Protein 4TX8 (pdb70)

Organism: Chromobacterium violaceum (strain ATCC 12472 / DSM 30191 / JCM 1249 / CCUG 213 / NBRC 12614 / NCIMB 9131 / NCTC 9757 / MK) (NCBI:txid243365)

CATH classification: 2.10.10.20 (+1 more: 3.20.20.80)

Sequence (374 aa):
ACPGWAEGTAYKVGDVVSYNNANYTALVAHTAYVGANWNPAASPTLWTPGGSCGNTVPFAKHALVGYWHNFANPSGSAFPLSQVSADWDVIVVAFADDAGNGNVSFTLDPAAGSAAQFIQDIRAQQAKGKKVVLSLGGQNGSVTLNNATQVQQNFVNSLYGILTQYGFDGIDLDLESGSGIVVGAPVVSNLVSAVKQLKAKIGPNFYLSMAPEHPYVQGGFVAYGGNWGAYLPIIDGLRDDLSVIHVQYYNNGGLYTPYSTGVLAEGSADMLVGGSKMLIEGFPIANGASGSFKGLRPDQVAFGVPSGRSSANSGFVTADDTVAKALTCLTTLQGCGSVKPAQAYPAFRGVMTWSINWDRRDGYTFSRPVAASLRQ

Radius of gyration: 20.94 Å; Cα contacts (8 Å, |Δi|>4): 871; chains: 1; bounding box: 47×58×56 Å

Solvent-accessible surface area: 14492 Å² total; per-residue (Å²): 146,17,90,52,38,48,66,56,51,79,16,154,100,41,52,26,2,32,54,63,135,6,37,0,30,2,83,69,65,27,34,0,130,128,71,37,94,99,12,0,17,62,12,34,110,22,0,41,18,35,46,96,105,78,155,35,11,110,23,33,125,41,0,0,1,0,1,0,0,16,59,69,45,108,5,8,70,4,7,39,0,54,103,8,32,80,30,2,31,0,0,0,0,0,28,3,43,46,60,36,73,0,51,8,46,19,99,21,30,115,49,0,31,69,47,67,80,0,48,86,4,0,146,48,2,53,90,134,52,17,37,0,0,0,0,4,1,38,184,66,6,51,8,54,1,88,70,80,88,16,9,77,39,0,2,76,23,0,78,34,15,4,78,114,21,35,13,29,0,0,0,0,29,4,4,92,43,12,44,0,53,55,74,19,76,8,14,80,31,1,20,46,0,0,95,64,0,42,85,102,53,18,118,114,0,0,0,0,0,0,0,40,4,11,19,0,0,4,0,42,74,40,63,37,44,60,101,0,1,0,4,55,0,0,73,29,0,51,126,24,0,0,0,0,0,0,17,2,16,68,48,31,35,5,95,0,64,54,44,145,34,94,8,66,51,24,32,14,26,1,4,2,0,0,0,14,0,0,18,76,14,9,73,25,50,64,84,84,100,21,56,7,135,29,8,71,35,30,4,0,0,0,0,0,1,9,18,188,68,13,17,133,34,7,45,21,88,25,108,24,0,25,104,0,10,61,1,0,19,73,45,119,53,33,52,94,1,121,5,87,124,35,8,86,35,1,16,0,0,0,0,44,0,3,4,21,1,31,10,25,2,48,63,5,0,113,51,0,5,47,37,12,154,160

Nearest PDB structures (foldseek):
  4tx8-assembly1_A  TM=1.003E+00  e=4.185E-85  Chromobacterium violaceum ATCC 12472
  3n13-assembly1_A  TM=9.471E-01  e=5.072E-36  Bacillus cereus
  3n17-assembly1_A  TM=9.438E-01  e=1.040E-34  Bacillus cereus
  3n15-assembly1_A  TM=9.418E-01  e=3.276E-34  Bacillus cereus
  3ebv-assembly1_A  TM=9.076E-01  e=1.472E-32  Streptomyces coelicolor

InterPro domains:
  IPR001223 Glycoside hydrolase family 18, catalytic domain [PF00704] (109-298)
  IPR001223 Glycoside hydrolase family 18, catalytic domain [PS51910] (107-420)
  IPR001579 Glycosyl hydrolase family 18, active site [PS01095] (212-220)
  IPR003610 Carbohydrate binding module family 5/12 [PF02839] (29-72)
  IPR003610 Carbohydrate binding module family 5/12 [SM00495] (26-74)
  IPR011583 Chitinase II/V-like, catalytic domain [SM00636] (107-402)
  IPR017853 Glycoside hydrolase superfamily [SSF51445] (105-411)
  IPR036573 Carbohydrate-binding module superfamily 5/12 [SSF51055] (29-72)

Structure (mmCIF, N/CA/C/O backbone):
data_4TX8
#
_entry.id   4TX8
#
_cell.length_a   120.480
_cell.length_b   120.480
_cell.length_c   106.410
_cell.angle_alpha   90.00
_cell.angle_beta   90.00
_cell.angle_gamma   90.00
#
_symmetry.space_group_name_H-M   'P 43 21 2'
#
loop_
_entity.id
_entity.type
_entity.pdbx_description
1 polymer 'Probable chitinase A'
2 non-polymer 2-acetamido-2-deoxy-beta-D-glucopyranose
3 non-polymer 'MAGNESIUM ION'
4 non-polymer 'CALCIUM ION'
5 non-polymer 'CITRATE ANION'
6 water water
#
loop_
_atom_site.group_PDB
_atom_site.id
_atom_site.type_symbol
_atom_site.label_atom_id
_atom_site.label_alt_id
_atom_site.label_comp_id
_atom_site.label_asym_id
_atom_site.label_entity_id
_atom_site.label_seq_id
_atom_site.pdbx_PDB_ins_code
_atom_site.Cartn_x
_atom_site.Cartn_y
_atom_site.Cartn_z
_atom_site.occupancy
_atom_site.B_iso_or_equiv
_atom_site.auth_seq_id
_atom_site.auth_comp_id
_atom_site.auth_asym_id
_atom_site.auth_atom_id
_atom_site.pdbx_PDB_model_num
ATOM 1 N N . ALA A 1 25 ? -41.334 -41.472 -33.165 1.00 64.24 2 ALA A N 1
ATOM 2 C CA . ALA A 1 25 ? -41.208 -41.434 -31.713 1.00 61.41 2 ALA A CA 1
ATOM 3 C C . ALA A 1 25 ? -40.005 -42.244 -31.242 1.00 58.17 2 ALA A C 1
ATOM 4 O O . ALA A 1 25 ? -39.539 -43.145 -31.940 1.00 60.86 2 ALA A O 1
ATOM 6 N N . CYS A 1 26 ? -39.502 -41.914 -30.057 1.00 51.36 3 CYS A N 1
ATOM 7 C CA . CYS A 1 26 ? -38.395 -42.653 -29.465 1.00 47.86 3 CYS A CA 1
ATOM 8 C C . CYS A 1 26 ? -38.904 -43.912 -28.773 1.00 46.49 3 CYS A C 1
ATOM 9 O O . CYS A 1 26 ? -39.992 -43.908 -28.199 1.00 47.14 3 CYS A O 1
ATOM 12 N N . PRO A 1 27 ? -38.120 -44.999 -28.832 1.00 43.27 4 PRO A N 1
ATOM 13 C CA . PRO A 1 27 ? -38.506 -46.235 -28.143 1.00 41.02 4 PRO A CA 1
ATOM 14 C C . PRO A 1 27 ? -38.546 -46.036 -26.634 1.00 40.76 4 PRO A C 1
ATOM 15 O O . PRO A 1 27 ? -37.665 -45.380 -26.080 1.00 40.59 4 PRO A O 1
ATOM 19 N N . GLY A 1 28 ? -39.564 -46.587 -25.983 1.00 39.11 5 GLY A N 1
ATOM 20 C CA . GLY A 1 28 ? -39.694 -46.460 -24.544 1.00 36.31 5 GLY A CA 1
ATOM 21 C C . GLY A 1 28 ? -38.562 -47.154 -23.815 1.00 36.69 5 GLY A C 1
ATOM 22 O O . GLY A 1 28 ? -38.107 -48.220 -24.228 1.00 38.32 5 GLY A O 1
ATOM 23 N N . TRP A 1 29 ? -38.093 -46.539 -22.734 1.00 35.82 6 TRP A N 1
ATOM 24 C CA . TRP A 1 29 ? -37.075 -47.151 -21.890 1.00 32.24 6 TRP A CA 1
ATOM 25 C C . TRP A 1 29 ? -37.618 -48.451 -21.305 1.00 34.78 6 TRP A C 1
ATOM 26 O O . TRP A 1 29 ? -38.769 -48.506 -20.877 1.00 35.74 6 TRP A O 1
ATOM 37 N N . ALA A 1 30 ? -36.799 -49.497 -21.297 1.00 34.14 7 ALA A N 1
ATOM 38 C CA . ALA A 1 30 ? -37.244 -50.794 -20.799 1.00 36.41 7 ALA A CA 1
ATOM 39 C C . ALA A 1 30 ? -36.097 -51.584 -20.184 1.00 36.12 7 ALA A C 1
ATOM 40 O O . ALA A 1 30 ? -34.990 -51.611 -20.720 1.00 35.37 7 ALA A O 1
ATOM 42 N N . GLU A 1 31 ? -36.366 -52.226 -19.053 1.00 34.29 8 GLU A N 1
ATOM 43 C CA . GLU A 1 31 ? -35.355 -53.043 -18.399 1.00 37.48 8 GLU A CA 1
ATOM 44 C C . GLU A 1 31 ? -35.009 -54.250 -19.264 1.00 35.48 8 GLU A C 1
ATOM 45 O O . GLU A 1 31 ? -35.844 -54.746 -20.021 1.00 33.70 8 GLU A O 1
ATOM 51 N N . GLY A 1 32 ? -33.765 -54.703 -19.161 1.00 35.92 9 GLY A N 1
ATOM 52 C CA . GLY A 1 32 ? -33.291 -55.818 -19.958 1.00 35.86 9 GLY A CA 1
ATOM 53 C C . GLY A 1 32 ? -32.706 -55.374 -21.285 1.00 37.47 9 GLY A C 1
ATOM 54 O O . GLY A 1 32 ? -32.219 -56.195 -22.059 1.00 40.75 9 GLY A O 1
ATOM 55 N N . THR A 1 33 ? -32.744 -54.070 -21.544 1.00 34.54 10 THR A N 1
ATOM 56 C CA . THR A 1 33 ? -32.275 -53.522 -22.813 1.00 35.03 10 THR A CA 1
ATOM 57 C C . THR A 1 33 ? -30.841 -52.997 -22.724 1.00 34.22 10 THR A C 1
ATOM 58 O O . THR A 1 33 ? -30.470 -52.329 -21.759 1.00 32.12 10 THR A O 1
ATOM 62 N N . ALA A 1 34 ? -30.042 -53.304 -23.741 1.00 34.03 11 ALA A N 1
ATOM 63 C CA . ALA A 1 34 ? -28.684 -52.782 -23.840 1.00 34.65 11 ALA A CA 1
ATOM 64 C C . ALA A 1 34 ? -28.680 -51.456 -24.592 1.00 36.94 11 ALA A C 1
ATOM 65 O O . ALA A 1 34 ? -29.186 -51.366 -25.710 1.00 38.47 11 ALA A O 1
ATOM 67 N N . TYR A 1 35 ? -28.106 -50.429 -23.974 1.00 33.24 12 TYR A N 1
ATOM 68 C CA . TYR A 1 35 ? -28.051 -49.105 -24.581 1.00 33.48 12 TYR A CA 1
ATOM 69 C C . TYR A 1 35 ? -26.620 -48.685 -24.886 1.00 35.33 12 TYR A C 1
ATOM 70 O O . TYR A 1 35 ? -25.694 -49.028 -24.155 1.00 33.61 12 TYR A O 1
ATOM 79 N N . LYS A 1 36 ? -26.445 -47.951 -25.979 1.00 35.48 13 LYS A N 1
ATOM 80 C CA . LYS A 1 36 ? -25.153 -47.364 -26.310 1.00 34.22 13 LYS A CA 1
ATOM 81 C C . LYS A 1 36 ? -25.162 -45.874 -25.995 1.00 34.06 13 LYS A C 1
ATOM 82 O O . LYS A 1 36 ? -26.227 -45.265 -25.905 1.00 34.19 13 LYS A O 1
ATOM 88 N N . VAL A 1 37 ? -23.978 -45.292 -25.833 1.00 33.89 14 VAL A N 1
ATOM 89 C CA . VAL A 1 37 ? -23.857 -43.852 -25.647 1.00 34.53 14 VAL A CA 1
ATOM 90 C C . VAL A 1 37 ? -24.515 -43.123 -26.814 1.00 33.72 14 VAL A C 1
ATOM 91 O O . VAL A 1 37 ? -24.256 -43.438 -27.974 1.00 33.99 14 VAL A O 1
ATOM 95 N N . GLY A 1 38 ? -25.384 -42.166 -26.504 1.00 33.68 15 GLY A N 1
ATOM 96 C CA . GLY A 1 38 ? -26.062 -41.405 -27.535 1.00 34.50 15 GLY A CA 1
ATOM 97 C C . GLY A 1 38 ? -27.451 -41.922 -27.863 1.00 38.01 15 GLY A C 1
ATOM 98 O O . GLY A 1 38 ? -28.216 -41.245 -28.550 1.00 41.26 15 GLY A O 1
ATOM 99 N N . ASP A 1 39 ? -27.778 -43.121 -27.382 1.00 35.72 16 ASP A N 1
ATOM 100 C CA . ASP A 1 39 ? -29.115 -43.686 -27.570 1.00 36.64 16 ASP A CA 1
ATOM 101 C C . ASP A 1 39 ? -30.176 -42.807 -26.917 1.00 35.86 16 ASP A C 1
ATOM 102 O O . ASP A 1 39 ? -30.006 -42.347 -25.790 1.00 35.58 16 ASP A O 1
ATOM 107 N N . VAL A 1 40 ? -31.274 -42.580 -27.628 1.00 36.42 17 VAL A N 1
ATOM 108 C CA . VAL A 1 40 ? -32.359 -41.761 -27.108 1.00 37.50 17 VAL A CA 1
ATOM 109 C C . VAL A 1 40 ? -33.601 -42.608 -26.852 1.00 37.53 17 VAL A C 1
ATOM 110 O O . VAL A 1 40 ? -34.073 -43.314 -27.739 1.00 39.82 17 VAL A O 1
ATOM 114 N N . VAL A 1 41 ? -34.126 -42.538 -25.633 1.00 34.51 18 VAL A N 1
ATOM 115 C CA . VAL A 1 41 ? -35.334 -43.276 -25.288 1.00 33.20 18 VAL A CA 1
ATOM 116 C C . VAL A 1 41 ? -36.428 -42.342 -24.787 1.00 35.88 18 VAL A C 1
ATOM 117 O O . VAL A 1 41 ? -36.165 -41.192 -24.443 1.00 32.71 18 VAL A O 1
ATOM 121 N N . SER A 1 42 ? -37.656 -42.847 -24.748 1.00 36.53 19 SER A N 1
ATOM 122 C CA . SER A 1 42 ? -38.773 -42.100 -24.192 1.00 38.73 19 SER A CA 1
ATOM 123 C C . SER A 1 42 ? -39.102 -42.609 -22.794 1.00 37.74 19 SER A C 1
ATOM 124 O O . SER A 1 42 ? -39.172 -43.815 -22.562 1.00 37.48 19 SER A O 1
ATOM 127 N N . TYR A 1 43 ? -39.296 -41.681 -21.864 1.00 35.23 20 TYR A N 1
ATOM 128 C CA . TYR A 1 43 ? -39.645 -42.025 -20.491 1.00 33.07 20 TYR A CA 1
ATOM 129 C C . TYR A 1 43 ? -40.439 -40.883 -19.867 1.00 34.38 20 TYR A C 1
ATOM 130 O O . TYR A 1 43 ? -40.023 -39.726 -19.937 1.00 34.12 20 TYR A O 1
ATOM 139 N N . ASN A 1 44 ? -41.577 -41.219 -19.262 1.00 33.70 21 ASN A N 1
ATOM 140 C CA . ASN A 1 44 ? -42.544 -40.226 -18.793 1.00 34.99 21 ASN A CA 1
ATOM 141 C C . ASN A 1 44 ? -42.911 -39.251 -19.907 1.00 36.47 21 ASN A C 1
ATOM 142 O O . ASN A 1 44 ? -43.101 -38.059 -19.664 1.00 37.55 21 ASN A O 1
ATOM 147 N N . ASN A 1 45 ? -43.004 -39.782 -21.125 1.00 37.25 22 ASN A N 1
ATOM 148 C CA . ASN A 1 45 ? -43.297 -39.003 -22.329 1.00 38.84 22 ASN A CA 1
ATOM 149 C C . ASN A 1 45 ? -42.297 -37.883 -22.576 1.00 36.09 22 ASN A C 1
ATOM 150 O O . ASN A 1 45 ? -42.647 -36.837 -23.113 1.00 38.35 22 ASN A O 1
ATOM 155 N N . ALA A 1 46 ? -41.050 -38.115 -22.186 1.00 35.74 23 ALA A N 1
ATOM 156 C CA . ALA A 1 46 ? -39.977 -37.175 -22.464 1.00 35.34 23 ALA A CA 1
ATOM 157 C C . ALA A 1 46 ? -38.744 -37.940 -22.913 1.00 34.54 23 ALA A C 1
ATOM 158 O O . ALA A 1 46 ? -38.659 -39.156 -22.733 1.00 35.66 23 ALA A O 1
ATOM 160 N N . ASN A 1 47 ? -37.788 -37.227 -23.496 1.00 37.77 24 ASN A N 1
ATOM 161 C CA . ASN A 1 47 ? -36.566 -37.856 -23.978 1.00 42.11 24 ASN A CA 1
ATOM 162 C C . ASN A 1 47 ? -35.372 -37.770 -23.058 1.00 40.29 24 ASN A C 1
ATOM 163 O O . ASN A 1 47 ? -35.186 -36.796 -22.327 1.00 39.01 24 ASN A O 1
ATOM 168 N N . TYR A 1 48 ? -34.555 -38.812 -23.133 1.00 33.48 25 TYR A N 1
ATOM 169 C CA . TYR A 1 48 ? -33.303 -38.878 -22.415 1.00 31.82 25 TYR A CA 1
ATOM 170 C C . TYR A 1 48 ? -32.254 -39.497 -23.328 1.00 33.15 25 TYR A C 1
ATOM 171 O O . TYR A 1 48 ? -32.541 -40.433 -24.076 1.00 35.93 25 TYR A O 1
ATOM 180 N N . THR A 1 49 ? -31.042 -38.962 -23.267 1.00 31.98 26 THR A N 1
ATOM 181 C CA . THR A 1 49 ? -29.930 -39.477 -24.053 1.00 30.58 26 THR A CA 1
ATOM 182 C C . THR A 1 49 ? -28.963 -40.232 -23.149 1.00 28.87 26 THR A C 1
ATOM 183 O O . THR A 1 49 ? -28.595 -39.741 -22.081 1.00 32.58 26 THR A O 1
ATOM 187 N N . ALA A 1 50 ? -28.559 -41.425 -23.578 1.00 28.67 27 ALA A N 1
ATOM 188 C CA . ALA A 1 50 ? -27.655 -42.259 -22.791 1.00 27.83 27 ALA A CA 1
ATOM 189 C C . ALA A 1 50 ? -26.262 -41.646 -22.681 1.00 28.40 27 ALA A C 1
ATOM 190 O O . ALA A 1 50 ? -25.680 -41.212 -23.675 1.00 33.96 27 ALA A O 1
ATOM 192 N N . LEU A 1 51 ? -25.735 -41.623 -21.461 1.00 28.59 28 LEU A N 1
ATOM 193 C CA . LEU A 1 51 ? -24.397 -41.106 -21.194 1.00 28.36 28 LEU A CA 1
ATOM 194 C C . LEU A 1 51 ? -23.362 -42.221 -21.187 1.00 31.81 28 LEU A C 1
ATOM 195 O O . LEU A 1 51 ? -22.176 -41.987 -21.414 1.00 32.78 28 LEU A O 1
ATOM 200 N N . VAL A 1 52 ? -23.826 -43.435 -20.910 1.00 31.39 29 VAL A N 1
ATOM 201 C CA . VAL A 1 52 ? -22.951 -44.584 -20.732 1.00 29.72 29 VAL A CA 1
ATOM 202 C C . VAL A 1 52 ? -23.525 -45.805 -21.436 1.00 31.50 29 VAL A C 1
ATOM 203 O O . VAL A 1 52 ? -24.723 -46.072 -21.339 1.00 31.10 29 VAL A O 1
ATOM 207 N N . ALA A 1 53 ? -22.680 -46.537 -22.156 1.00 30.75 30 ALA A N 1
ATOM 208 C CA . ALA A 1 53 ? -23.090 -47.814 -22.728 1.00 31.04 30 ALA A CA 1
ATOM 209 C C . ALA A 1 53 ? -23.340 -48.803 -21.599 1.00 34.37 30 ALA A C 1
ATOM 210 O O . ALA A 1 53 ? -22.431 -49.134 -20.840 1.00 36.38 30 ALA A O 1
ATOM 212 N N . HIS A 1 54 ? -24.577 -49.270 -21.487 1.00 31.71 31 HIS A N 1
ATOM 213 C CA . HIS A 1 54 ? -24.959 -50.135 -20.380 1.00 30.93 31 HIS A CA 1
ATOM 214 C C . HIS A 1 54 ? -26.247 -50.881 -20.670 1.00 32.19 31 HIS A C 1
ATOM 215 O O . HIS A 1 54 ? -26.974 -50.557 -21.610 1.00 32.63 31 HIS A O 1
ATOM 222 N N . THR A 1 55 ? -26.533 -51.867 -19.830 1.00 32.22 32 THR A N 1
ATOM 223 C CA . THR A 1 55 ? -27.808 -52.562 -19.856 1.00 29.48 32 THR A CA 1
ATOM 224 C C . THR A 1 55 ? -28.622 -52.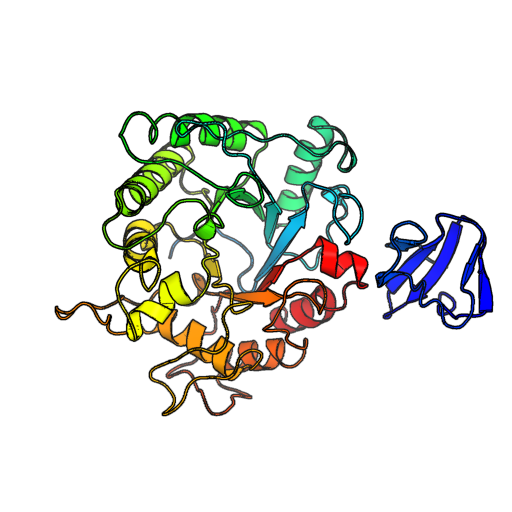162 -18.633 1.00 27.20 32 THR A C 1
ATOM 225 O O . THR A 1 55 ? -28.090 -52.082 -17.527 1.00 27.69 32 THR A O 1
ATOM 229 N N . ALA A 1 56 ? -29.905 -51.885 -18.833 1.00 28.85 33 ALA A N 1
ATOM 230 C CA . ALA A 1 56 ? -30.801 -51.621 -17.717 1.00 27.55 33 ALA A CA 1
ATOM 231 C C . ALA A 1 56 ? -31.253 -52.947 -17.126 1.00 27.20 33 ALA A C 1
ATOM 232 O O . ALA A 1 56 ? -32.335 -53.438 -17.448 1.00 30.13 33 ALA A O 1
ATOM 234 N N . TYR A 1 57 ? -30.414 -53.532 -16.274 1.00 28.86 34 TYR A N 1
ATOM 235 C CA . TYR A 1 57 ? -30.673 -54.869 -15.744 1.00 32.36 34 TYR A CA 1
ATOM 236 C C . TYR A 1 57 ? -32.000 -54.926 -14.998 1.00 32.46 34 TYR A C 1
ATOM 237 O O . TYR A 1 57 ? -32.372 -53.982 -14.300 1.00 29.40 34 TYR A O 1
ATOM 246 N N . VAL A 1 58 ? -32.712 -56.036 -15.163 1.00 31.64 35 VAL A N 1
ATOM 247 C CA . VAL A 1 58 ? -34.034 -56.198 -14.570 1.00 31.36 35 VAL A CA 1
ATOM 248 C C . VAL A 1 58 ? -33.958 -56.140 -13.044 1.00 31.03 35 VAL A C 1
ATOM 249 O O . VAL A 1 58 ? -33.085 -56.754 -12.432 1.00 30.11 35 VAL A O 1
ATOM 253 N N . GLY A 1 59 ? -34.856 -55.368 -12.440 1.00 30.55 36 GLY A N 1
ATOM 254 C CA . GLY A 1 59 ? -34.920 -55.250 -10.993 1.00 30.86 36 GLY A CA 1
ATOM 255 C C . GLY A 1 59 ? -34.005 -54.190 -10.404 1.00 32.60 36 GLY A C 1
ATOM 256 O O . GLY A 1 59 ? -34.010 -53.965 -9.195 1.00 34.68 36 GLY A O 1
ATOM 257 N N . ALA A 1 60 ? -33.217 -53.536 -11.252 1.00 26.69 37 ALA A N 1
ATOM 258 C CA . ALA A 1 60 ? -32.265 -52.531 -10.785 1.00 27.17 37 ALA A CA 1
ATOM 259 C C . ALA A 1 60 ? -32.897 -51.139 -10.708 1.00 25.99 37 ALA A C 1
ATOM 260 O O . ALA A 1 60 ? -32.431 -50.285 -9.953 1.00 27.51 37 ALA A O 1
ATOM 262 N N . ASN A 1 61 ? -33.956 -50.930 -11.490 1.00 27.43 38 ASN A N 1
ATOM 263 C CA . ASN A 1 61 ? -34.664 -49.648 -11.578 1.00 26.53 38 ASN A CA 1
ATOM 264 C C . ASN A 1 61 ? -33.744 -48.473 -11.926 1.00 27.56 38 ASN A C 1
ATOM 265 O O . ASN A 1 61 ? -33.836 -47.394 -11.335 1.00 29.33 38 ASN A O 1
ATOM 270 N N . TRP A 1 62 ? -32.861 -48.686 -12.896 1.00 26.72 39 TRP A N 1
ATOM 271 C CA . TRP A 1 62 ? -31.987 -47.624 -13.386 1.00 27.21 39 TRP A CA 1
ATOM 272 C C . TRP A 1 62 ? -32.690 -46.767 -14.439 1.00 26.33 39 TRP A C 1
ATOM 273 O O . TRP A 1 62 ? -32.162 -46.558 -15.534 1.00 24.89 39 TRP A O 1
ATOM 284 N N . ASN A 1 63 ? -33.882 -46.274 -14.113 1.00 24.84 40 ASN A N 1
ATOM 285 C CA . ASN A 1 63 ? -34.663 -45.515 -15.083 1.00 26.35 40 ASN A CA 1
ATOM 286 C C . ASN A 1 63 ? -34.105 -44.099 -15.246 1.00 27.74 40 ASN A C 1
ATOM 287 O O . ASN A 1 63 ? -33.435 -43.588 -14.347 1.00 26.36 40 ASN A O 1
ATOM 292 N N . PRO A 1 64 ? -34.362 -43.469 -16.406 1.00 29.19 41 PRO A N 1
ATOM 293 C CA . PRO A 1 64 ? -33.806 -42.144 -16.707 1.00 26.69 41 PRO A CA 1
ATOM 294 C C . PRO A 1 64 ? -34.106 -41.057 -15.666 1.00 27.91 41 PRO A C 1
ATOM 295 O O . PRO A 1 64 ? -33.263 -40.187 -15.456 1.00 28.07 41 PRO A O 1
ATOM 299 N N . ALA A 1 65 ? -35.271 -41.101 -15.027 1.00 26.97 42 ALA A N 1
ATOM 300 C CA . ALA A 1 65 ? -35.620 -40.084 -14.036 1.00 27.54 42 ALA A CA 1
ATOM 301 C C . ALA A 1 65 ? -34.847 -40.287 -12.740 1.00 27.64 42 ALA A C 1
ATOM 302 O O . ALA A 1 65 ? -34.672 -39.357 -11.953 1.00 28.67 42 ALA A O 1
ATOM 304 N N . ALA A 1 66 ? -34.379 -41.508 -12.523 1.00 26.95 43 ALA A N 1
ATOM 305 C CA . ALA A 1 66 ? -33.694 -41.841 -11.284 1.00 26.47 43 ALA A CA 1
ATOM 306 C C . ALA A 1 66 ? -32.180 -41.943 -11.459 1.00 25.22 43 ALA A C 1
ATOM 307 O O . ALA A 1 66 ? -31.456 -42.110 -10.484 1.00 28.33 43 ALA A O 1
ATOM 309 N N . SER A 1 67 ? -31.691 -41.836 -12.690 1.00 24.90 44 SER A N 1
ATOM 310 C CA . SER A 1 67 ? -30.285 -42.146 -12.943 1.00 25.06 44 SER A CA 1
ATOM 311 C C . SER A 1 67 ? -29.574 -41.134 -13.841 1.00 24.48 44 SER A C 1
ATOM 312 O O . SER A 1 67 ? -29.369 -41.387 -15.027 1.00 27.29 44 SER A O 1
ATOM 315 N N . PRO A 1 68 ? -29.182 -39.985 -13.269 1.00 24.57 45 PRO A N 1
ATOM 316 C CA . PRO A 1 68 ? -28.485 -38.929 -14.010 1.00 25.63 45 PRO A CA 1
ATOM 317 C C . PRO A 1 68 ? -27.052 -39.308 -14.401 1.00 24.02 45 PRO A C 1
ATOM 318 O O . PRO A 1 68 ? -26.482 -38.650 -15.267 1.00 27.53 45 PRO A O 1
ATOM 322 N N . THR A 1 69 ? -26.480 -40.344 -13.795 1.00 23.97 46 THR A N 1
ATOM 323 C CA . THR A 1 69 ? -25.169 -40.815 -14.239 1.00 24.76 46 THR A CA 1
ATOM 324 C C . THR A 1 69 ? -25.306 -41.653 -15.512 1.00 27.87 46 THR A C 1
ATOM 325 O O . THR A 1 69 ? -24.315 -41.927 -16.186 1.00 28.06 46 THR A O 1
ATOM 329 N N . LEU A 1 70 ? -26.534 -42.053 -15.840 1.00 23.78 47 LEU A N 1
ATOM 330 C CA . LEU A 1 70 ? -26.782 -42.878 -17.024 1.00 24.53 47 LEU A CA 1
ATOM 331 C C . LEU A 1 70 ? -27.518 -42.131 -18.127 1.00 26.18 47 LEU A C 1
ATOM 332 O O . LEU A 1 70 ? -27.321 -42.407 -19.311 1.00 27.31 47 LEU A O 1
ATOM 337 N N . TRP A 1 71 ? -28.375 -41.195 -17.732 1.00 24.13 48 TRP A N 1
ATOM 338 C CA . TRP A 1 71 ? -29.252 -40.515 -18.677 1.00 24.54 48 TRP A CA 1
ATOM 339 C C . TRP A 1 71 ? -29.263 -39.007 -18.478 1.00 28.52 48 TRP A C 1
ATOM 340 O O . TRP A 1 71 ? -29.359 -38.520 -17.350 1.00 29.16 48 TRP A O 1
ATOM 351 N N . THR A 1 72 ? -29.173 -38.271 -19.579 1.00 26.24 49 THR A N 1
ATOM 352 C CA . THR A 1 72 ? -29.386 -36.832 -19.538 1.00 28.28 49 THR A CA 1
ATOM 353 C C . THR A 1 72 ? -30.634 -36.482 -20.347 1.00 29.94 49 THR A C 1
ATOM 354 O O . THR A 1 72 ? -30.845 -37.022 -21.433 1.00 33.13 49 THR A O 1
ATOM 358 N N . PRO A 1 73 ? -31.480 -35.593 -19.804 1.00 31.20 50 PRO A N 1
ATOM 359 C CA . PRO A 1 73 ? -32.700 -35.163 -20.496 1.00 33.07 50 PRO A CA 1
ATOM 360 C C . PRO A 1 73 ? -32.386 -34.516 -21.839 1.00 34.64 50 PRO A C 1
ATOM 361 O O . PRO A 1 73 ? -31.446 -33.729 -21.923 1.00 36.80 50 PRO A O 1
ATOM 365 N N . GLY A 1 74 ? -33.156 -34.847 -22.870 1.00 36.17 51 GLY A N 1
ATOM 366 C CA . GLY A 1 74 ? -32.953 -34.264 -24.183 1.00 35.49 51 GLY A CA 1
ATOM 367 C C . GLY A 1 74 ? -32.769 -35.302 -25.273 1.00 35.87 51 GLY A C 1
ATOM 368 O O . GLY A 1 74 ? -32.663 -36.496 -24.993 1.00 35.41 51 GLY A O 1
ATOM 369 N N . GLY A 1 75 ? -32.732 -34.842 -26.521 1.00 34.75 52 GLY A N 1
ATOM 370 C CA . GLY A 1 75 ? -32.573 -35.721 -27.666 1.00 38.98 52 GLY A CA 1
ATOM 371 C C . GLY A 1 75 ? -33.878 -35.997 -28.391 1.00 43.86 52 GLY A C 1
ATOM 372 O O . GLY A 1 75 ? -34.957 -35.687 -27.884 1.00 43.14 52 GLY A O 1
ATOM 373 N N . SER A 1 76 ? -33.776 -36.575 -29.585 1.00 47.75 53 SER A N 1
ATOM 374 C CA . SER A 1 76 ? -34.953 -36.966 -30.357 1.00 50.97 53 SER A CA 1
ATOM 375 C C . SER A 1 76 ? -34.605 -38.044 -31.378 1.00 55.22 53 SER A C 1
ATOM 376 O O . SER A 1 76 ? -33.432 -38.288 -31.659 1.00 55.99 53 SER A O 1
ATOM 379 N N . CYS A 1 77 ? -35.633 -38.688 -31.924 1.00 56.65 54 CYS A N 1
ATOM 380 C CA . CYS A 1 77 ? -35.451 -39.720 -32.938 1.00 57.63 54 CYS A CA 1
ATOM 381 C C . CYS A 1 77 ? -36.366 -39.459 -34.130 1.00 59.10 54 CYS A C 1
ATOM 382 O O . CYS A 1 77 ? -35.903 -39.254 -35.251 1.00 60.51 54 CYS A O 1
ATOM 385 N N . GLY A 1 99 ? -52.566 -2.526 -8.021 1.00 75.04 75 GLY A N 1
ATOM 386 C CA . GLY A 1 99 ? -51.122 -2.607 -8.138 1.00 76.66 75 GLY A CA 1
ATOM 387 C C . GLY A 1 99 ? -50.426 -1.356 -7.635 1.00 81.27 75 GLY A C 1
ATOM 388 O O . GLY A 1 99 ? -50.831 -0.769 -6.629 1.00 83.31 75 GLY A O 1
ATOM 389 N N . ASN A 1 100 ? -49.378 -0.940 -8.340 1.00 83.56 76 ASN A N 1
ATOM 390 C CA . ASN A 1 100 ? -48.933 -1.625 -9.548 1.00 83.87 76 ASN A CA 1
ATOM 391 C C . ASN A 1 100 ? -47.602 -2.327 -9.330 1.00 81.73 76 ASN A C 1
ATOM 392 O O . ASN A 1 100 ? -46.605 -1.689 -8.995 1.00 83.10 76 ASN A O 1
ATOM 397 N N . THR A 1 101 ? -47.586 -3.639 -9.520 1.00 77.82 77 THR A N 1
ATOM 398 C CA . THR A 1 101 ? -46.353 -4.398 -9.379 1.00 74.59 77 THR A CA 1
ATOM 399 C C . THR A 1 101 ? -45.571 -4.406 -10.688 1.00 68.43 77 THR A C 1
ATOM 400 O O . THR A 1 101 ? -46.015 -3.857 -11.697 1.00 66.80 77 THR A O 1
ATOM 404 N N . VAL A 1 102 ? -44.395 -5.021 -10.650 1.00 64.79 78 VAL A N 1
ATOM 405 C CA . VAL A 1 102 ? -43.610 -5.283 -11.846 1.00 59.66 78 VAL A CA 1
ATOM 406 C C . VAL A 1 102 ? -44.406 -6.196 -12.775 1.00 52.98 78 VAL A C 1
ATOM 407 O O . VAL A 1 102 ? -45.021 -7.158 -12.317 1.00 50.51 78 VAL A O 1
ATOM 411 N N . PRO A 1 103 ? -44.421 -5.885 -14.079 1.00 50.35 79 PRO A N 1
ATOM 412 C CA . PRO A 1 103 ? -45.171 -6.714 -15.029 1.00 47.49 79 PRO A CA 1
ATOM 413 C C . PRO A 1 103 ? -44.534 -8.082 -15.270 1.00 43.96 79 PRO A C 1
ATOM 414 O O . PRO A 1 103 ? -43.396 -8.154 -15.728 1.00 45.49 79 PRO A O 1
ATOM 418 N N . PHE A 1 104 ? -45.258 -9.150 -14.953 1.00 36.57 80 PHE A N 1
ATOM 419 C CA . PHE A 1 104 ? -44.848 -10.494 -15.355 1.00 34.06 80 PHE A CA 1
ATOM 420 C C . PHE A 1 104 ? -46.099 -11.348 -15.555 1.00 33.56 80 PHE A C 1
ATOM 421 O O . PHE A 1 104 ? -47.209 -10.858 -15.350 1.00 33.80 80 PHE A O 1
ATOM 429 N N . ALA A 1 105 ? -45.921 -12.597 -15.986 1.00 27.36 81 ALA A N 1
ATOM 430 C CA . ALA A 1 105 ? -47.040 -13.441 -16.422 1.00 30.92 81 ALA A CA 1
ATOM 431 C C . ALA A 1 105 ? -48.215 -13.402 -15.450 1.00 29.66 81 ALA A C 1
ATOM 432 O O . ALA A 1 105 ? -48.059 -13.701 -14.265 1.00 30.37 81 ALA A O 1
ATOM 434 N N . LYS A 1 106 ? -49.380 -13.007 -15.962 1.00 30.45 82 LYS A N 1
ATOM 435 C CA . LYS A 1 106 ? -50.592 -12.878 -15.156 1.00 31.65 82 LYS A CA 1
ATOM 436 C C . LYS A 1 106 ? -50.872 -14.163 -14.388 1.00 31.82 82 LYS A C 1
ATOM 437 O O . LYS A 1 106 ? -51.143 -14.137 -13.189 1.00 31.83 82 LYS A O 1
ATOM 443 N N . HIS A 1 107 ? -50.793 -15.287 -15.089 1.00 28.07 83 HIS A N 1
ATOM 444 C CA . HIS A 1 107 ? -50.893 -16.589 -14.452 1.00 29.09 83 HIS A CA 1
ATOM 445 C C . HIS A 1 107 ? -49.564 -17.305 -14.630 1.00 29.01 83 HIS A C 1
ATOM 446 O O . HIS A 1 107 ? -49.297 -17.903 -15.672 1.00 30.07 83 HIS A O 1
ATOM 453 N N . ALA A 1 108 ? -48.730 -17.224 -13.600 1.00 27.88 84 ALA A N 1
ATOM 454 C CA . ALA A 1 108 ? -47.326 -17.588 -13.720 1.00 26.34 84 ALA A CA 1
ATOM 455 C C . ALA A 1 108 ? -47.008 -18.972 -13.174 1.00 27.45 84 ALA A C 1
ATOM 456 O O . ALA A 1 108 ? -47.614 -19.427 -12.201 1.00 27.82 84 ALA A O 1
ATOM 458 N N . LEU A 1 109 ? -46.057 -19.635 -13.823 1.00 26.37 85 LEU A N 1
ATOM 459 C CA . LEU A 1 109 ? -45.420 -20.822 -13.273 1.00 24.11 85 LEU A CA 1
ATOM 460 C C . LEU A 1 109 ? -44.042 -20.400 -12.777 1.00 24.14 85 LEU A C 1
ATOM 461 O O . LEU A 1 109 ? -43.188 -19.992 -13.567 1.00 21.05 85 LEU A O 1
ATOM 466 N N . VAL A 1 110 ? -43.842 -20.484 -11.466 1.00 24.20 86 VAL A N 1
ATOM 467 C CA . VAL A 1 110 ? -42.585 -20.102 -10.838 1.00 21.64 86 VAL A CA 1
ATOM 468 C C . VAL A 1 110 ? -41.817 -21.354 -10.436 1.00 23.36 86 VAL A C 1
ATOM 469 O O . VAL A 1 110 ? -42.389 -22.263 -9.838 1.00 23.71 86 VAL A O 1
ATOM 473 N N . GLY A 1 111 ? -40.530 -21.407 -10.767 1.00 19.64 87 GLY A N 1
ATOM 474 C CA . GLY A 1 111 ? -39.716 -22.557 -10.417 1.00 17.43 87 GLY A CA 1
ATOM 475 C C . GLY A 1 111 ? -38.295 -22.201 -10.027 1.00 22.92 87 GLY A C 1
ATOM 476 O O . GLY A 1 111 ? -37.758 -21.178 -10.462 1.00 22.57 87 GLY A O 1
ATOM 477 N N . TYR A 1 112 ? -37.686 -23.051 -9.205 1.00 20.09 88 TYR A N 1
ATOM 478 C CA . TYR A 1 112 ? -36.312 -22.843 -8.766 1.00 22.66 88 TYR A CA 1
ATOM 479 C C . TYR A 1 112 ? -35.324 -23.598 -9.647 1.00 25.53 88 TYR A C 1
ATOM 480 O O . TYR A 1 112 ? -35.502 -24.782 -9.931 1.00 23.57 88 TYR A O 1
ATOM 489 N N . TRP A 1 113 ? -34.281 -22.890 -10.066 1.00 23.04 89 TRP A N 1
ATOM 490 C CA . TRP A 1 113 ? -33.213 -23.441 -10.888 1.00 21.80 89 TRP A CA 1
ATOM 491 C C . TRP A 1 113 ? -31.992 -23.716 -10.004 1.00 22.71 89 TRP A C 1
ATOM 492 O O . TRP A 1 113 ? -31.472 -22.803 -9.361 1.00 24.44 89 TRP A O 1
ATOM 503 N N . HIS A 1 114 ? -31.554 -24.974 -9.950 1.00 24.68 90 HIS A N 1
ATOM 504 C CA . HIS A 1 114 ? -30.434 -25.364 -9.085 1.00 24.68 90 HIS A CA 1
ATOM 505 C C . HIS A 1 114 ? -29.108 -24.765 -9.542 1.00 23.07 90 HIS A C 1
ATOM 506 O O . HIS A 1 114 ? -28.593 -25.132 -10.598 1.00 24.44 90 HIS A O 1
ATOM 513 N N . ASN A 1 115 ? -28.542 -23.871 -8.738 1.00 18.04 91 ASN A N 1
ATOM 514 C CA . ASN A 1 115 ? -27.182 -23.398 -8.977 1.00 19.57 91 ASN A CA 1
ATOM 515 C C . ASN A 1 115 ? -26.196 -24.331 -8.273 1.00 23.48 91 ASN A C 1
ATOM 516 O O . ASN A 1 115 ? -25.266 -23.889 -7.597 1.00 23.16 91 ASN A O 1
ATOM 521 N N . PHE A 1 116 ? -26.425 -25.632 -8.432 1.00 25.65 92 PHE A N 1
ATOM 522 C CA . PHE A 1 116 ? -25.644 -26.652 -7.742 1.00 26.82 92 PHE A CA 1
ATOM 523 C C . PHE A 1 116 ? -25.986 -28.039 -8.274 1.00 29.87 92 PHE A C 1
ATOM 524 O O . PHE A 1 116 ? -26.930 -28.199 -9.050 1.00 23.47 92 PHE A O 1
ATOM 532 N N . ALA A 1 117 ? -25.210 -29.035 -7.854 1.00 26.39 93 ALA A N 1
ATOM 533 C CA . ALA A 1 117 ? -25.505 -30.428 -8.173 1.00 23.78 93 ALA A CA 1
ATOM 534 C C . ALA A 1 117 ? -26.139 -31.111 -6.970 1.00 23.81 93 ALA A C 1
ATOM 535 O O . ALA A 1 117 ? -25.787 -30.820 -5.828 1.00 25.86 93 ALA A O 1
ATOM 537 N N . ASN A 1 118 ? -27.077 -32.018 -7.226 1.00 22.68 94 ASN A N 1
ATOM 538 C CA . ASN A 1 118 ? -27.740 -32.754 -6.156 1.00 22.21 94 ASN A CA 1
ATOM 539 C C . ASN A 1 118 ? -28.309 -34.053 -6.760 1.00 25.48 94 ASN A C 1
ATOM 540 O O . ASN A 1 118 ? -28.014 -34.345 -7.919 1.00 25.69 94 ASN A O 1
ATOM 545 N N . PRO A 1 119 ? -29.088 -34.857 -6.000 1.00 26.01 95 PRO A N 1
ATOM 546 C CA . PRO A 1 119 ? -29.511 -36.104 -6.656 1.00 24.28 95 PRO A CA 1
ATOM 547 C C . PRO A 1 119 ? -30.358 -35.944 -7.932 1.00 29.10 95 PRO A C 1
ATOM 548 O O . PRO A 1 119 ? -30.588 -36.933 -8.615 1.00 26.93 95 PRO A O 1
ATOM 552 N N . SER A 1 120 ? -30.796 -34.732 -8.261 1.00 22.14 96 SER A N 1
ATOM 553 C CA . SER A 1 120 ? -31.511 -34.500 -9.519 1.00 24.69 96 SER A CA 1
ATOM 554 C C . SER A 1 120 ? -30.553 -34.541 -10.700 1.00 25.93 96 SER A C 1
ATOM 555 O O . SER A 1 120 ? -30.974 -34.631 -11.855 1.00 26.34 96 SER A O 1
ATOM 558 N N . GLY A 1 121 ? -29.261 -34.468 -10.399 1.00 21.79 97 GLY A N 1
ATOM 559 C CA . GLY A 1 121 ? -28.243 -34.345 -11.421 1.00 22.14 97 GLY A CA 1
ATOM 560 C C . GLY A 1 121 ? -27.508 -33.028 -11.263 1.00 26.32 97 GLY A C 1
ATOM 561 O O . GLY A 1 121 ? -27.783 -32.256 -10.339 1.00 25.31 97 GLY A O 1
ATOM 562 N N . SER A 1 122 ? -26.568 -32.770 -12.163 1.00 25.92 98 SER A N 1
ATOM 563 C CA . SER A 1 122 ? -25.801 -31.534 -12.127 1.00 28.51 98 SER A CA 1
ATOM 564 C C . SER A 1 122 ? -26.652 -30.354 -12.576 1.00 27.98 98 SER A C 1
ATOM 565 O O . SER A 1 122 ? -27.745 -30.534 -13.117 1.00 28.31 98 SER A O 1
ATOM 568 N N . ALA A 1 123 ? -26.145 -29.147 -12.348 1.00 24.71 99 ALA A N 1
ATOM 569 C CA . ALA A 1 123 ? -26.768 -27.952 -12.893 1.00 24.50 99 ALA A CA 1
ATOM 570 C C . ALA A 1 123 ? -26.717 -28.002 -14.414 1.00 27.60 99 ALA A C 1
ATOM 571 O O . ALA A 1 123 ? -25.902 -28.720 -14.995 1.00 29.42 99 ALA A O 1
ATOM 573 N N . PHE A 1 124 ? -27.597 -27.244 -15.056 1.00 25.91 100 PHE A N 1
ATOM 574 C CA . PHE A 1 124 ? -27.632 -27.179 -16.509 1.00 25.90 100 PHE A CA 1
ATOM 575 C C . PHE A 1 124 ? -27.797 -25.722 -16.934 1.00 29.31 100 PHE A C 1
ATOM 576 O O . PHE A 1 124 ? -28.314 -24.913 -16.164 1.00 29.13 100 PHE A O 1
ATOM 584 N N . PRO A 1 125 ? -27.332 -25.376 -18.148 1.00 30.25 101 PRO A N 1
ATOM 585 C CA . PRO A 1 125 ? -27.378 -23.989 -18.633 1.00 28.19 101 PRO A CA 1
ATOM 586 C C . PRO A 1 125 ? -28.764 -23.341 -18.557 1.00 27.21 101 PRO A C 1
ATOM 587 O O . PRO A 1 125 ? -29.770 -23.958 -18.910 1.00 26.03 101 PRO A O 1
ATOM 591 N N . LEU A 1 126 ? -28.797 -22.094 -18.095 1.00 25.44 102 LEU A N 1
ATOM 592 C CA . LEU A 1 126 ? -30.044 -21.352 -17.917 1.00 27.66 102 LEU A CA 1
ATOM 593 C C . LEU A 1 126 ? -30.815 -21.198 -19.228 1.00 29.04 102 LEU A C 1
ATOM 594 O O . LEU A 1 126 ? -32.043 -21.104 -19.232 1.00 30.18 102 LEU A O 1
ATOM 599 N N . SER A 1 127 ? -30.086 -21.176 -20.339 1.00 25.94 103 SER A N 1
ATOM 600 C CA . SER A 1 127 ? -30.691 -21.060 -21.661 1.00 29.99 103 SER A CA 1
ATOM 601 C C . SER A 1 127 ? -31.650 -22.208 -21.983 1.00 33.09 103 SER A C 1
ATOM 602 O O . SER A 1 127 ? -32.543 -22.060 -22.815 1.00 34.97 103 SER A O 1
ATOM 605 N N . GLN A 1 128 ? -31.466 -23.346 -21.320 1.00 31.41 104 GLN A N 1
ATOM 606 C CA . GLN A 1 128 ? -32.227 -24.552 -21.637 1.00 31.41 104 GLN A CA 1
ATOM 607 C C . GLN A 1 128 ? -33.502 -24.704 -20.805 1.00 29.89 104 GLN A C 1
ATOM 608 O O . GLN A 1 128 ? -34.246 -25.666 -20.984 1.00 30.27 104 GLN A O 1
ATOM 614 N N . VAL A 1 129 ? -33.749 -23.764 -19.897 1.00 26.19 105 VAL A N 1
ATOM 615 C CA . VAL A 1 129 ? -34.976 -23.774 -19.106 1.00 25.77 105 VAL A CA 1
ATOM 616 C C . VAL A 1 129 ? -36.184 -23.633 -20.033 1.00 29.16 105 VAL A C 1
ATOM 617 O O . VAL A 1 129 ? -36.244 -22.710 -20.846 1.00 30.26 105 VAL A O 1
ATOM 621 N N . SER A 1 130 ? -37.137 -24.554 -19.914 1.00 28.06 106 SER A N 1
ATOM 622 C CA . SER A 1 130 ? -38.231 -24.652 -20.877 1.00 28.78 106 SER A CA 1
ATOM 623 C C . SER A 1 130 ? -39.147 -23.434 -20.850 1.00 28.12 106 SER A C 1
ATOM 624 O O . SER A 1 130 ? -39.254 -22.745 -19.837 1.00 26.22 106 SER A O 1
ATOM 627 N N . ALA A 1 131 ? -39.820 -23.192 -21.970 1.00 28.31 107 ALA A N 1
ATOM 628 C CA . ALA A 1 131 ? -40.678 -22.023 -22.125 1.00 29.62 107 ALA A CA 1
ATOM 629 C C . ALA A 1 131 ? -41.888 -22.033 -21.190 1.00 29.12 107 ALA A C 1
ATOM 630 O O . ALA A 1 131 ? -42.561 -21.016 -21.043 1.00 28.21 107 ALA A O 1
ATOM 632 N N . ASP A 1 132 ? -42.165 -23.174 -20.561 1.00 26.83 108 ASP A N 1
ATOM 633 C CA . ASP A 1 132 ? -43.309 -23.282 -19.654 1.00 27.54 108 ASP A CA 1
ATOM 634 C C . ASP A 1 132 ? -43.101 -22.509 -18.351 1.00 28.02 108 ASP A C 1
ATOM 635 O O . ASP A 1 132 ? -44.056 -22.247 -17.622 1.00 28.46 108 ASP A O 1
ATOM 640 N N . TRP A 1 133 ? -41.855 -22.154 -18.054 1.00 24.61 109 TRP A N 1
ATOM 641 C CA . TRP A 1 133 ? -41.548 -21.407 -16.838 1.00 23.20 109 TRP A CA 1
ATOM 642 C C . TRP A 1 133 ? -41.632 -19.900 -17.078 1.00 25.91 109 TRP A C 1
ATOM 643 O O . TRP A 1 133 ? -41.074 -19.392 -18.045 1.00 28.41 109 TRP A O 1
ATOM 654 N N . ASP A 1 134 ? -42.332 -19.193 -16.194 1.00 22.91 110 ASP A N 1
ATOM 655 C CA . ASP A 1 134 ? -42.518 -17.750 -16.339 1.00 25.81 110 ASP A CA 1
ATOM 656 C C . ASP A 1 134 ? -41.581 -16.964 -15.434 1.00 27.45 110 ASP A C 1
ATOM 657 O O . ASP A 1 134 ? -41.172 -15.852 -15.765 1.00 26.74 110 ASP A O 1
ATOM 662 N N . VAL A 1 135 ? -41.262 -17.535 -14.278 1.00 25.50 111 VAL A N 1
ATOM 663 C CA . VAL A 1 135 ? -40.282 -16.934 -13.383 1.00 24.03 111 VAL A CA 1
ATOM 664 C C . VAL A 1 135 ? -39.245 -17.982 -13.015 1.00 24.94 111 VAL A C 1
ATOM 665 O O . VAL A 1 135 ? -39.575 -19.040 -12.477 1.00 24.41 111 VAL A O 1
ATOM 669 N N . ILE A 1 136 ? -37.992 -17.688 -13.335 1.00 22.97 112 ILE A N 1
ATOM 670 C CA . ILE A 1 136 ? -36.889 -18.592 -13.047 1.00 22.20 112 ILE A CA 1
ATOM 671 C C . ILE A 1 136 ? -36.128 -18.095 -11.825 1.00 24.18 112 ILE A C 1
ATOM 672 O O . ILE A 1 136 ? -35.480 -17.050 -11.871 1.00 24.74 112 ILE A O 1
ATOM 677 N N . VAL A 1 137 ? -36.218 -18.839 -10.728 1.00 22.61 113 VAL A N 1
ATOM 678 C CA . VAL A 1 137 ? -35.601 -18.414 -9.478 1.00 21.50 113 VAL A CA 1
ATOM 679 C C . VAL A 1 137 ? -34.282 -19.131 -9.233 1.00 23.55 113 VAL A C 1
ATOM 680 O O . VAL A 1 137 ? -34.260 -20.330 -8.958 1.00 23.56 113 VAL A O 1
ATOM 684 N N . VAL A 1 138 ? -33.187 -18.384 -9.323 1.00 22.76 114 VAL A N 1
ATOM 685 C CA . VAL A 1 138 ? -31.852 -18.945 -9.167 1.00 22.22 114 VAL A CA 1
ATOM 686 C C . VAL A 1 138 ? -31.547 -19.260 -7.703 1.00 22.22 114 VAL A C 1
ATOM 687 O O . VAL A 1 138 ? -31.569 -18.378 -6.844 1.00 24.39 114 VAL A O 1
ATOM 691 N N . ALA A 1 139 ? -31.266 -20.531 -7.435 1.00 19.61 115 ALA A N 1
ATOM 692 C CA . ALA A 1 139 ? -31.048 -21.024 -6.080 1.00 21.73 115 ALA A CA 1
ATOM 693 C C . ALA A 1 139 ? -29.640 -21.603 -5.916 1.00 26.09 115 ALA A C 1
ATOM 694 O O . ALA A 1 139 ? -29.334 -22.632 -6.516 1.00 29.17 115 ALA A O 1
ATOM 696 N N . PHE A 1 140 ? -28.785 -20.985 -5.101 1.00 25.66 116 PHE A N 1
ATOM 697 C CA . PHE A 1 140 ? -29.110 -19.826 -4.274 1.00 23.04 116 PHE A CA 1
ATOM 698 C C . PHE A 1 140 ? -27.949 -18.842 -4.239 1.00 28.09 116 PHE A C 1
ATOM 699 O O . PHE A 1 140 ? -26.865 -19.127 -4.745 1.00 28.60 116 PHE A O 1
ATOM 707 N N . ALA A 1 141 ? -28.174 -17.697 -3.604 1.00 27.86 117 ALA A N 1
ATOM 708 C CA . ALA A 1 141 ? -27.080 -16.823 -3.202 1.00 26.82 117 ALA A CA 1
ATOM 709 C C . ALA A 1 141 ? -26.474 -17.364 -1.910 1.00 29.88 117 ALA A C 1
ATOM 710 O O . ALA A 1 141 ? -27.105 -18.163 -1.213 1.00 29.02 117 ALA A O 1
ATOM 712 N N . ASP A 1 142 ? -25.256 -16.937 -1.591 1.00 30.20 118 ASP A N 1
ATOM 713 C CA . ASP A 1 142 ? -24.597 -17.379 -0.365 1.00 31.22 118 ASP A CA 1
ATOM 714 C C . ASP A 1 142 ? -24.474 -16.265 0.660 1.00 34.29 118 ASP A C 1
ATOM 715 O O . ASP A 1 142 ? -24.057 -15.151 0.336 1.00 30.84 118 ASP A O 1
ATOM 720 N N . ASP A 1 143 ? -24.835 -16.575 1.900 1.00 34.47 119 ASP A N 1
ATOM 721 C CA . ASP A 1 143 ? -24.482 -15.726 3.026 1.00 36.55 119 ASP A CA 1
ATOM 722 C C . ASP A 1 143 ? -22.964 -15.642 3.128 1.00 38.14 119 ASP A C 1
ATOM 723 O O . ASP A 1 143 ? -22.275 -16.652 2.993 1.00 40.59 119 ASP A O 1
ATOM 728 N N . ALA A 1 144 ? -22.445 -14.441 3.363 1.00 40.21 120 ALA A N 1
ATOM 729 C CA . ALA A 1 144 ? -21.001 -14.238 3.448 1.00 46.03 120 ALA A CA 1
ATOM 730 C C . ALA A 1 144 ? -20.599 -13.524 4.738 1.00 50.93 120 ALA A C 1
ATOM 731 O O . ALA A 1 144 ? -19.427 -13.518 5.105 1.00 52.22 120 ALA A O 1
ATOM 733 N N . GLY A 1 145 ? -21.573 -12.920 5.414 1.00 57.21 121 GLY A N 1
ATOM 734 C CA . GLY A 1 145 ? -21.356 -12.282 6.704 1.00 61.37 121 GLY A CA 1
ATOM 735 C C . GLY A 1 145 ? -20.432 -11.074 6.708 1.00 67.46 121 GLY A C 1
ATOM 736 O O . GLY A 1 145 ? -19.519 -10.971 5.890 1.00 73.44 121 GLY A O 1
ATOM 737 N N . ASN A 1 146 ? -20.688 -10.135 7.616 1.00 67.23 122 ASN A N 1
ATOM 738 C CA . ASN A 1 146 ? -21.900 -10.147 8.421 1.00 61.99 122 ASN A CA 1
ATOM 739 C C . ASN A 1 146 ? -22.929 -9.239 7.763 1.00 52.48 122 ASN A C 1
ATOM 740 O O . ASN A 1 146 ? -22.808 -8.015 7.791 1.00 51.24 122 ASN A O 1
ATOM 745 N N . GLY A 1 147 ? -23.933 -9.851 7.148 1.00 44.84 123 GLY A N 1
ATOM 746 C CA . GLY A 1 147 ? -24.890 -9.117 6.347 1.00 40.89 123 GLY A CA 1
ATOM 747 C C . GLY A 1 147 ? -24.547 -9.250 4.877 1.00 36.42 123 GLY A C 1
ATOM 748 O O . GLY A 1 147 ? -25.425 -9.194 4.022 1.00 35.99 123 GLY A O 1
ATOM 749 N N . ASN A 1 148 ? -23.262 -9.441 4.588 1.00 33.13 124 ASN A N 1
ATOM 750 C CA . ASN A 1 148 ? -22.790 -9.620 3.218 1.00 39.57 124 ASN A CA 1
ATOM 751 C C . ASN A 1 148 ? -23.389 -10.835 2.519 1.00 37.13 124 ASN A C 1
ATOM 752 O O . ASN A 1 148 ? -23.530 -11.903 3.112 1.00 34.92 124 ASN A O 1
ATOM 757 N N . VAL A 1 149 ? -23.729 -10.654 1.247 1.00 33.10 125 VAL A N 1
ATOM 758 C CA . VAL A 1 149 ? -24.211 -11.730 0.396 1.00 31.63 125 VAL A CA 1
ATOM 759 C C . VAL A 1 149 ? -23.307 -11.846 -0.828 1.00 32.20 125 VAL A C 1
ATOM 760 O O . VAL A 1 149 ? -22.853 -10.838 -1.364 1.00 33.84 125 VAL A O 1
ATOM 764 N N . SER A 1 150 ? -23.036 -13.071 -1.266 1.00 30.35 126 SER A N 1
ATOM 765 C CA . SER A 1 150 ? -22.278 -13.276 -2.491 1.00 30.07 126 SER A CA 1
ATOM 766 C C . SER A 1 150 ? -22.998 -14.240 -3.427 1.00 31.39 126 SER A C 1
ATOM 767 O O . SER A 1 150 ? -23.933 -14.931 -3.024 1.00 26.61 126 SER A O 1
ATOM 770 N N . PHE A 1 151 ? -22.559 -14.273 -4.680 1.00 33.40 127 PHE A N 1
ATOM 771 C CA . PHE A 1 151 ? -23.083 -15.224 -5.651 1.00 30.93 127 PHE A CA 1
ATOM 772 C C . PHE A 1 151 ? -21.962 -15.788 -6.507 1.00 32.52 127 PHE A C 1
ATOM 773 O O . PHE A 1 151 ? -21.139 -15.040 -7.034 1.00 29.17 127 PHE A O 1
ATOM 781 N N . THR A 1 152 ? -21.937 -17.108 -6.643 1.00 31.64 128 THR A N 1
ATOM 782 C CA . THR A 1 152 ? -20.959 -17.768 -7.495 1.00 34.28 128 THR A CA 1
ATOM 783 C C . THR A 1 152 ? -21.645 -18.817 -8.364 1.00 34.07 128 THR A C 1
ATOM 784 O O . THR A 1 152 ? -22.319 -19.714 -7.858 1.00 34.62 128 THR A O 1
ATOM 788 N N . LEU A 1 153 ? -21.471 -18.694 -9.674 1.00 33.07 129 LEU A N 1
ATOM 789 C CA . LEU A 1 153 ? -22.132 -19.578 -10.623 1.00 31.65 129 LEU A CA 1
ATOM 790 C C . LEU A 1 153 ? -21.526 -20.976 -10.632 1.00 31.65 129 LEU A C 1
ATOM 791 O O . LEU A 1 153 ? -20.306 -21.132 -10.618 1.00 28.42 129 LEU A O 1
ATOM 796 N N . ASP A 1 154 ? -22.386 -21.991 -10.654 1.00 27.73 130 ASP A N 1
ATOM 797 C CA . ASP A 1 154 ? -21.937 -23.360 -10.877 1.00 30.77 130 ASP A CA 1
ATOM 798 C C . ASP A 1 154 ? -21.425 -23.456 -12.311 1.00 32.30 130 ASP A C 1
ATOM 799 O O . ASP A 1 154 ? -22.160 -23.158 -13.252 1.00 33.10 130 ASP A O 1
ATOM 804 N N . PRO A 1 155 ? -20.160 -23.869 -12.483 1.00 36.27 131 PRO A N 1
ATOM 805 C CA . PRO A 1 155 ? -19.518 -23.901 -13.804 1.00 38.14 131 PRO A CA 1
ATOM 806 C C . PRO A 1 155 ? -20.244 -24.783 -14.821 1.00 34.09 131 PRO A C 1
ATOM 807 O O . PRO A 1 155 ? -20.098 -24.564 -16.022 1.00 36.75 131 PRO A O 1
ATOM 811 N N . ALA A 1 156 ? -21.020 -25.753 -14.351 1.00 31.55 132 ALA A N 1
ATOM 812 C CA . ALA A 1 156 ? -21.792 -26.605 -15.251 1.00 32.88 132 ALA A CA 1
ATOM 813 C C . ALA A 1 156 ? -22.852 -25.805 -16.016 1.00 37.37 132 ALA A C 1
ATOM 814 O O . ALA A 1 156 ? -23.363 -26.259 -17.040 1.00 39.89 132 ALA A O 1
ATOM 816 N N . ALA A 1 157 ? -23.181 -24.617 -15.516 1.00 34.72 133 ALA A N 1
ATOM 817 C CA . ALA A 1 157 ? -24.127 -23.735 -16.194 1.00 34.91 133 ALA A CA 1
ATOM 818 C C . ALA A 1 157 ? -23.444 -22.948 -17.308 1.00 36.30 133 ALA A C 1
ATOM 819 O O . ALA A 1 157 ? -24.099 -22.234 -18.068 1.00 37.86 133 ALA A O 1
ATOM 821 N N . GLY A 1 158 ? -22.125 -23.084 -17.400 1.00 33.57 134 GLY A N 1
ATOM 822 C CA . GLY A 1 158 ? -21.342 -22.340 -18.369 1.00 33.87 134 GLY A CA 1
ATOM 823 C C . GLY A 1 158 ? -20.569 -21.221 -17.702 1.00 38.25 134 GLY A C 1
ATOM 824 O O . GLY A 1 158 ? -20.501 -21.151 -16.476 1.00 42.01 134 GLY A O 1
ATOM 825 N N . SER A 1 159 ? -19.982 -20.342 -18.508 1.00 37.38 135 SER A N 1
ATOM 826 C CA . SER A 1 159 ? -19.240 -19.203 -17.979 1.00 40.71 135 SER A CA 1
ATOM 827 C C . SER A 1 159 ? -20.191 -18.141 -17.441 1.00 40.94 135 SER A C 1
ATOM 828 O O . SER A 1 159 ? -21.373 -18.125 -17.784 1.00 39.69 135 SER A O 1
ATOM 831 N N . ALA A 1 160 ? -19.667 -17.256 -16.599 1.00 40.70 136 ALA A N 1
ATOM 832 C CA . ALA A 1 160 ? -20.448 -16.147 -16.064 1.00 39.01 136 ALA A CA 1
ATOM 833 C C . ALA A 1 160 ? -20.958 -15.247 -17.187 1.00 39.74 136 ALA A C 1
ATOM 834 O O . ALA A 1 160 ? -22.078 -14.742 -17.123 1.00 37.20 136 ALA A O 1
ATOM 836 N N . ALA A 1 161 ? -20.136 -15.056 -18.216 1.00 37.91 137 ALA A N 1
ATOM 837 C CA . ALA A 1 161 ? -20.523 -14.242 -19.364 1.00 41.32 137 ALA A CA 1
ATOM 838 C C . ALA A 1 161 ? -21.702 -14.863 -20.109 1.00 42.38 137 ALA A C 1
ATOM 839 O O . ALA A 1 161 ? -22.645 -14.165 -20.489 1.00 44.46 137 ALA A O 1
ATOM 841 N N . GLN A 1 162 ? -21.645 -16.175 -20.316 1.00 37.53 138 GLN A N 1
ATOM 842 C CA . GLN A 1 162 ? -22.715 -16.882 -21.009 1.00 39.14 138 GLN A CA 1
ATOM 843 C C . GLN A 1 162 ? -23.994 -16.876 -20.178 1.00 38.54 138 GLN A C 1
ATOM 844 O O . GLN A 1 162 ? -25.089 -16.683 -20.707 1.00 39.68 138 GLN A O 1
ATOM 850 N N . PHE A 1 163 ? -23.839 -17.087 -18.875 1.00 35.17 139 PHE A N 1
ATOM 851 C CA . PHE A 1 163 ? -24.948 -17.043 -17.928 1.00 31.64 139 PHE A CA 1
ATOM 852 C C . PHE A 1 163 ? -25.678 -15.705 -17.992 1.00 34.76 139 PHE A C 1
ATOM 853 O O . PHE A 1 163 ? -26.909 -15.654 -17.984 1.00 32.68 139 PHE A O 1
ATOM 861 N N . ILE A 1 164 ? -24.908 -14.623 -18.069 1.00 34.89 140 ILE A N 1
ATOM 862 C CA . ILE A 1 164 ? -25.468 -13.279 -18.145 1.00 33.87 140 ILE A CA 1
ATOM 863 C C . ILE A 1 164 ? -26.234 -13.092 -19.456 1.00 35.79 140 ILE A C 1
ATOM 864 O O . ILE A 1 164 ? -27.285 -12.448 -19.487 1.00 35.72 140 ILE A O 1
ATOM 869 N N . GLN A 1 165 ? -25.715 -13.674 -20.533 1.00 38.23 141 GLN A N 1
ATOM 870 C CA . GLN A 1 165 ? -26.409 -13.652 -21.816 1.00 40.11 141 GLN A CA 1
ATOM 871 C C . GLN A 1 165 ? -27.685 -14.487 -21.764 1.00 37.58 141 GLN A C 1
ATOM 872 O O . GLN A 1 165 ? -28.697 -14.129 -22.368 1.00 36.43 141 GLN A O 1
ATOM 878 N N . ASP A 1 166 ? -27.632 -15.600 -21.037 1.00 34.38 142 ASP A N 1
ATOM 879 C CA . ASP A 1 166 ? -28.789 -16.479 -20.900 1.00 33.77 142 ASP A CA 1
ATOM 880 C C . ASP A 1 166 ? -29.919 -15.784 -20.146 1.00 31.84 142 ASP A C 1
ATOM 881 O O . ASP A 1 166 ? -31.093 -15.960 -20.472 1.00 32.59 142 ASP A O 1
ATOM 886 N N . ILE A 1 167 ? -29.554 -14.998 -19.137 1.00 31.10 143 ILE A N 1
ATOM 887 C CA . ILE A 1 167 ? -30.521 -14.202 -18.391 1.00 30.88 143 ILE A CA 1
ATOM 888 C C . ILE A 1 167 ? -31.244 -13.228 -19.320 1.00 34.88 143 ILE A C 1
ATOM 889 O O . ILE A 1 167 ? -32.474 -13.170 -19.331 1.00 33.22 143 ILE A O 1
ATOM 894 N N . ARG A 1 168 ? -30.478 -12.475 -20.105 1.00 38.12 144 ARG A N 1
ATOM 895 C CA . ARG A 1 168 ? -31.058 -11.532 -21.058 1.00 39.28 144 ARG A CA 1
ATOM 896 C C . ARG A 1 168 ? -31.983 -12.236 -22.050 1.00 36.94 144 ARG A C 1
ATOM 897 O O . ARG A 1 168 ? -33.075 -11.749 -22.342 1.00 36.89 144 ARG A O 1
ATOM 905 N N . ALA A 1 169 ? -31.549 -13.388 -22.554 1.00 32.85 145 ALA A N 1
ATOM 906 C CA . ALA A 1 169 ? -32.322 -14.125 -23.550 1.00 32.56 145 ALA A CA 1
ATOM 907 C C . ALA A 1 169 ? -33.650 -14.611 -22.980 1.00 32.05 145 ALA A C 1
ATOM 908 O O . ALA A 1 169 ? -34.666 -14.610 -23.671 1.00 36.49 145 ALA A O 1
ATOM 910 N N . GLN A 1 170 ? -33.640 -15.025 -21.717 1.00 30.01 146 GLN A N 1
ATOM 911 C CA . GLN A 1 170 ? -34.868 -15.456 -21.056 1.00 30.20 146 GLN A CA 1
ATOM 912 C C . GLN A 1 170 ? -35.778 -14.261 -20.781 1.00 33.57 146 GLN A C 1
ATOM 913 O O . GLN A 1 170 ? -36.999 -14.350 -20.921 1.00 33.63 146 GLN A O 1
ATOM 919 N N . GLN A 1 171 ? -35.177 -13.140 -20.396 1.00 31.42 147 GLN A N 1
ATOM 920 C CA . GLN A 1 171 ? -35.939 -11.921 -20.161 1.00 30.39 147 GLN A CA 1
ATOM 921 C C . GLN A 1 171 ? -36.559 -11.420 -21.462 1.00 30.55 147 GLN A C 1
ATOM 922 O O . GLN A 1 171 ? -37.682 -10.922 -21.470 1.00 31.42 147 GLN A O 1
ATOM 928 N N . ALA A 1 172 ? -35.832 -11.581 -22.564 1.00 32.08 148 ALA A N 1
ATOM 929 C CA . ALA A 1 172 ? -36.328 -11.184 -23.879 1.00 33.13 148 ALA A CA 1
ATOM 930 C C . ALA A 1 172 ? -37.577 -11.974 -24.274 1.00 36.68 148 ALA A C 1
ATOM 931 O O . ALA A 1 172 ? -38.341 -11.548 -25.138 1.00 38.18 148 ALA A O 1
ATOM 933 N N . LYS A 1 173 ? -37.778 -13.126 -23.640 1.00 33.94 149 LYS A N 1
ATOM 934 C CA . LYS A 1 173 ? -38.955 -13.949 -23.899 1.00 37.82 149 LYS A CA 1
ATOM 935 C C . LYS A 1 173 ? -40.051 -13.701 -22.865 1.00 36.70 149 LYS A C 1
ATOM 936 O O . LYS A 1 173 ? -41.040 -14.430 -22.813 1.00 36.95 149 LYS A O 1
ATOM 942 N N . GLY A 1 174 ? -39.867 -12.676 -22.038 1.00 34.36 150 GLY A N 1
ATOM 943 C CA . GLY A 1 174 ? -40.872 -12.308 -21.056 1.00 33.82 150 GLY A CA 1
ATOM 944 C C . GLY A 1 174 ? -40.735 -12.971 -19.696 1.00 33.53 150 GLY A C 1
ATOM 945 O O . GLY A 1 174 ? -41.568 -12.760 -18.815 1.00 33.85 150 GLY A O 1
ATOM 946 N N . LYS A 1 175 ? -39.690 -13.773 -19.514 1.00 29.87 151 LYS A N 1
ATOM 947 C CA . LYS A 1 175 ? -39.453 -14.417 -18.226 1.00 29.12 151 LYS A CA 1
ATOM 948 C C . LYS A 1 175 ? -38.764 -13.475 -17.245 1.00 29.26 151 LYS A C 1
ATOM 949 O O . LYS A 1 175 ? -38.039 -12.565 -17.642 1.00 29.80 151 LYS A O 1
ATOM 955 N N . LYS A 1 176 ? -38.998 -13.701 -15.959 1.00 29.12 152 LYS A N 1
ATOM 956 C CA . LYS A 1 176 ? -38.238 -13.024 -14.916 1.00 26.98 152 LYS A CA 1
ATOM 957 C C . LYS A 1 176 ? -37.180 -13.976 -14.375 1.00 26.80 152 LYS A C 1
ATOM 958 O O . LYS A 1 176 ? -37.424 -15.177 -14.247 1.00 25.61 152 LYS A O 1
ATOM 964 N N . VAL A 1 177 ? -36.001 -13.442 -14.078 1.00 24.28 153 VAL A N 1
ATOM 965 C CA . VAL A 1 177 ? -34.932 -14.231 -13.483 1.00 25.54 153 VAL A CA 1
ATOM 966 C C . VAL A 1 177 ? -34.506 -13.576 -12.178 1.00 25.64 153 VAL A C 1
ATOM 967 O O . VAL A 1 177 ? -33.932 -12.488 -12.179 1.00 24.08 153 VAL A O 1
ATOM 971 N N . VAL A 1 178 ? -34.798 -14.231 -11.061 1.00 23.31 154 VAL A N 1
ATOM 972 C CA . VAL A 1 178 ? -34.546 -13.615 -9.767 1.00 27.90 154 VAL A CA 1
ATOM 973 C C . VAL A 1 178 ? -33.591 -14.466 -8.928 1.00 27.53 154 VAL A C 1
ATOM 974 O O . VAL A 1 178 ? -33.477 -15.675 -9.125 1.00 26.16 154 VAL A O 1
ATOM 978 N N . LEU A 1 179 ? -32.886 -13.812 -8.011 1.00 25.84 155 LEU A N 1
ATOM 979 C CA . LEU A 1 179 ? -31.907 -14.475 -7.163 1.00 27.03 155 LEU A CA 1
ATOM 980 C C . LEU A 1 179 ? -32.520 -14.816 -5.814 1.00 27.06 155 LEU A C 1
ATOM 981 O O . LEU A 1 179 ? -33.033 -13.937 -5.128 1.00 27.08 155 LEU A O 1
ATOM 986 N N . SER A 1 180 ? -32.472 -16.087 -5.427 1.00 25.59 156 SER A N 1
ATOM 987 C CA . SER A 1 180 ? -33.061 -16.492 -4.157 1.00 25.24 156 SER A CA 1
ATOM 988 C C . SER A 1 180 ? -32.054 -16.500 -3.014 1.00 25.90 156 SER A C 1
ATOM 989 O O . SER A 1 180 ? -30.917 -16.953 -3.162 1.00 25.47 156 SER A O 1
ATOM 992 N N . LEU A 1 181 ? -32.492 -15.989 -1.872 1.00 26.23 157 LEU A N 1
ATOM 993 C CA . LEU A 1 181 ? -31.729 -16.080 -0.639 1.00 24.61 157 LEU A CA 1
ATOM 994 C C . LEU A 1 181 ? -32.206 -17.297 0.138 1.00 25.66 157 LEU A C 1
ATOM 995 O O . LEU A 1 181 ? -33.359 -17.344 0.576 1.00 24.33 157 LEU A O 1
ATOM 1000 N N . GLY A 1 182 ? -31.330 -18.282 0.299 1.00 23.04 158 GLY A N 1
ATOM 1001 C CA . GLY A 1 182 ? -31.689 -19.497 1.006 1.00 21.04 158 GLY A CA 1
ATOM 1002 C C . GLY A 1 182 ? -30.661 -20.599 0.819 1.00 23.46 158 GLY A C 1
ATOM 1003 O O . GLY A 1 182 ? -29.501 -20.334 0.506 1.00 22.85 158 GLY A O 1
ATOM 1004 N N . GLY A 1 183 ? -31.088 -21.839 1.024 1.00 22.55 159 GLY A N 1
ATOM 1005 C CA . GLY A 1 183 ? -30.238 -22.995 0.809 1.00 24.27 159 GLY A CA 1
ATOM 1006 C C . GLY A 1 183 ? -29.168 -23.177 1.867 1.00 23.19 159 GLY A C 1
ATOM 1007 O O . GLY A 1 183 ? -29.236 -22.608 2.953 1.00 24.57 159 GLY A O 1
ATOM 1008 N N . GLN A 1 184 ? -28.161 -23.970 1.530 1.00 24.83 160 GLN A N 1
ATOM 1009 C CA . GLN A 1 184 ? -27.133 -24.369 2.479 1.00 25.99 160 GLN A CA 1
ATOM 1010 C C . GLN A 1 184 ? -26.499 -23.173 3.193 1.00 24.88 160 GLN A C 1
ATOM 1011 O O . GLN A 1 184 ? -26.235 -23.225 4.392 1.00 24.63 160 GLN A O 1
ATOM 1017 N N . ASN A 1 185 ? -26.279 -22.091 2.454 1.00 23.11 161 ASN A N 1
ATOM 1018 C CA . ASN A 1 185 ? -25.802 -20.851 3.051 1.00 31.01 161 ASN A CA 1
ATOM 1019 C C . ASN A 1 185 ? -26.912 -19.806 3.095 1.00 30.24 161 ASN A C 1
ATOM 1020 O O . ASN A 1 185 ? -26.723 -18.668 2.667 1.00 28.25 161 ASN A O 1
ATOM 1025 N N . GLY A 1 186 ? -28.070 -20.202 3.615 1.00 29.41 162 GLY A N 1
ATOM 1026 C CA . GLY A 1 186 ? -29.218 -19.316 3.683 1.00 32.06 162 GLY A CA 1
ATOM 1027 C C . GLY A 1 186 ? -29.459 -18.741 5.065 1.00 34.02 162 GLY A C 1
ATOM 1028 O O . GLY A 1 186 ? -30.588 -18.395 5.412 1.00 30.34 162 GLY A O 1
ATOM 1029 N N . SER A 1 187 ? -28.397 -18.642 5.859 1.00 36.61 163 SER A N 1
ATOM 1030 C CA . SER A 1 187 ? -28.492 -18.068 7.197 1.00 42.85 163 SER A CA 1
ATOM 1031 C C . SER A 1 187 ? -28.006 -16.626 7.197 1.00 45.30 163 SER A C 1
ATOM 1032 O O . SER A 1 187 ? -26.818 -16.364 7.374 1.00 50.25 163 SER A O 1
ATOM 1035 N N . VAL A 1 188 ? -28.931 -15.694 6.993 1.00 43.40 164 VAL A N 1
ATOM 1036 C CA . VAL A 1 188 ? -28.596 -14.276 6.947 1.00 47.33 164 VAL A CA 1
ATOM 1037 C C . VAL A 1 188 ? -28.655 -13.635 8.331 1.00 49.75 164 VAL A C 1
ATOM 1038 O O . VAL A 1 188 ? -29.596 -13.865 9.089 1.00 52.95 164 VAL A O 1
ATOM 1042 N N . THR A 1 189 ? -27.645 -12.836 8.662 1.00 51.77 165 THR A N 1
ATOM 1043 C CA . THR A 1 189 ? -27.652 -12.080 9.910 1.00 54.49 165 THR A CA 1
ATOM 1044 C C . THR A 1 189 ? -27.956 -10.607 9.656 1.00 53.30 165 THR A C 1
ATOM 1045 O O . THR A 1 189 ? -27.207 -9.915 8.966 1.00 50.91 165 THR A O 1
ATOM 1049 N N . LEU A 1 190 ? -29.065 -10.138 10.217 1.00 53.06 166 LEU A N 1
ATOM 1050 C CA . LEU A 1 190 ? -29.440 -8.732 10.138 1.00 49.89 166 LEU A CA 1
ATOM 1051 C C . LEU A 1 190 ? -29.783 -8.221 11.529 1.00 50.63 166 LEU A C 1
ATOM 1052 O O . LEU A 1 190 ? -30.942 -7.934 11.829 1.00 50.05 166 LEU A O 1
ATOM 1057 N N . ASN A 1 191 ? -28.764 -8.113 12.375 1.00 51.75 167 ASN A N 1
ATOM 1058 C CA . ASN A 1 191 ? -28.962 -7.771 13.777 1.00 54.82 167 ASN A CA 1
ATOM 1059 C C . ASN A 1 191 ? -28.656 -6.309 14.094 1.00 55.09 167 ASN A C 1
ATOM 1060 O O . ASN A 1 191 ? -29.070 -5.800 15.135 1.00 58.44 167 ASN A O 1
ATOM 1065 N N . ASN A 1 192 ? -27.931 -5.638 13.202 1.00 52.22 168 ASN A N 1
ATOM 1066 C CA . ASN A 1 192 ? -27.645 -4.215 13.376 1.00 51.95 168 ASN A CA 1
ATOM 1067 C C . ASN A 1 192 ? -27.588 -3.469 12.043 1.00 48.37 168 ASN A C 1
ATOM 1068 O O . ASN A 1 192 ? -27.635 -4.084 10.977 1.00 45.50 168 ASN A O 1
ATOM 1073 N N . ALA A 1 193 ? -27.482 -2.144 12.114 1.00 52.26 169 ALA A N 1
ATOM 1074 C CA . ALA A 1 193 ? -27.507 -1.296 10.925 1.00 50.37 169 ALA A CA 1
ATOM 1075 C C . ALA A 1 193 ? -26.333 -1.563 9.985 1.00 50.74 169 ALA A C 1
ATOM 1076 O O . ALA A 1 193 ? -26.443 -1.369 8.774 1.00 50.88 169 ALA A O 1
ATOM 1078 N N . THR A 1 194 ? -25.213 -2.006 10.547 1.00 52.39 170 THR A N 1
ATOM 1079 C CA . THR A 1 194 ? -24.022 -2.298 9.756 1.00 53.53 170 THR A CA 1
ATOM 1080 C C . THR A 1 194 ? -24.241 -3.501 8.848 1.00 50.43 170 THR A C 1
ATOM 1081 O O . THR A 1 194 ? -23.790 -3.523 7.702 1.00 50.89 170 THR A O 1
ATOM 1085 N N . GLN A 1 195 ? -24.936 -4.504 9.367 1.00 47.30 171 GLN A N 1
ATOM 1086 C CA . GLN A 1 195 ? -25.197 -5.711 8.598 1.00 46.91 171 GLN A CA 1
ATOM 1087 C C . GLN A 1 195 ? -26.240 -5.434 7.524 1.00 41.85 171 GLN A C 1
ATOM 1088 O O . GLN A 1 195 ? -26.148 -5.954 6.411 1.00 38.13 171 GLN A O 1
ATOM 1094 N N . VAL A 1 196 ? -27.222 -4.603 7.864 1.00 41.93 172 VAL A N 1
ATOM 1095 C CA . VAL A 1 196 ? -28.227 -4.157 6.906 1.00 40.62 172 VAL A CA 1
ATOM 1096 C C . VAL A 1 196 ? -27.558 -3.500 5.701 1.00 40.07 172 VAL A C 1
ATOM 1097 O O . VAL A 1 196 ? -27.893 -3.803 4.556 1.00 40.39 172 VAL A O 1
ATOM 1101 N N . GLN A 1 197 ? -26.596 -2.621 5.965 1.00 41.43 173 GLN A N 1
ATOM 1102 C CA A GLN A 1 197 ? -25.894 -1.925 4.893 0.59 40.88 173 GLN A CA 1
ATOM 1103 C CA B GLN A 1 197 ? -25.871 -1.919 4.909 0.41 41.05 173 GLN A CA 1
ATOM 1104 C C . GLN A 1 197 ? -25.085 -2.886 4.023 1.00 39.51 173 GLN A C 1
ATOM 1105 O O . GLN A 1 197 ? -25.061 -2.745 2.800 1.00 38.91 173 GLN A O 1
ATOM 1116 N N . ASN A 1 198 ? -24.434 -3.866 4.646 1.00 38.72 174 ASN A N 1
ATOM 1117 C CA . ASN A 1 198 ? -23.686 -4.874 3.896 1.00 38.34 174 ASN A CA 1
ATOM 1118 C C . ASN A 1 198 ? -24.617 -5.706 3.020 1.00 37.68 174 ASN A C 1
ATOM 1119 O O . ASN A 1 198 ? -24.290 -6.033 1.879 1.00 34.56 174 ASN A O 1
ATOM 1124 N N . PHE A 1 199 ? -25.780 -6.038 3.572 1.00 38.55 175 PHE A N 1
ATOM 1125 C CA . PHE A 1 199 ? -26.833 -6.746 2.849 1.00 37.04 175 PHE A CA 1
ATOM 1126 C C . PHE A 1 199 ? -27.240 -5.968 1.609 1.00 36.17 175 PHE A C 1
ATOM 1127 O O . PHE A 1 199 ? -27.203 -6.486 0.494 1.00 35.27 175 PHE A O 1
ATOM 1135 N N . VAL A 1 200 ? -27.618 -4.713 1.820 1.00 35.57 176 VAL A N 1
ATOM 1136 C CA . VAL A 1 200 ? -28.088 -3.851 0.745 1.00 38.23 176 VAL A CA 1
ATOM 1137 C C . VAL A 1 200 ? -27.026 -3.659 -0.336 1.00 38.50 176 VAL A C 1
ATOM 1138 O O . VAL A 1 200 ? -27.286 -3.889 -1.518 1.00 38.04 176 VAL A O 1
ATOM 1142 N N . ASN A 1 201 ? -25.829 -3.252 0.075 1.00 39.84 177 ASN A N 1
ATOM 1143 C CA . ASN A 1 201 ? -24.759 -2.955 -0.871 1.00 39.68 177 ASN A CA 1
ATOM 1144 C C . ASN A 1 201 ? -24.306 -4.173 -1.676 1.00 35.32 177 ASN A C 1
ATOM 1145 O O . ASN A 1 201 ? -24.164 -4.089 -2.894 1.00 35.82 177 ASN A O 1
ATOM 1150 N N . SER A 1 202 ? -24.081 -5.302 -1.008 1.00 31.08 178 SER A N 1
ATOM 1151 C CA . SER A 1 202 ? -23.565 -6.476 -1.707 1.00 30.50 178 SER A CA 1
ATOM 1152 C C . SER A 1 202 ? -24.592 -7.035 -2.696 1.00 32.34 178 SER A C 1
ATOM 1153 O O . SER A 1 202 ? -24.232 -7.426 -3.807 1.00 31.22 178 SER A O 1
ATOM 1156 N N . LEU A 1 203 ? -25.866 -7.058 -2.306 1.00 31.34 179 LEU A N 1
ATOM 1157 C CA . LEU A 1 203 ? -26.920 -7.539 -3.201 1.00 3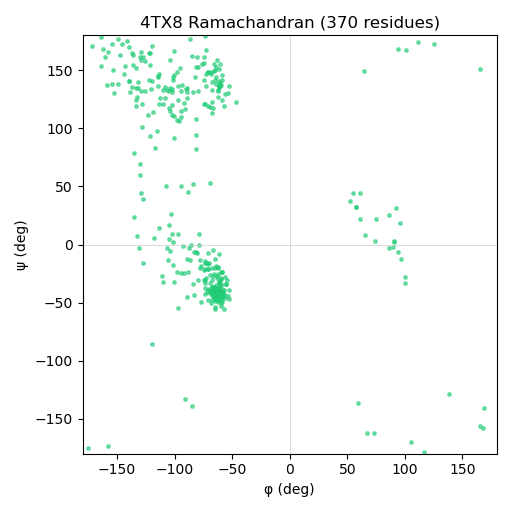1.29 179 LEU A CA 1
ATOM 1158 C C . LEU A 1 203 ? -27.119 -6.599 -4.385 1.00 34.18 179 LEU A C 1
ATOM 1159 O O . LEU A 1 203 ? -27.398 -7.042 -5.501 1.00 30.31 179 LEU A O 1
ATOM 1164 N N . TYR A 1 204 ? -26.979 -5.301 -4.134 1.00 29.67 180 TYR A N 1
ATOM 1165 C CA . TYR A 1 204 ? -27.044 -4.312 -5.198 1.00 30.21 180 TYR A CA 1
ATOM 1166 C C . TYR A 1 204 ? -25.961 -4.596 -6.230 1.00 32.43 180 TYR A C 1
ATOM 1167 O O . TYR A 1 204 ? -26.208 -4.534 -7.431 1.00 34.04 180 TYR A O 1
ATOM 1176 N N . GLY A 1 205 ? -24.764 -4.923 -5.752 1.00 32.87 181 GLY A N 1
ATOM 1177 C CA . GLY A 1 205 ? -23.660 -5.266 -6.630 1.00 33.71 181 GLY A CA 1
ATOM 1178 C C . GLY A 1 205 ? -23.942 -6.496 -7.475 1.00 35.05 181 GLY A C 1
ATOM 1179 O O . GLY A 1 205 ? -23.625 -6.531 -8.663 1.00 38.14 181 GLY A O 1
ATOM 1180 N N . ILE A 1 206 ? -24.547 -7.508 -6.862 1.00 32.64 182 ILE A N 1
ATOM 1181 C CA . ILE A 1 206 ? -24.846 -8.753 -7.560 1.00 30.90 182 ILE A CA 1
ATOM 1182 C C . ILE A 1 206 ? -25.921 -8.543 -8.624 1.00 31.18 182 ILE A C 1
ATOM 1183 O O . ILE A 1 206 ? -25.746 -8.935 -9.780 1.00 32.43 182 ILE A O 1
ATOM 1188 N N . LEU A 1 207 ? -27.026 -7.918 -8.228 1.00 33.04 183 LEU A N 1
ATOM 1189 C CA . LEU A 1 207 ? -28.145 -7.681 -9.136 1.00 34.46 183 LEU A CA 1
ATOM 1190 C C . LEU A 1 207 ? -27.729 -6.848 -10.347 1.00 37.47 183 LEU A C 1
ATOM 1191 O O . LEU A 1 207 ? -28.074 -7.177 -11.481 1.00 39.09 183 LEU A O 1
ATOM 1196 N N . THR A 1 208 ? -26.979 -5.778 -10.106 1.00 36.74 184 THR A N 1
ATOM 1197 C CA . THR A 1 208 ? -26.562 -4.890 -11.186 1.00 41.53 184 THR A CA 1
ATOM 1198 C C . THR A 1 208 ? -25.549 -5.565 -12.110 1.00 42.31 184 THR A C 1
ATOM 1199 O O . THR A 1 208 ? -25.533 -5.308 -13.313 1.00 43.51 184 THR A O 1
ATOM 1203 N N . GLN A 1 209 ? -24.715 -6.438 -11.549 1.00 38.55 185 GLN A N 1
ATOM 1204 C CA . GLN A 1 209 ? -23.713 -7.144 -12.341 1.00 38.29 185 GLN A CA 1
ATOM 1205 C C . GLN A 1 209 ? -24.336 -8.192 -13.259 1.00 38.78 185 GLN A C 1
ATOM 1206 O O . GLN A 1 209 ? -24.015 -8.261 -14.444 1.00 39.10 185 GLN A O 1
ATOM 1212 N N . TYR A 1 210 ? -25.226 -9.012 -12.712 1.00 34.42 186 TYR A N 1
ATOM 1213 C CA . TYR A 1 210 ? -25.779 -10.126 -13.474 1.00 33.94 186 TYR A CA 1
ATOM 1214 C C . TYR A 1 210 ? -27.073 -9.770 -14.201 1.00 37.71 186 TYR A C 1
ATOM 1215 O O . TYR A 1 210 ? -27.416 -10.393 -15.205 1.00 34.91 186 TYR A O 1
ATOM 1224 N N . GLY A 1 211 ? -27.785 -8.764 -13.706 1.00 31.76 187 GLY A N 1
ATOM 1225 C CA . GLY A 1 211 ? -29.014 -8.337 -14.348 1.00 30.01 187 GLY A CA 1
ATOM 1226 C C . GLY A 1 211 ? -30.229 -9.122 -13.890 1.00 31.56 187 GLY A C 1
ATOM 1227 O O . GLY A 1 211 ? -31.210 -9.247 -14.626 1.00 30.13 187 GLY A O 1
ATOM 1228 N N . PHE A 1 212 ? -30.159 -9.664 -12.677 1.00 27.80 188 PHE A N 1
ATOM 1229 C CA . PHE A 1 212 ? -31.322 -10.266 -12.033 1.00 28.14 188 PHE A CA 1
ATOM 1230 C C . PHE A 1 212 ? -32.437 -9.234 -11.890 1.00 30.79 188 PHE A C 1
ATOM 1231 O O . PHE A 1 212 ? -32.165 -8.058 -11.665 1.00 31.38 188 PHE A O 1
ATOM 1239 N N . ASP A 1 213 ? -33.687 -9.670 -12.004 1.00 28.15 189 ASP A N 1
ATOM 1240 C CA . ASP A 1 213 ? -34.820 -8.750 -11.904 1.00 28.47 189 ASP A CA 1
ATOM 1241 C C . ASP A 1 213 ? -35.122 -8.367 -10.460 1.00 27.96 189 ASP A C 1
ATOM 1242 O O . ASP A 1 213 ? -35.796 -7.372 -10.202 1.00 27.16 189 ASP A O 1
ATOM 1247 N N . GLY A 1 214 ? -34.629 -9.165 -9.521 1.00 25.28 190 GLY A N 1
ATOM 1248 C CA . GLY A 1 214 ? -34.904 -8.932 -8.118 1.00 23.45 190 GLY A CA 1
ATOM 1249 C C . GLY A 1 214 ? -34.545 -10.137 -7.279 1.00 25.21 190 GLY A C 1
ATOM 1250 O O . GLY A 1 214 ? -33.719 -10.952 -7.685 1.00 22.95 190 GLY A O 1
ATOM 1251 N N . ILE A 1 215 ? -35.165 -10.259 -6.108 1.00 23.81 191 ILE A N 1
ATOM 1252 C CA . ILE A 1 215 ? -34.802 -11.324 -5.183 1.00 23.71 191 ILE A CA 1
ATOM 1253 C C . ILE A 1 215 ? -35.996 -12.126 -4.678 1.00 28.15 191 ILE A C 1
ATOM 1254 O O . ILE A 1 215 ? -37.140 -11.666 -4.704 1.00 25.44 191 ILE A O 1
ATOM 1259 N N . ASP A 1 216 ? -35.698 -13.337 -4.219 1.00 25.44 192 ASP A N 1
ATOM 1260 C CA . ASP A 1 216 ? -36.670 -14.215 -3.586 1.00 21.81 192 ASP A CA 1
ATOM 1261 C C . ASP A 1 216 ? -36.197 -14.532 -2.176 1.00 21.83 192 ASP A C 1
ATOM 1262 O O . ASP A 1 216 ? -35.029 -14.856 -1.971 1.00 25.64 192 ASP A O 1
ATOM 1267 N N . LEU A 1 217 ? -37.094 -14.435 -1.201 1.00 21.43 193 LEU A N 1
ATOM 1268 C CA . LEU A 1 217 ? -36.727 -14.748 0.174 1.00 23.65 193 LEU A CA 1
ATOM 1269 C C . LEU A 1 217 ? -37.137 -16.173 0.549 1.00 25.66 193 LEU A C 1
ATOM 1270 O O . LEU A 1 217 ? -38.316 -16.472 0.734 1.00 24.85 193 LEU A O 1
ATOM 1275 N N . ASP A 1 218 ? -36.145 -17.047 0.653 1.00 26.39 194 ASP A N 1
ATOM 1276 C CA . ASP A 1 218 ? -36.361 -18.435 1.040 1.00 25.95 194 ASP A CA 1
ATOM 1277 C C . ASP A 1 218 ? -35.397 -18.757 2.174 1.00 26.95 194 ASP A C 1
ATOM 1278 O O . ASP A 1 218 ? -34.751 -19.801 2.178 1.00 27.81 194 ASP A O 1
ATOM 1283 N N . LEU A 1 219 ? -35.295 -17.844 3.134 1.00 24.42 195 LEU A N 1
ATOM 1284 C CA . LEU A 1 219 ? -34.181 -17.856 4.077 1.00 26.84 195 LEU A CA 1
ATOM 1285 C C . LEU A 1 219 ? -34.571 -18.055 5.538 1.00 26.43 195 LEU A C 1
ATOM 1286 O O . LEU A 1 219 ? -33.718 -17.975 6.422 1.00 28.45 195 LEU A O 1
ATOM 1291 N N . GLU A 1 220 ? -35.849 -18.305 5.797 1.00 23.94 196 GLU A N 1
ATOM 1292 C CA . GLU A 1 220 ? -36.361 -18.199 7.159 1.00 30.32 196 GLU A CA 1
ATOM 1293 C C . GLU A 1 220 ? -35.842 -19.283 8.101 1.00 36.87 196 GLU A C 1
ATOM 1294 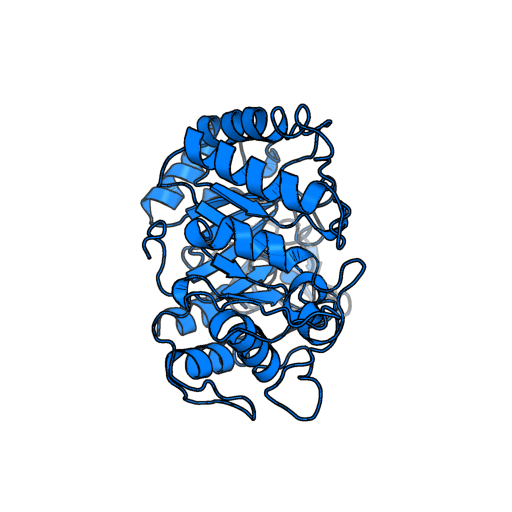O O . GLU A 1 220 ? -35.759 -19.072 9.309 1.00 42.21 196 GLU A O 1
ATOM 1300 N N . SER A 1 221 ? -35.480 -20.436 7.559 1.00 33.61 197 SER A N 1
ATOM 1301 C CA . SER A 1 221 ? -35.178 -21.577 8.410 1.00 38.43 197 SER A CA 1
ATOM 1302 C C . SER A 1 221 ? -33.830 -21.451 9.104 1.00 37.61 197 SER A C 1
ATOM 1303 O O . SER A 1 221 ? -33.649 -21.968 10.204 1.00 39.02 197 SER A O 1
ATOM 1306 N N . GLY A 1 222 ? -32.887 -20.768 8.465 1.00 35.34 198 GLY A N 1
ATOM 1307 C CA . GLY A 1 222 ? -31.578 -20.574 9.061 1.00 35.69 198 GLY A CA 1
ATOM 1308 C C . GLY A 1 222 ? -31.316 -19.169 9.576 1.00 38.15 198 GLY A C 1
ATOM 1309 O O . GLY A 1 222 ? -30.263 -18.907 10.152 1.00 39.23 198 GLY A O 1
ATOM 1310 N N . SER A 1 223 ? -32.268 -18.261 9.382 1.00 36.25 199 SER A N 1
ATOM 1311 C CA . SER A 1 223 ? -32.039 -16.859 9.726 1.00 32.82 199 SER A CA 1
ATOM 1312 C C . SER A 1 223 ? -32.692 -16.435 11.041 1.00 32.46 199 SER A C 1
ATOM 1313 O O . SER A 1 223 ? -32.713 -15.250 11.368 1.00 34.90 199 SER A O 1
ATOM 1316 N N . GLY A 1 224 ? -33.216 -17.398 11.791 1.00 27.78 200 GLY A N 1
ATOM 1317 C CA . GLY A 1 224 ? -33.778 -17.120 13.101 1.00 28.25 200 GLY A CA 1
ATOM 1318 C C . GLY A 1 224 ? -34.947 -16.155 13.045 1.00 35.51 200 GLY A C 1
ATOM 1319 O O . GLY A 1 224 ? -35.039 -15.218 13.841 1.00 31.96 200 GLY A O 1
ATOM 1320 N N . ILE A 1 225 ? -35.843 -16.375 12.092 1.00 29.64 201 ILE A N 1
ATOM 1321 C CA . ILE A 1 225 ? -37.015 -15.527 11.977 1.00 28.71 201 ILE A CA 1
ATOM 1322 C C . ILE A 1 225 ? -38.064 -16.001 12.975 1.00 30.14 201 ILE A C 1
ATOM 1323 O O . ILE A 1 225 ? -38.826 -16.935 12.712 1.00 27.84 201 ILE A O 1
ATOM 1328 N N . VAL A 1 226 ? -38.053 -15.365 14.143 1.00 28.43 202 VAL A N 1
ATOM 1329 C CA . VAL A 1 226 ? -39.017 -15.634 15.195 1.00 30.33 202 VAL A CA 1
ATOM 1330 C C . VAL A 1 226 ? -39.650 -14.322 15.636 1.00 31.35 202 VAL A C 1
ATOM 1331 O O . VAL A 1 226 ? -39.108 -13.246 15.374 1.00 28.38 202 VAL A O 1
ATOM 1335 N N . VAL A 1 227 ? -40.798 -14.415 16.299 1.00 32.17 203 VAL A N 1
ATOM 1336 C CA . VAL A 1 227 ? -41.502 -13.233 16.785 1.00 35.08 203 VAL A CA 1
ATOM 1337 C C . VAL A 1 227 ? -40.628 -12.415 17.732 1.00 37.69 203 VAL A C 1
ATOM 1338 O O . VAL A 1 227 ? -40.121 -12.935 18.728 1.00 36.95 203 VAL A O 1
ATOM 1342 N N . GLY A 1 228 ? -40.442 -11.140 17.405 1.00 38.80 204 GLY A N 1
ATOM 1343 C CA . GLY A 1 228 ? -39.694 -10.236 18.259 1.00 37.92 204 GLY A CA 1
ATOM 1344 C C . GLY A 1 228 ? -38.221 -10.109 17.917 1.00 38.25 204 GLY A C 1
ATOM 1345 O O . GLY A 1 228 ? -37.514 -9.288 18.501 1.00 42.03 204 GLY A O 1
ATOM 1346 N N . ALA A 1 229 ? -37.750 -10.917 16.973 1.00 34.92 205 ALA A N 1
ATOM 1347 C CA . ALA A 1 229 ? -36.344 -10.886 16.588 1.00 33.61 205 ALA A CA 1
ATOM 1348 C C . ALA A 1 229 ? -36.038 -9.649 15.750 1.00 35.34 205 ALA A C 1
ATOM 1349 O O . ALA A 1 229 ? -36.856 -9.236 14.928 1.00 37.39 205 ALA A O 1
ATOM 1351 N N . PRO A 1 230 ? -34.857 -9.047 15.966 1.00 37.30 206 PRO A N 1
ATOM 1352 C CA . PRO A 1 230 ? -34.416 -7.863 15.218 1.00 38.32 206 PRO A CA 1
ATOM 1353 C C . PRO A 1 230 ? -34.434 -8.058 13.701 1.00 39.90 206 PRO A C 1
ATOM 1354 O O . PRO A 1 230 ? -34.657 -7.093 12.971 1.00 42.19 206 PRO A O 1
ATOM 1358 N N . VAL A 1 231 ? -34.212 -9.286 13.240 1.00 36.57 207 VAL A N 1
ATOM 1359 C CA . VAL A 1 231 ? -34.164 -9.577 11.810 1.00 33.11 207 VAL A CA 1
ATOM 1360 C C . VAL A 1 231 ? -35.490 -9.245 11.119 1.00 33.78 207 VAL A C 1
ATOM 1361 O O . VAL A 1 231 ? -35.508 -8.845 9.956 1.00 37.58 207 VAL A O 1
ATOM 1365 N N . VAL A 1 232 ? -36.594 -9.393 11.845 1.00 34.00 208 VAL A N 1
ATOM 1366 C CA . VAL A 1 232 ? -37.920 -9.127 11.294 1.00 35.85 208 VAL A CA 1
ATOM 1367 C C . VAL A 1 232 ? -38.046 -7.687 10.790 1.00 39.96 208 VAL A C 1
ATOM 1368 O O . VAL A 1 232 ? -38.479 -7.453 9.660 1.00 39.35 208 VAL A O 1
ATOM 1372 N N . SER A 1 233 ? -37.653 -6.729 11.624 1.00 40.49 209 SER A N 1
ATOM 1373 C CA . SER A 1 233 ? -37.679 -5.319 11.240 1.00 42.50 209 SER A CA 1
ATOM 1374 C C . SER A 1 233 ? -36.571 -4.980 10.251 1.00 40.05 209 SER A C 1
ATOM 1375 O O . SER A 1 233 ? -36.792 -4.248 9.286 1.00 39.98 209 SER A O 1
ATOM 1378 N N . ASN A 1 234 ? -35.378 -5.511 10.496 1.00 37.76 210 ASN A N 1
ATOM 1379 C CA . ASN A 1 234 ? -34.221 -5.169 9.680 1.00 37.57 210 ASN A CA 1
ATOM 1380 C C . ASN A 1 234 ? -34.322 -5.693 8.252 1.00 34.86 210 ASN A C 1
ATOM 1381 O O . ASN A 1 234 ? -33.801 -5.075 7.328 1.00 34.94 210 ASN A O 1
ATOM 1386 N N . LEU A 1 235 ? -34.995 -6.826 8.069 1.00 31.96 211 LEU A N 1
ATOM 1387 C CA . LEU A 1 235 ? -35.149 -7.401 6.736 1.00 31.45 211 LEU A CA 1
ATOM 1388 C C . LEU A 1 235 ? -36.034 -6.517 5.860 1.00 31.38 211 LEU A C 1
ATOM 1389 O O . LEU A 1 235 ? -35.722 -6.278 4.696 1.00 34.02 211 LEU A O 1
ATOM 1394 N N . VAL A 1 236 ? -37.134 -6.031 6.426 1.00 29.51 212 VAL A N 1
ATOM 1395 C CA . VAL A 1 236 ? -38.030 -5.129 5.708 1.00 33.14 212 VAL A CA 1
ATOM 1396 C C . VAL A 1 236 ? -37.300 -3.851 5.307 1.00 36.20 212 VAL A C 1
ATOM 1397 O O . VAL A 1 236 ? -37.410 -3.386 4.172 1.00 38.13 212 VAL A O 1
ATOM 1401 N N . SER A 1 237 ? -36.546 -3.294 6.248 1.00 34.91 213 SER A N 1
ATOM 1402 C CA . SER A 1 237 ? -35.766 -2.089 5.994 1.00 35.55 213 SER A CA 1
ATOM 1403 C C . SER A 1 237 ? -34.717 -2.334 4.915 1.00 34.43 213 SER A C 1
ATOM 1404 O O . SER A 1 237 ? -34.506 -1.495 4.040 1.00 32.60 213 SER A O 1
ATOM 1407 N N . ALA A 1 238 ? -34.071 -3.493 4.979 1.00 36.25 214 ALA A N 1
ATOM 1408 C CA . ALA A 1 238 ? -33.022 -3.843 4.027 1.00 34.76 214 ALA A CA 1
ATOM 1409 C C . ALA A 1 238 ? -33.569 -3.970 2.609 1.00 32.30 214 ALA A C 1
ATOM 1410 O O . ALA A 1 238 ? -32.977 -3.454 1.661 1.00 34.37 214 ALA A O 1
ATOM 1412 N N . VAL A 1 239 ? -34.700 -4.653 2.466 1.00 30.69 215 VAL A N 1
ATOM 1413 C CA . VAL A 1 239 ? -35.291 -4.856 1.148 1.00 29.43 215 VAL A CA 1
ATOM 1414 C C . VAL A 1 239 ? -35.765 -3.524 0.561 1.00 30.54 215 VAL A C 1
ATOM 1415 O O . VAL A 1 239 ? -35.562 -3.253 -0.621 1.00 32.66 215 VAL A O 1
ATOM 1419 N N . LYS A 1 240 ? -36.369 -2.686 1.399 1.00 32.06 216 LYS A N 1
ATOM 1420 C CA . LYS A 1 240 ? -36.804 -1.356 0.978 1.00 33.73 216 LYS A CA 1
ATOM 1421 C C . LYS A 1 240 ? -35.642 -0.495 0.481 1.00 34.33 216 LYS A C 1
ATOM 1422 O O . LYS A 1 240 ? -35.768 0.204 -0.527 1.00 34.96 216 LYS A O 1
ATOM 1428 N N . GLN A 1 241 ? -34.517 -0.547 1.191 1.00 33.41 217 GLN A N 1
ATOM 1429 C CA . GLN A 1 241 ? -33.333 0.230 0.819 1.00 35.05 217 GLN A CA 1
ATOM 1430 C C . GLN A 1 241 ? -32.733 -0.288 -0.480 1.00 34.08 217 GLN A C 1
ATOM 1431 O O . GLN A 1 241 ? -32.304 0.489 -1.332 1.00 33.59 217 GLN A O 1
ATOM 1437 N N . LEU A 1 242 ? -32.708 -1.610 -0.617 1.00 32.24 218 LEU A N 1
ATOM 1438 C CA . LEU A 1 242 ? -32.205 -2.250 -1.823 1.00 30.79 218 LEU A CA 1
ATOM 1439 C C . LEU A 1 242 ? -33.046 -1.863 -3.033 1.00 32.77 218 LEU A C 1
ATOM 1440 O O . LEU A 1 242 ? -32.506 -1.495 -4.075 1.00 36.85 218 LEU A O 1
ATOM 1445 N N . LYS A 1 243 ? -34.367 -1.943 -2.894 1.00 30.12 219 LYS A N 1
ATOM 1446 C CA . LYS A 1 243 ? -35.254 -1.604 -4.002 1.00 32.29 219 LYS A CA 1
ATOM 1447 C C . LYS A 1 243 ? -35.132 -0.132 -4.388 1.00 30.82 219 LYS A C 1
ATOM 1448 O O . LYS A 1 243 ? -35.193 0.211 -5.569 1.00 34.98 219 LYS A O 1
ATOM 1454 N N . ALA A 1 244 ? -34.958 0.732 -3.392 1.00 31.05 220 ALA A N 1
ATOM 1455 C CA . ALA A 1 244 ? -34.788 2.160 -3.646 1.00 33.07 220 ALA A CA 1
ATOM 1456 C C . ALA A 1 244 ? -33.599 2.404 -4.571 1.00 32.84 220 ALA A C 1
ATOM 1457 O O . ALA A 1 244 ? -33.655 3.255 -5.458 1.00 33.97 220 ALA A O 1
ATOM 1459 N N . LYS A 1 245 ? -32.533 1.636 -4.368 1.00 30.03 221 LYS A N 1
ATOM 1460 C CA . LYS A 1 245 ? -31.333 1.751 -5.189 1.00 32.43 221 LYS A CA 1
ATOM 1461 C C . LYS A 1 245 ? -31.538 1.162 -6.586 1.00 30.84 221 LYS A C 1
ATOM 1462 O O . LYS A 1 245 ? -30.968 1.652 -7.560 1.00 32.58 221 LYS A O 1
ATOM 1468 N N . ILE A 1 246 ? -32.357 0.117 -6.677 1.00 29.52 222 ILE A N 1
ATOM 1469 C CA . ILE A 1 246 ? -32.585 -0.587 -7.941 1.00 28.89 222 ILE A CA 1
ATOM 1470 C C . ILE A 1 246 ? -33.645 0.086 -8.821 1.00 31.51 222 ILE A C 1
ATOM 1471 O O . ILE A 1 246 ? -33.470 0.206 -10.036 1.00 32.51 222 ILE A O 1
ATOM 1476 N N . GLY A 1 247 ? -34.746 0.514 -8.210 1.00 30.94 223 GLY A N 1
ATOM 1477 C CA . GLY A 1 247 ? -35.825 1.147 -8.951 1.00 31.20 223 GLY A CA 1
ATOM 1478 C C . GLY A 1 247 ? -37.085 0.299 -9.009 1.00 33.58 223 GLY A C 1
ATOM 1479 O O . GLY A 1 247 ? -37.091 -0.845 -8.554 1.00 28.65 223 GLY A O 1
ATOM 1480 N N . PRO A 1 248 ? -38.163 0.858 -9.580 1.00 36.07 224 PRO A N 1
ATOM 1481 C CA . PRO A 1 248 ? -39.491 0.226 -9.591 1.00 32.95 224 PRO A CA 1
ATOM 1482 C C . PRO A 1 248 ? -39.609 -1.061 -10.421 1.00 33.55 224 PRO A C 1
ATOM 1483 O O . PRO A 1 248 ? -40.670 -1.685 -10.385 1.00 33.55 224 PRO A O 1
ATOM 1487 N N . ASN A 1 249 ? -38.563 -1.461 -11.141 1.00 33.16 225 ASN A N 1
ATOM 1488 C CA . ASN A 1 249 ? -38.581 -2.758 -11.821 1.00 30.58 225 ASN A CA 1
ATOM 1489 C C . ASN A 1 249 ? -38.256 -3.903 -10.865 1.00 30.43 225 ASN A C 1
ATOM 1490 O O . ASN A 1 249 ? -38.351 -5.073 -11.232 1.00 30.22 225 ASN A O 1
ATOM 1495 N N . PHE A 1 250 ? -37.868 -3.555 -9.642 1.00 30.86 226 PHE A N 1
ATOM 1496 C CA . PHE A 1 250 ? -37.442 -4.537 -8.648 1.00 27.60 226 PHE A CA 1
ATOM 1497 C C . PHE A 1 250 ? -38.505 -5.597 -8.370 1.00 26.48 226 PHE A C 1
ATOM 1498 O O . PHE A 1 250 ? -39.605 -5.286 -7.920 1.00 26.61 226 PHE A O 1
ATOM 1506 N N . TYR A 1 251 ? -38.160 -6.851 -8.641 1.00 25.56 227 TYR A N 1
ATOM 1507 C CA . TYR A 1 251 ? -39.041 -7.983 -8.372 1.00 27.06 227 TYR A CA 1
ATOM 1508 C C . TYR A 1 251 ? -38.788 -8.502 -6.961 1.00 27.70 227 TYR A C 1
ATOM 1509 O O . TYR A 1 251 ? -37.638 -8.669 -6.550 1.00 25.85 227 TYR A O 1
ATOM 1518 N N . LEU A 1 252 ? -39.861 -8.745 -6.216 1.00 23.46 228 LEU A N 1
ATOM 1519 C CA . LEU A 1 252 ? -39.734 -9.271 -4.862 1.00 23.57 228 LEU A CA 1
ATOM 1520 C C . LEU A 1 252 ? -40.698 -10.423 -4.624 1.00 24.83 228 LEU A C 1
ATOM 1521 O O . LEU A 1 252 ? -41.912 -10.254 -4.717 1.00 27.31 228 LEU A O 1
ATOM 1526 N N . SER A 1 253 ? -40.154 -11.596 -4.316 1.00 23.14 229 SER A N 1
ATOM 1527 C CA . SER A 1 253 ? -40.994 -12.725 -3.950 1.00 24.88 229 SER A CA 1
ATOM 1528 C C . SER A 1 253 ? -40.585 -13.301 -2.603 1.00 25.73 229 SER A C 1
ATOM 1529 O O . SER A 1 253 ? -39.460 -13.105 -2.142 1.00 24.79 229 SER A O 1
ATOM 1532 N N . MET A 1 254 ? -41.520 -14.002 -1.975 1.00 21.28 230 MET A N 1
ATOM 1533 C CA . MET A 1 254 ? -41.278 -14.660 -0.700 1.00 22.48 230 MET A CA 1
ATOM 1534 C C . MET A 1 254 ? -41.776 -16.090 -0.765 1.00 29.16 230 MET A C 1
ATOM 1535 O O . MET A 1 254 ? -42.843 -16.357 -1.319 1.00 25.19 230 MET A O 1
ATOM 1540 N N . ALA A 1 255 ? -41.013 -17.009 -0.186 1.00 25.52 231 ALA A N 1
ATOM 1541 C CA . ALA A 1 255 ? -41.435 -18.403 -0.144 1.00 23.35 231 ALA A CA 1
ATOM 1542 C C . ALA A 1 255 ? -41.339 -18.997 1.258 1.00 23.37 231 ALA A C 1
ATOM 1543 O O . ALA A 1 255 ? -40.637 -19.981 1.462 1.00 21.52 231 ALA A O 1
ATOM 1545 N N . PRO A 1 256 ? -42.058 -18.414 2.229 1.00 24.92 232 PRO A N 1
ATOM 1546 C CA . PRO A 1 256 ? -41.976 -18.975 3.579 1.00 24.50 232 PRO A CA 1
ATOM 1547 C C . PRO A 1 256 ? -42.855 -20.213 3.746 1.00 25.55 232 PRO A C 1
ATOM 1548 O O . PRO A 1 256 ? -43.855 -20.360 3.046 1.00 25.36 232 PRO A O 1
ATOM 1552 N N . GLU A 1 257 ? -42.466 -21.096 4.658 1.00 22.75 233 GLU A N 1
ATOM 1553 C CA . GLU A 1 257 ? -43.266 -22.265 4.996 1.00 22.47 233 GLU A CA 1
ATOM 1554 C C . GLU A 1 257 ? -44.497 -21.816 5.772 1.00 24.08 233 GLU A C 1
ATOM 1555 O O . GLU A 1 257 ? -44.436 -20.830 6.508 1.00 21.94 233 GLU A O 1
ATOM 1561 N N . HIS A 1 258 ? -45.610 -22.529 5.621 1.00 22.79 234 HIS A N 1
ATOM 1562 C CA . HIS A 1 258 ? -46.877 -22.005 6.132 1.00 23.92 234 HIS A CA 1
ATOM 1563 C C . HIS A 1 258 ? -46.957 -21.795 7.660 1.00 22.28 234 HIS A C 1
ATOM 1564 O O . HIS A 1 258 ? -47.724 -20.938 8.098 1.00 23.30 234 HIS A O 1
ATOM 1571 N N . PRO A 1 259 ? -46.163 -22.531 8.472 1.00 23.07 235 PRO A N 1
ATOM 1572 C CA . PRO A 1 259 ? -46.203 -22.133 9.889 1.00 22.68 235 PRO A CA 1
ATOM 1573 C C . PRO A 1 259 ? -45.771 -20.684 10.143 1.00 26.10 235 PRO A C 1
ATOM 1574 O O . PRO A 1 259 ? -46.251 -20.069 11.097 1.00 26.16 235 PRO A O 1
ATOM 1578 N N . TYR A 1 260 ? -44.891 -20.150 9.300 1.00 20.74 236 TYR A N 1
ATOM 1579 C CA . TYR A 1 260 ? -44.413 -18.777 9.459 1.00 25.69 236 TYR A CA 1
ATOM 1580 C C . TYR A 1 260 ? -45.462 -17.743 9.063 1.00 29.98 236 TYR A C 1
ATOM 1581 O O . TYR A 1 260 ? -45.331 -16.563 9.393 1.00 27.93 236 TYR A O 1
ATOM 1590 N N . VAL A 1 261 ? -46.493 -18.180 8.344 1.00 24.42 237 VAL A N 1
ATOM 1591 C CA . VAL A 1 261 ? -47.502 -17.259 7.833 1.00 23.62 237 VAL A CA 1
ATOM 1592 C C . VAL A 1 261 ? -48.890 -17.595 8.383 1.00 25.93 237 VAL A C 1
ATOM 1593 O O . VAL A 1 261 ? -49.304 -17.039 9.400 1.00 27.73 237 VAL A O 1
ATOM 1597 N N . GLN A 1 262 ? -49.598 -18.512 7.727 1.00 22.11 238 GLN A N 1
ATOM 1598 C CA . GLN A 1 262 ? -50.958 -18.850 8.139 1.00 24.81 238 GLN A CA 1
ATOM 1599 C C . GLN A 1 262 ? -50.991 -19.489 9.526 1.00 25.79 238 GLN A C 1
ATOM 1600 O O . GLN A 1 262 ? -52.028 -19.481 10.191 1.00 26.13 238 GLN A O 1
ATOM 1606 N N . GLY A 1 263 ? -49.856 -20.028 9.965 1.00 24.35 239 GLY A N 1
ATOM 1607 C CA . GLY A 1 263 ? -49.737 -20.566 11.310 1.00 23.02 239 GLY A CA 1
ATOM 1608 C C . GLY A 1 263 ? -50.085 -19.542 12.379 1.00 27.13 239 GLY A C 1
ATOM 1609 O O . GLY A 1 263 ? -50.543 -19.897 13.464 1.00 29.00 239 GLY A O 1
ATOM 1610 N N . GLY A 1 264 ? -49.876 -18.266 12.061 1.00 26.55 240 GLY A N 1
ATOM 1611 C CA . GLY A 1 264 ? -50.177 -17.176 12.974 1.00 23.06 240 GLY A CA 1
ATOM 1612 C C . GLY A 1 264 ? -51.631 -17.108 13.401 1.00 28.43 240 GLY A C 1
ATOM 1613 O O . GLY A 1 264 ? -51.952 -16.553 14.454 1.00 32.34 240 GLY A O 1
ATOM 1614 N N . PHE A 1 265 ? -52.515 -17.664 12.579 1.00 25.34 241 PHE A N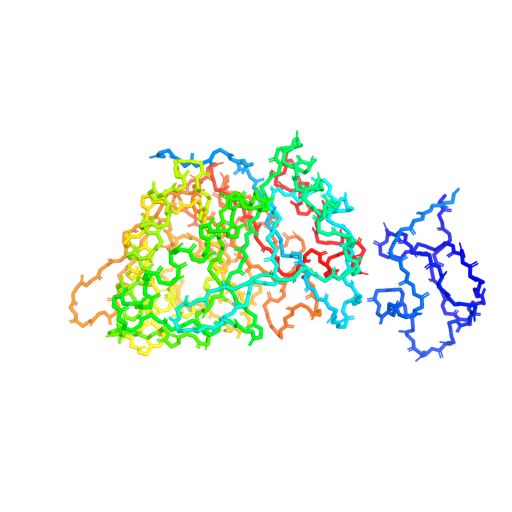 1
ATOM 1615 C CA . PHE A 1 265 ? -53.941 -17.719 12.894 1.00 27.15 241 PHE A CA 1
ATOM 1616 C C . PHE A 1 265 ? -54.179 -18.517 14.167 1.00 28.06 241 PHE A C 1
ATOM 1617 O O . PHE A 1 265 ? -55.080 -18.224 14.946 1.00 28.22 241 PHE A O 1
ATOM 1625 N N . VAL A 1 266 ? -53.327 -19.510 14.380 1.00 24.56 242 VAL A N 1
ATOM 1626 C CA . VAL A 1 266 ? -53.538 -20.517 15.404 1.00 26.97 242 VAL A CA 1
ATOM 1627 C C . VAL A 1 266 ? -52.534 -20.387 16.557 1.00 30.08 242 VAL A C 1
ATOM 1628 O O . VAL A 1 266 ? -52.830 -20.756 17.696 1.00 31.77 242 VAL A O 1
ATOM 1632 N N . ALA A 1 267 ? -51.359 -19.840 16.259 1.00 25.88 243 ALA A N 1
ATOM 1633 C CA . ALA A 1 267 ? -50.320 -19.622 17.265 1.00 29.63 243 ALA A CA 1
ATOM 1634 C C . ALA A 1 267 ? -49.405 -18.468 16.856 1.00 29.08 243 ALA A C 1
ATOM 1635 O O . ALA A 1 267 ? -49.036 -18.345 15.689 1.00 27.43 243 ALA A O 1
ATOM 1637 N N . TYR A 1 268 ? -49.048 -17.618 17.814 1.00 33.66 244 TYR A N 1
ATOM 1638 C CA . TYR A 1 268 ? -48.142 -16.504 17.540 1.00 33.80 244 TYR A CA 1
ATOM 1639 C C . TYR A 1 268 ? -46.992 -16.491 18.542 1.00 36.23 244 TYR A C 1
ATOM 1640 O O . TYR A 1 268 ? -47.147 -16.043 19.677 1.00 41.35 244 TYR A O 1
ATOM 1649 N N . GLY A 1 269 ? -45.839 -16.991 18.107 1.00 33.17 245 GLY A N 1
ATOM 1650 C CA . GLY A 1 269 ? -44.672 -17.124 18.960 1.00 27.10 245 GLY A CA 1
ATOM 1651 C C . GLY A 1 269 ? -43.666 -18.042 18.294 1.00 27.95 245 GLY A C 1
ATOM 1652 O O . GLY A 1 269 ? -44.044 -18.926 17.526 1.00 29.19 245 GLY A O 1
ATOM 1653 N N . GLY A 1 270 ? -42.385 -17.841 18.582 1.00 28.93 246 GLY A N 1
ATOM 1654 C CA . GLY A 1 270 ? -41.346 -18.582 17.890 1.00 29.82 246 GLY A CA 1
ATOM 1655 C C . GLY A 1 270 ? -41.452 -18.307 16.402 1.00 32.16 246 GLY A C 1
ATOM 1656 O O . GLY A 1 270 ? -41.665 -17.166 15.994 1.00 31.67 246 GLY A O 1
ATOM 1657 N N . ASN A 1 271 ? -41.332 -19.351 15.589 1.00 25.66 247 ASN A N 1
ATOM 1658 C CA . ASN A 1 271 ? -41.457 -19.204 14.142 1.00 24.58 247 ASN A CA 1
ATOM 1659 C C . ASN A 1 271 ? -42.892 -18.974 13.679 1.00 25.99 247 ASN A C 1
ATOM 1660 O O . ASN A 1 271 ? -43.124 -18.476 12.577 1.00 27.73 247 ASN A O 1
ATOM 1665 N N . TRP A 1 272 ? -43.856 -19.348 14.512 1.00 21.50 248 TRP A N 1
ATOM 1666 C CA . TRP A 1 272 ? -45.246 -19.351 14.076 1.00 25.01 248 TRP A CA 1
ATOM 1667 C C . TRP A 1 272 ? -45.816 -17.939 13.975 1.00 26.36 248 TRP A C 1
ATOM 1668 O O . TRP A 1 272 ? -45.830 -17.179 14.946 1.00 26.56 248 TRP A O 1
ATOM 1679 N N . GLY A 1 273 ? -46.258 -17.595 12.768 1.00 23.96 249 GLY A N 1
ATOM 1680 C CA . GLY A 1 273 ? -46.729 -16.257 12.459 1.00 25.18 249 GLY A CA 1
ATOM 1681 C C . GLY A 1 273 ? -45.619 -15.227 12.327 1.00 28.14 249 GLY A C 1
ATOM 1682 O O . GLY A 1 273 ? -45.888 -14.050 12.097 1.00 26.80 249 GLY A O 1
ATOM 1683 N N . ALA A 1 274 ? -44.369 -15.669 12.452 1.00 26.49 250 ALA A N 1
ATOM 1684 C CA . ALA A 1 274 ? -43.236 -14.748 12.556 1.00 25.84 250 ALA A CA 1
ATOM 1685 C C . ALA A 1 274 ? -42.978 -13.953 11.277 1.00 25.53 250 ALA A C 1
ATOM 1686 O O . ALA A 1 274 ? -42.328 -12.911 11.315 1.00 29.11 250 ALA A O 1
ATOM 1688 N N . TYR A 1 275 ? -43.487 -14.439 10.150 1.00 27.46 251 TYR A N 1
ATOM 1689 C CA . TYR A 1 275 ? -43.257 -13.780 8.867 1.00 28.64 251 TYR A CA 1
ATOM 1690 C C . TYR A 1 275 ? -44.276 -12.684 8.567 1.00 29.92 251 TYR A C 1
ATOM 1691 O O . TYR A 1 275 ? -44.077 -11.882 7.654 1.00 33.13 251 TYR A O 1
ATOM 1700 N N . LEU A 1 276 ? -45.368 -12.651 9.326 1.00 28.59 252 LEU A N 1
ATOM 1701 C CA . LEU A 1 276 ? -46.481 -11.755 9.007 1.00 30.86 252 LEU A CA 1
ATOM 1702 C C . LEU A 1 276 ? -46.116 -10.257 9.018 1.00 34.44 252 LEU A C 1
ATOM 1703 O O . LEU A 1 276 ? -46.545 -9.522 8.129 1.00 36.28 252 LEU A O 1
ATOM 1708 N N . PRO A 1 277 ? -45.329 -9.789 10.007 1.00 33.97 253 PRO A N 1
ATOM 1709 C CA . PRO A 1 277 ? -44.969 -8.369 9.888 1.00 33.71 253 PRO A CA 1
ATOM 1710 C C . PRO A 1 277 ? -43.988 -8.084 8.746 1.00 33.32 253 PRO A C 1
ATOM 1711 O O . PRO A 1 277 ? -43.920 -6.949 8.278 1.00 34.01 253 PRO A O 1
ATOM 1715 N N . ILE A 1 278 ? -43.250 -9.095 8.296 1.00 30.91 254 ILE A N 1
ATOM 1716 C CA . ILE A 1 278 ? -42.365 -8.931 7.145 1.00 30.59 254 ILE A CA 1
ATOM 1717 C C . ILE A 1 278 ? -43.190 -8.718 5.875 1.00 31.20 254 ILE A C 1
ATOM 1718 O O . ILE A 1 278 ? -42.919 -7.809 5.088 1.00 32.75 254 ILE A O 1
ATOM 1723 N N . ILE A 1 279 ? -44.201 -9.562 5.690 1.00 30.56 255 ILE A N 1
ATOM 1724 C CA . ILE A 1 279 ? -45.148 -9.412 4.591 1.00 29.54 255 ILE A CA 1
ATOM 1725 C C . ILE A 1 279 ? -45.855 -8.063 4.658 1.00 32.89 255 ILE A C 1
ATOM 1726 O O . ILE A 1 279 ? -45.974 -7.359 3.654 1.00 33.49 255 ILE A O 1
ATOM 1731 N N . ASP A 1 280 ? -46.323 -7.708 5.851 1.00 35.95 256 ASP A N 1
ATOM 1732 C CA . ASP A 1 280 ? -47.080 -6.476 6.037 1.00 38.40 256 ASP A CA 1
ATOM 1733 C C . ASP A 1 280 ? -46.225 -5.254 5.716 1.00 38.92 256 ASP A C 1
ATOM 1734 O O . ASP A 1 280 ? -46.675 -4.335 5.034 1.00 43.43 256 ASP A O 1
ATOM 1739 N N . GLY A 1 281 ? -44.986 -5.257 6.198 1.00 37.06 257 GLY A N 1
ATOM 1740 C CA . GLY A 1 281 ? -44.071 -4.156 5.960 1.00 36.16 257 GLY A CA 1
ATOM 1741 C C . GLY A 1 281 ? -43.667 -3.984 4.506 1.00 36.24 257 GLY A C 1
ATOM 1742 O O . GLY A 1 281 ? -43.305 -2.889 4.090 1.00 34.03 257 GLY A O 1
ATOM 1743 N N . LEU A 1 282 ? -43.730 -5.062 3.729 1.00 33.74 258 LEU A N 1
ATOM 1744 C CA . LEU A 1 282 ? -43.297 -5.021 2.334 1.00 27.12 258 LEU A CA 1
ATOM 1745 C C . LEU A 1 282 ? -44.439 -5.209 1.337 1.00 31.84 258 LEU A C 1
ATOM 1746 O O . LEU A 1 282 ? -44.193 -5.446 0.154 1.00 35.18 258 LEU A O 1
ATOM 1751 N N . ARG A 1 283 ? -45.681 -5.099 1.803 1.00 29.23 259 ARG A N 1
ATOM 1752 C CA . ARG A 1 283 ? -46.830 -5.440 0.966 1.00 30.86 259 ARG A CA 1
ATOM 1753 C C . ARG A 1 283 ? -46.931 -4.575 -0.293 1.00 33.50 259 ARG A C 1
ATOM 1754 O O . ARG A 1 283 ? -47.388 -5.048 -1.333 1.00 35.58 259 ARG A O 1
ATOM 1762 N N . ASP A 1 284 ? -46.492 -3.322 -0.209 1.00 32.54 260 ASP A N 1
ATOM 1763 C CA . ASP A 1 284 ? -46.527 -2.435 -1.370 1.00 34.04 260 ASP A CA 1
ATOM 1764 C C . ASP A 1 284 ? -45.490 -2.842 -2.412 1.00 35.51 260 ASP A C 1
ATOM 1765 O O . ASP A 1 284 ? -45.604 -2.490 -3.586 1.00 37.04 260 ASP A O 1
ATOM 1770 N N . ASP A 1 285 ? -44.481 -3.589 -1.977 1.00 35.17 261 ASP A N 1
ATOM 1771 C CA . ASP A 1 285 ? -43.372 -3.962 -2.848 1.00 35.16 261 ASP A CA 1
ATOM 1772 C C . ASP A 1 285 ? -43.428 -5.421 -3.289 1.00 32.38 261 ASP A C 1
ATOM 1773 O O . ASP A 1 285 ? -42.716 -5.824 -4.207 1.00 30.76 261 ASP A O 1
ATOM 1778 N N . LEU A 1 286 ? -44.271 -6.207 -2.628 1.00 31.64 262 LEU A N 1
ATOM 1779 C CA . LEU A 1 286 ? -44.341 -7.644 -2.878 1.00 28.84 262 LEU A CA 1
ATOM 1780 C C . LEU A 1 286 ? -44.930 -7.972 -4.250 1.00 28.56 262 LEU A C 1
ATOM 1781 O O . LEU A 1 286 ? -46.080 -7.637 -4.532 1.00 28.79 262 LEU A O 1
ATOM 1786 N N . SER A 1 287 ? -44.140 -8.626 -5.100 1.00 22.39 263 SER A N 1
ATOM 1787 C CA . SER A 1 287 ? -44.621 -9.053 -6.412 1.00 24.38 263 SER A CA 1
ATOM 1788 C C . SER A 1 287 ? -45.498 -10.294 -6.281 1.00 27.43 263 SER A C 1
ATOM 1789 O O . SER A 1 287 ? -46.598 -10.350 -6.836 1.00 26.15 263 SER A O 1
ATOM 1792 N N . VAL A 1 288 ? -45.003 -11.294 -5.555 1.00 23.38 264 VAL A N 1
ATOM 1793 C CA . VAL A 1 288 ? -45.793 -12.489 -5.275 1.00 24.17 264 VAL A CA 1
ATOM 1794 C C . VAL A 1 288 ? -45.265 -13.224 -4.046 1.00 27.12 264 VAL A C 1
ATOM 1795 O O . VAL A 1 288 ? -44.059 -13.353 -3.854 1.00 27.04 264 VAL A O 1
ATOM 1799 N N . ILE A 1 289 ? -46.171 -13.678 -3.190 1.00 24.91 265 ILE A N 1
ATOM 1800 C CA . ILE A 1 289 ? -45.781 -14.609 -2.146 1.00 22.63 265 ILE A CA 1
ATOM 1801 C C . ILE A 1 289 ? -46.346 -15.979 -2.484 1.00 24.76 265 ILE A C 1
ATOM 1802 O O . ILE A 1 289 ? -47.539 -16.127 -2.744 1.00 23.98 265 ILE A O 1
ATOM 1807 N N . HIS A 1 290 ? -45.471 -16.976 -2.524 1.00 25.14 266 HIS A N 1
ATOM 1808 C CA . HIS A 1 290 ? -45.902 -18.347 -2.740 1.00 24.19 266 HIS A CA 1
ATOM 1809 C C . HIS A 1 290 ? -45.457 -19.204 -1.567 1.00 25.89 266 HIS A C 1
ATOM 1810 O O . HIS A 1 290 ? -44.328 -19.702 -1.524 1.00 24.47 266 HIS A O 1
ATOM 1817 N N . VAL A 1 291 ? -46.358 -19.345 -0.603 1.00 23.37 267 VAL A N 1
ATOM 1818 C CA . VAL A 1 291 ? -46.101 -20.121 0.597 1.00 22.93 267 VAL A CA 1
ATOM 1819 C C . VAL A 1 291 ? -45.822 -21.576 0.228 1.00 23.29 267 VAL A C 1
ATOM 1820 O O . VAL A 1 291 ? -46.423 -22.126 -0.694 1.00 23.45 267 VAL A O 1
ATOM 1824 N N . GLN A 1 292 ? -44.873 -22.183 0.928 1.00 19.60 268 GLN A N 1
ATOM 1825 C CA . GLN A 1 292 ? -44.556 -23.585 0.721 1.00 23.09 268 GLN A CA 1
ATOM 1826 C C . GLN A 1 292 ? -45.551 -24.453 1.484 1.00 24.21 268 GLN A C 1
ATOM 1827 O O . GLN A 1 292 ? -45.532 -24.515 2.710 1.00 25.27 268 GLN A O 1
ATOM 1833 N N . TYR A 1 293 ? -46.439 -25.108 0.749 1.00 21.13 269 TYR A N 1
ATOM 1834 C CA . TYR A 1 293 ? -47.414 -25.991 1.370 1.00 24.20 269 TYR A CA 1
ATOM 1835 C C . TYR A 1 293 ? -46.903 -27.425 1.370 1.00 25.52 269 TYR A C 1
ATOM 1836 O O . TYR A 1 293 ? -47.602 -28.348 0.949 1.00 30.16 269 TYR A O 1
ATOM 1845 N N . TYR A 1 294 ? -45.672 -27.605 1.838 1.00 20.99 270 TYR A N 1
ATOM 1846 C CA . TYR A 1 294 ? -45.109 -28.944 1.974 1.00 24.32 270 TYR A CA 1
ATOM 1847 C C . TYR A 1 294 ? -44.150 -29.032 3.152 1.00 24.82 270 TYR A C 1
ATOM 1848 O O . TYR A 1 294 ? -43.695 -28.011 3.674 1.00 23.08 270 TYR A O 1
ATOM 1857 N N . ASN A 1 295 ? -43.869 -30.268 3.564 1.00 22.76 271 ASN A N 1
ATOM 1858 C CA . ASN A 1 295 ? -42.953 -30.570 4.660 1.00 23.94 271 ASN A CA 1
ATOM 1859 C C . ASN A 1 295 ? -43.425 -30.085 6.029 1.00 25.42 271 ASN A C 1
ATOM 1860 O O . ASN A 1 295 ? -42.667 -30.140 6.988 1.00 26.40 271 ASN A O 1
ATOM 1865 N N . ASN A 1 296 ? -44.658 -29.606 6.143 1.00 23.75 272 ASN A N 1
ATOM 1866 C CA . ASN A 1 296 ? -45.108 -29.090 7.435 1.00 25.07 272 ASN A CA 1
ATOM 1867 C C . ASN A 1 296 ? -46.507 -29.548 7.849 1.00 25.32 272 ASN A C 1
ATOM 1868 O O . ASN A 1 296 ? -47.166 -28.904 8.665 1.00 25.55 272 ASN A O 1
ATOM 1873 N N . GLY A 1 297 ? -46.944 -30.676 7.303 1.00 23.92 273 GLY A N 1
ATOM 1874 C CA . GLY A 1 297 ? -48.228 -31.243 7.668 1.00 25.90 273 GLY A CA 1
ATOM 1875 C C . GLY A 1 297 ? -49.390 -30.380 7.214 1.00 28.44 273 GLY A C 1
ATOM 1876 O O . GLY A 1 297 ? -49.229 -29.507 6.357 1.00 25.45 273 GLY A O 1
ATOM 1877 N N . GLY A 1 298 ? -50.558 -30.621 7.804 1.00 27.39 274 GLY A N 1
ATOM 1878 C CA . GLY A 1 298 ? -51.784 -29.953 7.408 1.00 27.05 274 GLY A CA 1
ATOM 1879 C C . GLY A 1 298 ? -51.864 -28.503 7.833 1.00 30.08 274 GLY A C 1
ATOM 1880 O O . GLY A 1 298 ? -50.957 -27.976 8.475 1.00 33.68 274 GLY A O 1
ATOM 1881 N N . LEU A 1 299 ? -52.972 -27.861 7.483 1.00 28.67 275 LEU A N 1
ATOM 1882 C CA . LEU A 1 299 ? -53.133 -26.430 7.700 1.00 29.89 275 LEU A CA 1
ATOM 1883 C C . LEU A 1 299 ? -54.480 -26.098 8.328 1.00 29.49 275 LEU A C 1
ATOM 1884 O O . LEU A 1 299 ? -55.525 -26.493 7.813 1.00 28.75 275 LEU A O 1
ATOM 1889 N N . TYR A 1 300 ? -54.456 -25.365 9.437 1.00 27.86 276 TYR A N 1
ATOM 1890 C CA . TYR A 1 300 ? -55.694 -24.956 10.093 1.00 32.83 276 TYR A CA 1
ATOM 1891 C C . TYR A 1 300 ? -56.155 -23.605 9.551 1.00 33.44 276 TYR A C 1
ATOM 1892 O O . TYR A 1 300 ? -55.472 -22.591 9.711 1.00 30.60 276 TYR A O 1
ATOM 1901 N N . THR A 1 301 ? -57.317 -23.602 8.907 1.00 30.01 277 THR A N 1
ATOM 1902 C CA . THR A 1 301 ? -57.873 -22.389 8.317 1.00 30.73 277 THR A CA 1
ATOM 1903 C C . THR A 1 301 ? -59.244 -22.092 8.917 1.00 34.04 277 THR A C 1
ATOM 1904 O O . THR A 1 301 ? -59.841 -22.957 9.558 1.00 35.10 277 THR A O 1
ATOM 1908 N N . PRO A 1 302 ? -59.749 -20.863 8.721 1.00 34.16 278 PRO A N 1
ATOM 1909 C CA . PRO A 1 302 ? -61.106 -20.586 9.205 1.00 36.67 278 PRO A CA 1
ATOM 1910 C C . PRO A 1 302 ? -62.210 -21.126 8.295 1.00 36.39 278 PRO A C 1
ATOM 1911 O O . PRO A 1 302 ? -63.376 -20.824 8.529 1.00 38.18 278 PRO A O 1
ATOM 1915 N N . TYR A 1 303 ? -61.862 -21.922 7.289 1.00 37.04 279 TYR A N 1
ATOM 1916 C CA . TYR A 1 303 ? -62.850 -22.324 6.292 1.00 39.64 279 TYR A CA 1
ATOM 1917 C C . TYR A 1 303 ? -63.320 -23.766 6.456 1.00 41.92 279 TYR A C 1
ATOM 1918 O O . TYR A 1 303 ? -64.104 -24.265 5.650 1.00 42.44 279 TYR A O 1
ATOM 1927 N N . SER A 1 304 ? -62.853 -24.423 7.512 1.00 41.59 280 SER A N 1
ATOM 1928 C CA . SER A 1 304 ? -63.290 -25.777 7.832 1.00 42.32 280 SER A CA 1
ATOM 1929 C C . SER A 1 304 ? -63.153 -26.041 9.329 1.00 42.96 280 SER A C 1
ATOM 1930 O O . SER A 1 304 ? -62.281 -25.474 9.987 1.00 41.95 280 SER A O 1
ATOM 1933 N N . THR A 1 305 ? -64.016 -26.900 9.864 1.00 41.93 281 THR A N 1
ATOM 1934 C CA . THR A 1 305 ? -63.992 -27.215 11.291 1.00 42.91 281 THR A CA 1
ATOM 1935 C C . THR A 1 305 ? -62.714 -27.960 11.668 1.00 43.16 281 THR A C 1
ATOM 1936 O O . THR A 1 305 ? -62.258 -27.888 12.810 1.00 46.33 281 THR A O 1
ATOM 1940 N N . GLY A 1 306 ? -62.141 -28.672 10.701 1.00 41.61 282 GLY A N 1
ATOM 1941 C CA . GLY A 1 306 ? -60.894 -29.387 10.911 1.00 41.20 282 GLY A CA 1
ATOM 1942 C C . GLY A 1 306 ? -59.805 -28.898 9.974 1.00 41.93 282 GLY A C 1
ATOM 1943 O O . GLY A 1 306 ? -60.077 -28.127 9.052 1.00 43.10 282 GLY A O 1
ATOM 1944 N N . VAL A 1 307 ? -58.572 -29.342 10.206 1.00 36.55 283 VAL A N 1
ATOM 1945 C CA . VAL A 1 307 ? -57.447 -28.918 9.380 1.00 34.70 283 VAL A CA 1
ATOM 1946 C C . VAL A 1 307 ? -57.599 -29.414 7.948 1.00 32.59 283 VAL A C 1
ATOM 1947 O O . VAL A 1 307 ? -58.207 -30.452 7.700 1.00 32.17 283 VAL A O 1
ATOM 1951 N N . LEU A 1 308 ? -57.053 -28.657 7.006 1.00 29.48 284 LEU A N 1
ATOM 1952 C CA . LEU A 1 308 ? -57.052 -29.073 5.615 1.00 29.93 284 LEU A CA 1
ATOM 1953 C C . LEU A 1 308 ? -55.870 -30.003 5.382 1.00 31.11 284 LEU A C 1
ATOM 1954 O O . LEU A 1 308 ? -54.744 -29.703 5.776 1.00 29.97 284 LEU A O 1
ATOM 1959 N N . ALA A 1 309 ? -56.138 -31.139 4.750 1.00 34.79 285 ALA A N 1
ATOM 1960 C CA . ALA A 1 309 ? -55.138 -32.187 4.594 1.00 34.78 285 ALA A CA 1
ATOM 1961 C C . ALA A 1 309 ? -53.995 -31.773 3.678 1.00 32.71 285 ALA A C 1
ATOM 1962 O O . ALA A 1 309 ? -54.200 -31.131 2.647 1.00 32.47 285 ALA A O 1
ATOM 1964 N N . GLU A 1 310 ? -52.787 -32.151 4.074 1.00 34.44 286 GLU A N 1
ATOM 1965 C CA . GLU A 1 310 ? -51.605 -31.922 3.263 1.00 35.43 286 GLU A CA 1
ATOM 1966 C C . GLU A 1 310 ? -51.731 -32.670 1.939 1.00 34.29 286 GLU A C 1
ATOM 1967 O O . GLU A 1 310 ? -52.082 -33.849 1.913 1.00 34.66 286 GLU A O 1
ATOM 1973 N N . GLY A 1 311 ? -51.458 -31.977 0.839 1.00 32.95 288 GLY A N 1
ATOM 1974 C CA . GLY A 1 311 ? -51.552 -32.580 -0.477 1.00 34.95 288 GLY A CA 1
ATOM 1975 C C . GLY A 1 311 ? -52.921 -32.426 -1.107 1.00 36.51 288 GLY A C 1
ATOM 1976 O O . GLY A 1 311 ? -53.164 -32.922 -2.207 1.00 40.80 288 GLY A O 1
ATOM 1977 N N . SER A 1 312 ? -53.825 -31.742 -0.414 1.00 32.71 289 SER A N 1
ATOM 1978 C CA . SER A 1 312 ? -55.159 -31.509 -0.959 1.00 31.92 289 SER A CA 1
ATOM 1979 C C . SER A 1 312 ? -55.252 -30.150 -1.645 1.00 32.28 289 SER A C 1
ATOM 1980 O O . SER A 1 312 ? -54.523 -29.214 -1.312 1.00 31.63 289 SER A O 1
ATOM 1983 N N . ALA A 1 313 ? -56.149 -30.070 -2.621 1.00 31.79 290 ALA A N 1
ATOM 1984 C CA . ALA A 1 313 ? -56.496 -28.826 -3.285 1.00 36.43 290 ALA A CA 1
ATOM 1985 C C . ALA A 1 313 ? -57.090 -27.840 -2.293 1.00 33.39 290 ALA A C 1
ATOM 1986 O O . ALA A 1 313 ? -56.816 -26.645 -2.362 1.00 32.06 290 ALA A O 1
ATOM 1988 N N . ASP A 1 314 ? -57.911 -28.348 -1.378 1.00 31.73 291 ASP A N 1
ATOM 1989 C CA . ASP A 1 314 ? -58.512 -27.522 -0.337 1.00 29.13 291 ASP A CA 1
ATOM 1990 C C . ASP A 1 314 ? -57.459 -26.734 0.446 1.00 29.06 291 ASP A C 1
ATOM 1991 O O . ASP A 1 314 ? -57.641 -25.538 0.713 1.00 32.60 291 ASP A O 1
ATOM 1996 N N . MET A 1 315 ? -56.361 -27.396 0.807 1.00 25.67 292 MET A N 1
ATOM 1997 C CA . MET A 1 315 ? -55.295 -26.728 1.551 1.00 29.07 292 MET A CA 1
ATOM 1998 C C . MET A 1 315 ? -54.667 -25.620 0.720 1.00 25.80 292 MET A C 1
ATOM 1999 O O . MET A 1 315 ? -54.370 -24.540 1.223 1.00 27.39 292 MET A O 1
ATOM 2004 N N . LEU A 1 316 ? -54.478 -25.892 -0.563 1.00 25.40 293 LEU A N 1
ATOM 2005 C CA . LEU A 1 316 ? -53.927 -24.891 -1.464 1.00 26.71 293 LEU A CA 1
ATOM 2006 C C . LEU A 1 316 ? -54.890 -23.715 -1.601 1.00 28.67 293 LEU A C 1
ATOM 2007 O O . LEU A 1 316 ? -54.485 -22.555 -1.549 1.00 27.34 293 LEU A O 1
ATOM 2012 N N . VAL A 1 317 ? -56.171 -24.023 -1.767 1.00 26.32 294 VAL A N 1
ATOM 2013 C CA . VAL A 1 317 ? -57.188 -22.987 -1.890 1.00 26.48 294 VAL A CA 1
ATOM 2014 C C . VAL A 1 317 ? -57.321 -22.228 -0.573 1.00 31.12 294 VAL A C 1
ATOM 2015 O O . VAL A 1 317 ? -57.376 -20.996 -0.557 1.00 33.17 294 VAL A O 1
ATOM 2019 N N . GLY A 1 318 ? -57.356 -22.973 0.530 1.00 30.59 295 GLY A N 1
ATOM 2020 C CA . GLY A 1 318 ? -57.498 -22.391 1.853 1.00 30.53 295 GLY A CA 1
ATOM 2021 C C . GLY A 1 318 ? -56.342 -21.489 2.244 1.00 31.47 295 GLY A C 1
ATOM 2022 O O . GLY A 1 318 ? -56.553 -20.383 2.742 1.00 30.60 295 GLY A O 1
ATOM 2023 N N . GLY A 1 319 ? -55.119 -21.963 2.023 1.00 27.60 296 GLY A N 1
ATOM 2024 C CA . GLY A 1 319 ? -53.934 -21.173 2.308 1.00 25.04 296 GLY A CA 1
ATOM 2025 C C . GLY A 1 319 ? -53.942 -19.879 1.514 1.00 28.17 296 GLY A C 1
ATOM 2026 O O . GLY A 1 319 ? -53.598 -18.813 2.029 1.00 27.40 296 GLY A O 1
ATOM 2027 N N . SER A 1 320 ? -54.355 -19.974 0.256 1.00 27.65 297 SER A N 1
ATOM 2028 C CA . SER A 1 320 ? -54.404 -18.810 -0.616 1.00 29.51 297 SER A CA 1
ATOM 2029 C C . SER A 1 320 ? -55.510 -17.841 -0.198 1.00 31.78 297 SER A C 1
ATOM 2030 O O . SER A 1 320 ? -55.323 -16.627 -0.251 1.00 31.45 297 SER A O 1
ATOM 2033 N N . LYS A 1 321 ? -56.653 -18.374 0.225 1.00 29.32 298 LYS A N 1
ATOM 2034 C CA . LYS A 1 321 ? -57.746 -17.535 0.713 1.00 32.25 298 LYS A CA 1
ATOM 2035 C C . LYS A 1 321 ? -57.318 -16.710 1.918 1.00 32.03 298 LYS A C 1
ATOM 2036 O O . LYS A 1 321 ? -57.611 -15.521 1.992 1.00 33.46 298 LYS A O 1
ATOM 2042 N N . MET A 1 322 ? -56.621 -17.341 2.857 1.00 26.48 299 MET A N 1
ATOM 2043 C CA . MET A 1 322 ? -56.176 -16.645 4.060 1.00 29.18 299 MET A CA 1
ATOM 2044 C C . MET A 1 322 ? -55.302 -15.440 3.719 1.00 30.91 299 MET A C 1
ATOM 2045 O O . MET A 1 322 ? -55.423 -14.382 4.337 1.00 32.46 299 MET A O 1
ATOM 2050 N N . LEU A 1 323 ? -54.440 -15.595 2.719 1.00 29.25 300 LEU A N 1
ATOM 2051 C CA . LEU A 1 323 ? -53.546 -14.513 2.317 1.00 30.26 300 LEU A CA 1
ATOM 2052 C C . LEU A 1 323 ? -54.289 -13.395 1.592 1.00 31.00 300 LEU A C 1
ATOM 2053 O O . LEU A 1 323 ? -53.886 -12.235 1.652 1.00 33.68 300 LEU A O 1
ATOM 2058 N N . ILE A 1 324 ? -55.380 -13.742 0.918 1.00 33.53 301 ILE A N 1
ATOM 2059 C CA . ILE A 1 324 ? -56.140 -12.753 0.159 1.00 33.68 301 ILE A CA 1
ATOM 2060 C C . ILE A 1 324 ? -57.222 -12.072 1.000 1.00 34.07 301 ILE A C 1
ATOM 2061 O O . ILE A 1 324 ? -57.368 -10.850 0.948 1.00 36.55 301 ILE A O 1
ATOM 2066 N N . GLU A 1 325 ? -57.974 -12.848 1.777 1.00 36.62 302 GLU A N 1
ATOM 2067 C CA . GLU A 1 325 ? -59.048 -12.275 2.594 1.00 38.08 302 GLU A CA 1
ATOM 2068 C C . GLU A 1 325 ? -58.511 -11.643 3.870 1.00 37.36 302 GLU A C 1
ATOM 2069 O O . GLU A 1 325 ? -59.083 -10.688 4.393 1.00 39.33 302 GLU A O 1
ATOM 2075 N N . GLY A 1 326 ? -57.416 -12.194 4.379 1.00 34.47 303 GLY A N 1
ATOM 2076 C CA . GLY A 1 326 ? -56.911 -11.792 5.676 1.00 34.45 303 GLY A CA 1
ATOM 2077 C C . GLY A 1 326 ? -57.450 -12.712 6.753 1.00 35.38 303 GLY A C 1
ATOM 2078 O O . GLY A 1 326 ? -58.368 -13.495 6.507 1.00 33.16 303 GLY A O 1
ATOM 2079 N N . PHE A 1 327 ? -56.880 -12.618 7.948 1.00 35.65 304 PHE A N 1
ATOM 2080 C CA . PHE A 1 327 ? -57.271 -13.487 9.049 1.00 36.23 304 PHE A CA 1
ATOM 2081 C C . PHE A 1 327 ? -56.781 -12.933 10.382 1.00 36.50 304 PHE A C 1
ATOM 2082 O O . PHE A 1 327 ? -55.796 -12.193 10.427 1.00 36.24 304 PHE A O 1
ATOM 2090 N N . PRO A 1 328 ? -57.478 -13.275 11.476 1.00 35.27 305 PRO A N 1
ATOM 2091 C CA . PRO A 1 328 ? -57.029 -12.823 12.796 1.00 35.91 305 PRO A CA 1
ATOM 2092 C C . PRO A 1 328 ? -55.757 -13.540 13.245 1.00 34.84 305 PRO A C 1
ATOM 2093 O O . PRO A 1 328 ? -55.528 -14.695 12.895 1.00 34.63 305 PRO A O 1
ATOM 2097 N N . ILE A 1 329 ? -54.932 -12.841 14.012 1.00 36.55 306 ILE A N 1
ATOM 2098 C CA . ILE A 1 329 ? -53.695 -13.406 14.524 1.00 34.94 306 ILE A CA 1
ATOM 2099 C C . ILE A 1 329 ? -53.873 -13.738 15.996 1.00 36.06 306 ILE A C 1
ATOM 2100 O O . ILE A 1 329 ? -54.414 -12.934 16.747 1.00 37.39 306 ILE A O 1
ATOM 2105 N N . ALA A 1 330 ? -53.428 -14.921 16.415 1.00 36.85 307 ALA A N 1
ATOM 2106 C CA . ALA A 1 330 ? -53.498 -15.302 17.828 1.00 44.54 307 ALA A CA 1
ATOM 2107 C C . ALA A 1 330 ? -52.519 -14.472 18.665 1.00 53.19 307 ALA A C 1
ATOM 2108 O O . ALA A 1 330 ? -51.705 -15.007 19.413 1.00 57.28 307 ALA A O 1
ATOM 2110 N N . ASN A 1 331 ? -52.623 -13.156 18.521 1.00 62.97 308 ASN A N 1
ATOM 2111 C CA . ASN A 1 331 ? -51.675 -12.191 19.070 1.00 73.33 308 ASN A CA 1
ATOM 2112 C C . ASN A 1 331 ? -51.632 -12.141 20.592 1.00 81.56 308 ASN A C 1
ATOM 2113 O O . ASN A 1 331 ? -50.571 -11.946 21.192 1.00 85.82 308 ASN A O 1
ATOM 2118 N N . GLY A 1 332 ? -52.798 -12.312 21.204 1.00 83.33 309 GLY A N 1
ATOM 2119 C CA . GLY A 1 332 ? -52.984 -12.015 22.611 1.00 85.99 309 GLY A CA 1
ATOM 2120 C C . GLY A 1 332 ? -53.653 -10.657 22.683 1.00 88.13 309 GLY A C 1
ATOM 2121 O O . GLY A 1 332 ? -54.454 -10.380 23.577 1.00 91.41 309 GLY A O 1
ATOM 2122 N N . ALA A 1 333 ? -53.315 -9.807 21.719 1.00 85.15 310 ALA A N 1
ATOM 2123 C CA . ALA A 1 333 ? -54.036 -8.564 21.492 1.00 84.68 310 ALA A CA 1
ATOM 2124 C C . ALA A 1 333 ? -55.247 -8.851 20.604 1.00 84.60 310 ALA A C 1
ATOM 2125 O O . ALA A 1 333 ? -55.916 -9.869 20.772 1.00 85.90 310 ALA A O 1
ATOM 2127 N N . SER A 1 334 ? -55.523 -7.964 19.655 1.00 82.63 311 SER A N 1
ATOM 2128 C CA . SER A 1 334 ? -56.577 -8.220 18.678 1.00 80.90 311 SER A CA 1
ATOM 2129 C C . SER A 1 334 ? -56.030 -8.042 17.266 1.00 78.64 311 SER A C 1
ATOM 2130 O O . SER A 1 334 ? -56.708 -7.506 16.387 1.00 80.59 311 SER A O 1
ATOM 2132 N N . GLY A 1 335 ? -54.797 -8.498 17.062 1.00 72.90 312 GLY A N 1
ATOM 2133 C CA . GLY A 1 335 ? -54.098 -8.314 15.804 1.00 65.37 312 GLY A CA 1
ATOM 2134 C C . GLY A 1 335 ? -54.736 -9.019 14.624 1.00 58.56 312 GLY A C 1
ATOM 2135 O O . GLY A 1 335 ? -55.419 -10.031 14.782 1.00 56.94 312 GLY A O 1
ATOM 2136 N N . SER A 1 336 ? -54.510 -8.473 13.434 1.00 52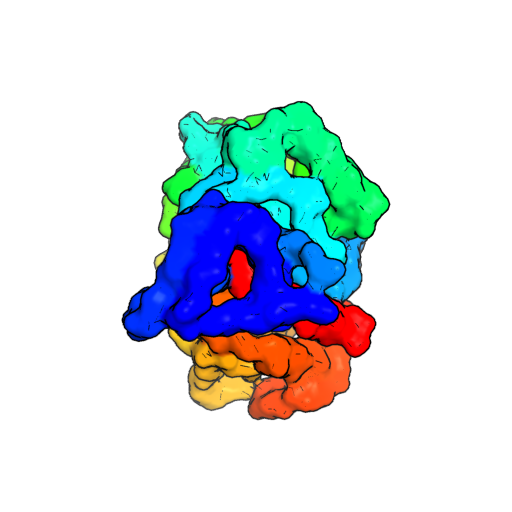.90 313 SER A N 1
ATOM 2137 C CA . SER A 1 336 ? -55.011 -9.072 12.204 1.00 48.99 313 SER A CA 1
ATOM 2138 C C . SER A 1 336 ? -54.032 -8.904 11.051 1.00 45.21 313 SER A C 1
ATOM 2139 O O . SER A 1 336 ? -53.322 -7.902 10.961 1.00 45.98 313 SER A O 1
ATOM 2142 N N . PHE A 1 337 ? -54.000 -9.896 10.170 1.00 38.67 314 PHE A N 1
ATOM 2143 C CA . PHE A 1 337 ? -53.265 -9.780 8.923 1.00 37.05 314 PHE A CA 1
ATOM 2144 C C . PHE A 1 337 ? -54.188 -9.258 7.831 1.00 38.77 314 PHE A C 1
ATOM 2145 O O . PHE A 1 337 ? -55.212 -9.872 7.538 1.00 37.67 314 PHE A O 1
ATOM 2153 N N . LYS A 1 338 ? -53.828 -8.125 7.237 1.00 40.57 315 LYS A N 1
ATOM 2154 C CA . LYS A 1 338 ? -54.615 -7.547 6.152 1.00 40.97 315 LYS A CA 1
ATOM 2155 C C . LYS A 1 338 ? -54.322 -8.266 4.841 1.00 35.35 315 LYS A C 1
ATOM 2156 O O . LYS A 1 338 ? -53.162 -8.473 4.484 1.00 35.17 315 LYS A O 1
ATOM 2162 N N . GLY A 1 339 ? -55.381 -8.641 4.133 1.00 30.92 316 GLY A N 1
ATOM 2163 C CA . GLY A 1 339 ? -55.257 -9.420 2.915 1.00 31.69 316 GLY A CA 1
ATOM 2164 C C . GLY A 1 339 ? -54.460 -8.752 1.812 1.00 34.79 316 GLY A C 1
ATOM 2165 O O . GLY A 1 339 ? -54.348 -7.527 1.761 1.00 33.45 316 GLY A O 1
ATOM 2166 N N . LEU A 1 340 ? -53.900 -9.572 0.929 1.00 31.47 317 LEU A N 1
ATOM 2167 C CA . LEU A 1 340 ? -53.153 -9.091 -0.227 1.00 29.12 317 LEU A CA 1
ATOM 2168 C C . LEU A 1 340 ? -54.014 -9.153 -1.481 1.00 30.69 317 LEU A C 1
ATOM 2169 O O . LEU A 1 340 ? -55.065 -9.790 -1.486 1.00 31.87 317 LEU A O 1
ATOM 2174 N N . ARG A 1 341 ? -53.562 -8.501 -2.547 1.00 29.12 318 ARG A N 1
ATOM 2175 C CA . ARG A 1 341 ? -54.215 -8.641 -3.842 1.00 31.58 318 ARG A CA 1
ATOM 2176 C C . ARG A 1 341 ? -54.003 -10.054 -4.369 1.00 33.54 318 ARG A C 1
ATOM 2177 O O . ARG A 1 341 ? -52.960 -10.658 -4.118 1.00 33.22 318 ARG A O 1
ATOM 2185 N N . PRO A 1 342 ? -54.993 -10.590 -5.099 1.00 35.09 319 PRO A N 1
ATOM 2186 C CA . PRO A 1 342 ? -54.843 -11.911 -5.720 1.00 30.57 319 PRO A CA 1
ATOM 2187 C C . PRO A 1 342 ? -53.606 -12.015 -6.613 1.00 30.31 319 PRO A C 1
ATOM 2188 O O . PRO A 1 342 ? -52.999 -13.084 -6.670 1.00 27.13 319 PRO A O 1
ATOM 2192 N N . ASP A 1 343 ? -53.223 -10.928 -7.280 1.00 29.08 320 ASP A N 1
ATOM 2193 C CA . ASP A 1 343 ? -52.055 -10.964 -8.159 1.00 31.64 320 ASP A CA 1
ATOM 2194 C C . ASP A 1 343 ? -50.747 -11.074 -7.374 1.00 29.07 320 ASP A C 1
ATOM 2195 O O . ASP A 1 343 ? -49.680 -11.247 -7.964 1.00 31.15 320 ASP A O 1
ATOM 220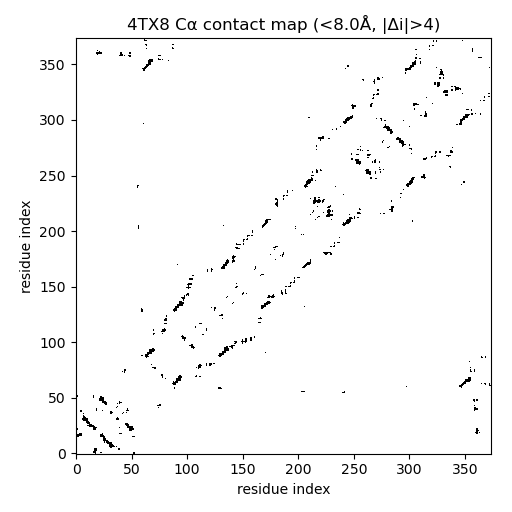0 N N . GLN A 1 344 ? -50.833 -10.975 -6.049 1.00 29.43 321 GLN A N 1
ATOM 2201 C CA . GLN A 1 344 ? -49.659 -11.077 -5.183 1.00 28.01 321 GLN A CA 1
ATOM 2202 C C . GLN A 1 344 ? -49.539 -12.447 -4.532 1.00 27.53 321 GLN A C 1
ATOM 2203 O O . GLN A 1 344 ? -48.636 -12.682 -3.727 1.00 26.65 321 GLN A O 1
ATOM 2209 N N . VAL A 1 345 ? -50.459 -13.347 -4.860 1.00 28.92 322 VAL A N 1
ATOM 2210 C CA . VAL A 1 345 ? -50.525 -14.624 -4.164 1.00 27.41 322 VAL A CA 1
ATOM 2211 C C . VAL A 1 345 ? -50.464 -15.814 -5.119 1.00 27.79 322 VAL A C 1
ATOM 2212 O O . VAL A 1 345 ? -51.164 -15.860 -6.133 1.00 27.63 322 VAL A O 1
ATOM 2216 N N . ALA A 1 346 ? -49.606 -16.769 -4.780 1.00 26.72 323 ALA A N 1
ATOM 2217 C CA . ALA A 1 346 ? -49.506 -18.032 -5.493 1.00 23.28 323 ALA A CA 1
ATOM 2218 C C . ALA A 1 346 ? -49.313 -19.132 -4.455 1.00 24.74 323 ALA A C 1
ATOM 2219 O O . ALA A 1 346 ? -49.103 -18.834 -3.279 1.00 24.44 323 ALA A O 1
ATOM 2221 N N . PHE A 1 347 ? -49.394 -20.396 -4.859 1.00 23.55 324 PHE A N 1
ATOM 2222 C CA . PHE A 1 347 ? -49.104 -21.463 -3.906 1.00 23.54 324 PHE A CA 1
ATOM 2223 C C . PHE A 1 347 ? -47.926 -22.332 -4.347 1.00 23.67 324 PHE A C 1
ATOM 2224 O O . PHE A 1 347 ? -47.756 -22.624 -5.531 1.00 24.47 324 PHE A O 1
ATOM 2232 N N . GLY A 1 348 ? -47.105 -22.721 -3.373 1.00 22.74 325 GLY A N 1
ATOM 2233 C CA . GLY A 1 348 ? -45.921 -23.524 -3.624 1.00 22.18 325 GLY A CA 1
ATOM 2234 C C . GLY A 1 348 ? -46.094 -24.989 -3.269 1.00 23.91 325 GLY A C 1
ATOM 2235 O O . GLY A 1 348 ? -46.556 -25.331 -2.178 1.00 23.63 325 GLY A O 1
ATOM 2236 N N . VAL A 1 349 ? -45.707 -25.857 -4.199 1.00 19.43 326 VAL A N 1
ATOM 2237 C CA . VAL A 1 349 ? -45.869 -27.300 -4.051 1.00 20.80 326 VAL A CA 1
ATOM 2238 C C . VAL A 1 349 ? -44.591 -28.018 -4.502 1.00 26.81 326 VAL A C 1
ATOM 2239 O O . VAL A 1 349 ? -43.757 -27.422 -5.175 1.00 28.03 326 VAL A O 1
ATOM 2243 N N . PRO A 1 350 ? -44.421 -29.293 -4.117 1.00 24.77 327 PRO A N 1
ATOM 2244 C CA . PRO A 1 350 ? -43.299 -30.073 -4.661 1.00 24.35 327 PRO A CA 1
ATOM 2245 C C . PRO A 1 350 ? -43.556 -30.446 -6.117 1.00 19.98 327 PRO A C 1
ATOM 2246 O O . PRO A 1 350 ? -44.711 -30.664 -6.473 1.00 22.96 327 PRO A O 1
ATOM 2250 N N . SER A 1 351 ? -42.522 -30.516 -6.948 1.00 20.21 328 SER A N 1
ATOM 2251 C CA . SER A 1 351 ? -42.736 -30.842 -8.355 1.00 21.97 328 SER A CA 1
ATOM 2252 C C . SER A 1 351 ? -42.957 -32.337 -8.536 1.00 24.03 328 SER A C 1
ATOM 2253 O O . SER A 1 351 ? -43.517 -32.770 -9.545 1.00 27.24 328 SER A O 1
ATOM 2256 N N . GLY A 1 352 ? -42.526 -33.116 -7.548 1.00 23.01 329 GLY A N 1
ATOM 2257 C CA . GLY A 1 352 ? -42.651 -34.562 -7.591 1.00 23.85 329 GLY A CA 1
ATOM 2258 C C . GLY A 1 352 ? -42.186 -35.185 -6.288 1.00 24.65 329 GLY A C 1
ATOM 2259 O O . GLY A 1 352 ? -41.845 -34.475 -5.342 1.00 24.46 329 GLY A O 1
ATOM 2260 N N . ARG A 1 353 ? -42.155 -36.512 -6.248 1.00 24.17 330 ARG A N 1
ATOM 226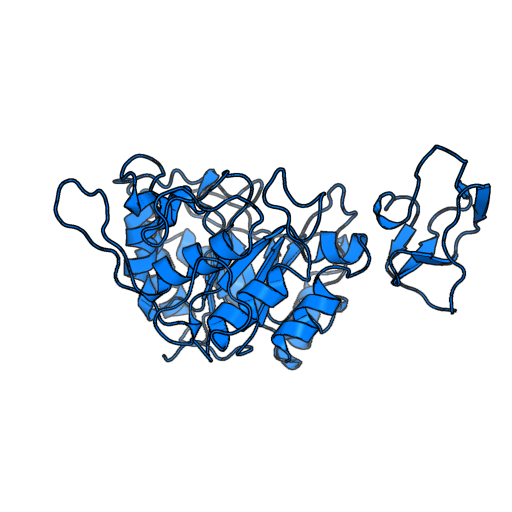1 C CA . ARG A 1 353 ? -41.868 -37.252 -5.019 1.00 31.15 330 ARG A CA 1
ATOM 2262 C C . ARG A 1 353 ? -40.470 -37.009 -4.447 1.00 29.11 330 ARG A C 1
ATOM 2263 O O . ARG A 1 353 ? -40.263 -37.133 -3.241 1.00 28.85 330 ARG A O 1
ATOM 2271 N N . SER A 1 354 ? -39.512 -36.662 -5.300 1.00 26.17 331 SER A N 1
ATOM 2272 C CA . SER A 1 354 ? -38.145 -36.444 -4.832 1.00 26.62 331 SER A CA 1
ATOM 2273 C C . SER A 1 354 ? -37.918 -35.012 -4.358 1.00 29.43 331 SER A C 1
ATOM 2274 O O . SER A 1 354 ? -36.837 -34.680 -3.874 1.00 30.04 331 SER A O 1
ATOM 2277 N N . SER A 1 355 ? -38.939 -34.171 -4.486 1.00 27.03 332 SER A N 1
ATOM 2278 C CA . SER A 1 355 ? -38.782 -32.739 -4.235 1.00 23.15 332 SER A CA 1
ATOM 2279 C C . SER A 1 355 ? -39.035 -32.331 -2.784 1.00 24.16 332 SER A C 1
ATOM 2280 O O . SER A 1 355 ? -38.721 -31.208 -2.386 1.00 29.19 332 SER A O 1
ATOM 2283 N N . ALA A 1 356 ? -39.607 -33.237 -2.001 1.00 23.53 333 ALA A N 1
ATOM 2284 C CA . ALA A 1 356 ? -39.976 -32.931 -0.623 1.00 23.02 333 ALA A CA 1
ATOM 2285 C C . ALA A 1 356 ? -40.241 -34.212 0.152 1.00 23.31 333 ALA A C 1
ATOM 2286 O O . ALA A 1 356 ? -40.165 -35.303 -0.407 1.00 26.21 333 ALA A O 1
ATOM 2288 N N . ASN A 1 357 ? -40.554 -34.077 1.437 1.00 23.42 334 ASN A N 1
ATOM 2289 C CA . ASN A 1 357 ? -40.841 -35.237 2.276 1.00 24.63 334 ASN A CA 1
ATOM 2290 C C . ASN A 1 357 ? -42.337 -35.495 2.417 1.00 28.04 334 ASN A C 1
ATOM 2291 O O . ASN A 1 357 ? -42.755 -36.613 2.709 1.00 32.09 334 ASN A O 1
ATOM 2296 N N . SER A 1 358 ? -43.138 -34.453 2.219 1.00 26.26 335 SER A N 1
ATOM 2297 C CA . SER A 1 358 ? -44.590 -34.569 2.297 1.00 29.15 335 SER A CA 1
ATOM 2298 C C . SER A 1 358 ? -45.239 -33.398 1.576 1.00 30.70 335 SER A C 1
ATOM 2299 O O . SER A 1 358 ? -44.592 -32.381 1.341 1.00 27.49 335 SER A O 1
ATOM 2302 N N . GLY A 1 359 ? -46.513 -33.540 1.227 1.00 28.20 336 GLY A N 1
ATOM 2303 C CA . GLY A 1 359 ? -47.240 -32.458 0.587 1.00 29.10 336 GLY A CA 1
ATOM 2304 C C . GLY A 1 359 ? -47.272 -32.562 -0.924 1.00 29.17 336 GLY A C 1
ATOM 2305 O O . GLY A 1 359 ? -47.553 -31.583 -1.613 1.00 27.18 336 GLY A O 1
ATOM 2306 N N . PHE A 1 360 ? -46.990 -33.757 -1.434 1.00 26.69 337 PHE A N 1
ATOM 2307 C CA . PHE A 1 360 ? -46.986 -34.011 -2.869 1.00 27.87 337 PHE A CA 1
ATOM 2308 C C . PHE A 1 360 ? -48.369 -33.827 -3.470 1.00 28.82 337 PHE A C 1
ATOM 2309 O O . PHE A 1 360 ? -49.375 -34.146 -2.842 1.00 28.89 337 PHE A O 1
ATOM 2317 N N . VAL A 1 361 ? -48.413 -33.312 -4.693 1.00 26.73 338 VAL A N 1
ATOM 2318 C CA . VAL A 1 361 ? -49.674 -33.116 -5.394 1.00 26.66 338 VAL A CA 1
ATOM 2319 C C . VAL A 1 361 ? -49.581 -33.622 -6.828 1.00 27.03 338 VAL A C 1
ATOM 2320 O O . VAL A 1 361 ? -48.504 -33.649 -7.416 1.00 29.41 338 VAL A O 1
ATOM 2324 N N . THR A 1 362 ? -50.714 -34.033 -7.383 1.00 29.20 339 THR A N 1
ATOM 2325 C CA . THR A 1 362 ? -50.796 -34.355 -8.801 1.00 32.78 339 THR A CA 1
ATOM 2326 C C . THR A 1 362 ? -51.045 -33.080 -9.592 1.00 33.28 339 THR A C 1
ATOM 2327 O O . THR A 1 362 ? -51.468 -32.068 -9.032 1.00 31.14 339 THR A O 1
ATOM 2331 N N . ALA A 1 363 ? -50.791 -33.133 -10.895 1.00 34.85 340 ALA A N 1
ATOM 2332 C CA . ALA A 1 363 ? -51.088 -32.008 -11.771 1.00 34.20 340 ALA A CA 1
ATOM 2333 C C . ALA A 1 363 ? -52.582 -31.694 -11.748 1.00 34.41 340 ALA A C 1
ATOM 2334 O O . ALA A 1 363 ? -52.982 -30.534 -11.851 1.00 31.48 340 ALA A O 1
ATOM 2336 N N . ASP A 1 364 ? -53.398 -32.736 -11.609 1.00 34.48 341 ASP A N 1
ATOM 2337 C CA A ASP A 1 364 ? -54.846 -32.571 -11.563 0.49 38.13 341 ASP A CA 1
ATOM 2338 C CA B ASP A 1 364 ? -54.849 -32.587 -11.552 0.51 38.14 341 ASP A CA 1
ATOM 2339 C C . ASP A 1 364 ? -55.272 -31.780 -10.328 1.00 34.55 341 ASP A C 1
ATOM 2340 O O . ASP A 1 364 ? -56.127 -30.900 -10.414 1.00 35.89 341 ASP A O 1
ATOM 2349 N N . THR A 1 365 ? -54.669 -32.094 -9.185 1.00 32.42 342 THR A N 1
ATOM 2350 C CA . THR A 1 365 ? -54.934 -31.376 -7.942 1.00 32.65 342 THR A CA 1
ATOM 2351 C C . THR A 1 365 ? -54.617 -29.889 -8.091 1.00 31.18 342 THR A C 1
ATOM 2352 O O . THR A 1 365 ? -55.399 -29.033 -7.668 1.00 31.46 342 THR A O 1
ATOM 2356 N N . VAL A 1 366 ? -53.470 -29.589 -8.697 1.00 28.40 343 VAL A N 1
ATOM 2357 C CA . VAL A 1 366 ? -53.080 -28.206 -8.946 1.00 27.18 343 VAL A CA 1
ATOM 2358 C C . VAL A 1 366 ? -54.117 -27.520 -9.833 1.00 29.16 343 VAL A C 1
ATOM 2359 O O . VAL A 1 366 ? -54.570 -26.416 -9.526 1.00 27.95 343 VAL A O 1
ATOM 2363 N N . ALA A 1 367 ? -54.503 -28.185 -10.919 1.00 28.69 344 ALA A N 1
ATOM 2364 C CA . ALA A 1 367 ? -55.498 -27.635 -11.838 1.00 31.26 344 ALA A CA 1
ATOM 2365 C C . ALA A 1 367 ? -56.814 -27.337 -11.122 1.00 34.80 344 ALA A C 1
ATOM 2366 O O . ALA A 1 367 ? -57.438 -26.301 -11.362 1.00 36.09 344 ALA A O 1
ATOM 2368 N N . LYS A 1 368 ? -57.229 -28.243 -10.240 1.00 34.68 345 LYS A N 1
ATOM 2369 C CA . LYS A 1 368 ? -58.466 -28.066 -9.482 1.00 40.43 345 LYS A CA 1
ATOM 2370 C C . LYS A 1 368 ? -58.398 -26.846 -8.571 1.00 35.60 345 LYS A C 1
ATOM 2371 O O . LYS A 1 368 ? -59.350 -26.070 -8.491 1.00 36.09 345 LYS A O 1
ATOM 2377 N N . ALA A 1 369 ? -57.271 -26.681 -7.884 1.00 27.18 346 ALA A N 1
ATOM 2378 C CA . ALA A 1 369 ? -57.083 -25.537 -6.998 1.00 31.73 346 ALA A CA 1
ATOM 2379 C C . ALA A 1 369 ? -57.088 -24.225 -7.784 1.00 34.68 346 ALA A C 1
ATOM 2380 O O . ALA A 1 369 ? -57.645 -23.224 -7.333 1.00 34.87 346 ALA A O 1
ATOM 2382 N N . LEU A 1 370 ? -56.479 -24.238 -8.966 1.00 35.18 347 LEU A N 1
ATOM 2383 C CA . LEU A 1 370 ? -56.414 -23.045 -9.807 1.00 32.58 347 LEU A CA 1
ATOM 2384 C C . LEU A 1 370 ? -57.787 -22.598 -10.303 1.00 33.71 347 LEU A C 1
ATOM 2385 O O . LEU A 1 370 ? -58.162 -21.440 -10.133 1.00 36.86 347 LEU A O 1
ATOM 2390 N N . THR A 1 371 ? -58.528 -23.512 -10.925 1.00 32.72 348 THR A N 1
ATOM 2391 C CA . THR A 1 371 ? -59.846 -23.177 -11.458 1.00 38.59 348 THR A CA 1
ATOM 2392 C C . THR A 1 371 ? -60.816 -22.785 -10.345 1.00 36.81 348 THR A C 1
ATOM 2393 O O . THR A 1 371 ? -61.668 -21.919 -10.535 1.00 40.65 348 THR A O 1
ATOM 2397 N N . CYS A 1 372 ? -60.680 -23.423 -9.185 1.00 31.74 349 CYS A N 1
ATOM 2398 C CA . CYS A 1 372 ? -61.497 -23.079 -8.026 1.00 36.02 349 CYS A CA 1
ATOM 2399 C C . CYS A 1 372 ? -61.229 -21.643 -7.598 1.00 36.40 349 CYS A C 1
ATOM 2400 O O . CYS A 1 372 ? -62.157 -20.860 -7.401 1.00 35.48 349 CYS A O 1
ATOM 2403 N N . LEU A 1 373 ? -59.952 -21.300 -7.465 1.00 33.67 350 LEU A N 1
ATOM 2404 C CA . LEU A 1 373 ? -59.564 -19.952 -7.074 1.00 33.78 350 LEU A CA 1
ATOM 2405 C C . LEU A 1 373 ? -59.955 -18.909 -8.122 1.00 33.73 350 LEU A C 1
ATOM 2406 O O . LEU A 1 373 ? -60.445 -17.836 -7.776 1.00 34.49 350 LEU A O 1
ATOM 2411 N N . THR A 1 374 ? -59.757 -19.228 -9.399 1.00 33.16 351 THR A N 1
ATOM 2412 C CA . THR A 1 374 ? -59.954 -18.245 -10.464 1.00 36.95 351 THR A CA 1
ATOM 2413 C C . THR A 1 374 ? -61.400 -18.104 -10.944 1.00 40.00 351 THR A C 1
ATOM 2414 O O . THR A 1 374 ? -61.816 -17.012 -11.327 1.00 42.97 351 THR A O 1
ATOM 2418 N N . THR A 1 375 ? -62.161 -19.196 -10.945 1.00 38.57 352 THR A N 1
ATOM 2419 C CA . THR A 1 375 ? -63.503 -19.170 -11.525 1.00 39.26 352 THR A CA 1
ATOM 2420 C C . THR A 1 375 ? -64.580 -19.792 -10.643 1.00 41.89 352 THR A C 1
ATOM 2421 O O . THR A 1 375 ? -65.715 -19.962 -11.087 1.00 44.09 352 THR A O 1
ATOM 2425 N N . LEU A 1 376 ? -64.220 -20.144 -9.411 1.00 38.76 353 LEU A N 1
ATOM 2426 C CA . LEU A 1 376 ? -65.162 -20.727 -8.457 1.00 41.30 353 LEU A CA 1
ATOM 2427 C C . LEU A 1 376 ? -65.745 -22.054 -8.946 1.00 45.91 353 LEU A C 1
ATOM 2428 O O . LEU A 1 376 ? -66.807 -22.475 -8.492 1.00 49.74 353 LEU A O 1
ATOM 2433 N N . GLN A 1 377 ? -65.044 -22.714 -9.864 1.00 47.90 354 GLN A N 1
ATOM 2434 C CA . GLN A 1 377 ? -65.505 -23.993 -10.396 1.00 48.55 354 GLN A CA 1
ATOM 2435 C C . GLN A 1 377 ? -64.569 -25.136 -10.009 1.00 45.76 354 GLN A C 1
ATOM 2436 O O . GLN A 1 377 ? -63.352 -24.961 -9.939 1.00 40.91 354 GLN A O 1
ATOM 2442 N N . GLY A 1 378 ? -65.149 -26.305 -9.754 1.00 47.43 355 GLY A N 1
ATOM 2443 C CA . GLY A 1 378 ? -64.379 -27.490 -9.422 1.00 44.16 355 GLY A CA 1
ATOM 2444 C C . GLY A 1 378 ? -63.826 -27.475 -8.010 1.00 44.54 355 GLY A C 1
ATOM 2445 O O . GLY A 1 378 ? -62.857 -28.171 -7.709 1.00 45.15 355 GLY A O 1
ATOM 2446 N N . CYS A 1 379 ? -64.444 -26.680 -7.143 1.00 44.75 356 CYS A N 1
ATOM 2447 C CA . CYS A 1 379 ? -63.986 -26.547 -5.763 1.00 43.25 356 CYS A CA 1
ATOM 2448 C C . CYS A 1 379 ? -64.342 -27.766 -4.922 1.00 44.12 356 CYS A C 1
ATOM 2449 O O . CYS A 1 379 ? -65.279 -28.501 -5.235 1.00 43.78 356 CYS A O 1
ATOM 2452 N N . GLY A 1 380 ? -63.583 -27.974 -3.851 1.00 42.69 357 GLY A N 1
ATOM 2453 C CA . GLY A 1 380 ? -63.887 -29.013 -2.887 1.00 42.75 357 GLY A CA 1
ATOM 2454 C C . GLY A 1 380 ? -64.774 -28.455 -1.793 1.00 45.89 357 GLY A C 1
ATOM 2455 O O . GLY A 1 380 ? -65.750 -27.763 -2.073 1.00 50.05 357 GLY A O 1
ATOM 2456 N N . SER A 1 381 ? -64.434 -28.744 -0.542 1.00 46.67 358 SER A N 1
ATOM 2457 C CA . SER A 1 381 ? -65.223 -28.251 0.582 1.00 50.90 358 SER A CA 1
ATOM 2458 C C . SER A 1 381 ? -64.816 -26.826 0.950 1.00 48.13 358 SER A C 1
ATOM 2459 O O . SER A 1 381 ? -65.448 -26.184 1.790 1.00 50.54 358 SER A O 1
ATOM 2462 N N . VAL A 1 382 ? -63.760 -26.336 0.310 1.00 38.54 359 VAL A N 1
ATOM 2463 C CA . VAL A 1 382 ? -63.277 -24.980 0.545 1.00 37.33 359 VAL A CA 1
ATOM 2464 C C . VAL A 1 382 ? -63.471 -24.121 -0.702 1.00 39.81 359 VAL A C 1
ATOM 2465 O O . VAL A 1 382 ? -62.945 -24.430 -1.772 1.00 36.14 359 VAL A O 1
ATOM 2469 N N . LYS A 1 383 ? -64.229 -23.040 -0.549 1.00 46.32 360 LYS A N 1
ATOM 2470 C CA . LYS A 1 383 ? -64.626 -22.1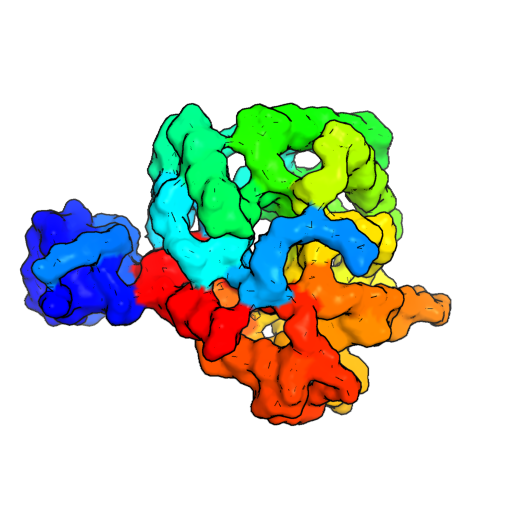99 -1.673 1.00 48.54 360 LYS A CA 1
ATOM 2471 C C . LYS A 1 383 ? -64.332 -20.728 -1.394 1.00 46.99 360 LYS A C 1
ATOM 2472 O O . LYS A 1 383 ? -64.667 -20.222 -0.324 1.00 51.36 360 LYS A O 1
ATOM 2478 N N . PRO A 1 384 ? -63.705 -20.035 -2.356 1.00 42.46 361 PRO A N 1
ATOM 2479 C CA . PRO A 1 384 ? -63.490 -18.589 -2.222 1.00 43.66 361 PRO A CA 1
ATOM 2480 C C . PRO A 1 384 ? -64.815 -17.839 -2.124 1.00 47.24 361 PRO A C 1
ATOM 2481 O O . PRO A 1 384 ? -65.816 -18.308 -2.667 1.00 45.44 361 PRO A O 1
ATOM 2485 N N . ALA A 1 385 ? -64.824 -16.702 -1.434 1.00 52.97 362 ALA A N 1
ATOM 2486 C CA . ALA A 1 385 ? -66.032 -15.889 -1.326 1.00 56.20 362 ALA A CA 1
ATOM 2487 C C . ALA A 1 385 ? -66.416 -15.360 -2.702 1.00 57.31 362 ALA A C 1
ATOM 2488 O O . ALA A 1 385 ? -67.571 -15.450 -3.120 1.00 60.31 362 ALA A O 1
ATOM 2490 N N . GLN A 1 386 ? -65.430 -14.809 -3.399 1.00 53.82 363 GLN A N 1
ATOM 2491 C CA . GLN A 1 386 ? -65.598 -14.398 -4.784 1.00 52.66 363 GLN A CA 1
ATOM 2492 C C . GLN A 1 386 ? -64.459 -14.972 -5.615 1.00 45.84 363 GLN A C 1
ATOM 2493 O O . GLN A 1 386 ? -63.428 -15.369 -5.074 1.00 41.22 363 GLN A O 1
ATOM 2499 N N . ALA A 1 387 ? -64.650 -15.024 -6.927 1.00 42.67 364 ALA A N 1
ATOM 2500 C CA . ALA A 1 387 ? -63.615 -15.519 -7.821 1.00 40.18 364 ALA A CA 1
ATOM 2501 C C . ALA A 1 387 ? -62.432 -14.560 -7.848 1.00 38.95 364 ALA A C 1
ATOM 2502 O O . ALA A 1 387 ? -62.600 -13.352 -7.677 1.00 37.23 364 ALA A O 1
ATOM 2504 N N . TYR A 1 388 ? -61.235 -15.106 -8.043 1.00 32.97 365 TYR A N 1
ATOM 2505 C CA . TYR A 1 388 ? -60.039 -14.288 -8.207 1.00 34.93 365 TYR A CA 1
ATOM 2506 C C . TYR A 1 388 ? -59.435 -14.509 -9.584 1.00 35.90 365 TYR A C 1
ATOM 2507 O O . TYR A 1 388 ? -58.505 -15.306 -9.733 1.00 32.51 365 TYR A O 1
ATOM 2516 N N . PRO A 1 389 ? -59.957 -13.803 -10.597 1.00 35.30 366 PRO A N 1
ATOM 2517 C CA . PRO A 1 389 ? -59.462 -13.976 -11.967 1.00 35.91 366 PRO A CA 1
ATOM 2518 C C . PRO A 1 389 ? -57.986 -13.604 -12.130 1.00 37.78 366 PRO A C 1
ATOM 2519 O O . PRO A 1 389 ? -57.359 -14.045 -13.093 1.00 39.26 366 PRO A O 1
ATOM 2523 N N . ALA A 1 390 ? -57.438 -12.826 -11.200 1.00 32.16 367 ALA A N 1
ATOM 2524 C CA . ALA A 1 390 ? -56.044 -12.403 -11.297 1.00 32.85 367 ALA A CA 1
ATOM 2525 C C . ALA A 1 390 ? -55.112 -13.149 -10.337 1.00 32.30 367 ALA A C 1
ATOM 2526 O O . ALA A 1 390 ? -53.997 -12.692 -10.089 1.00 32.62 367 ALA A O 1
ATOM 2528 N N . PHE A 1 391 ? -55.560 -14.283 -9.800 1.00 29.97 368 PHE A N 1
ATOM 2529 C CA . PHE A 1 391 ? -54.701 -15.115 -8.954 1.00 28.08 368 PHE A CA 1
ATOM 2530 C C . PHE A 1 391 ? -53.406 -15.434 -9.701 1.00 26.77 368 PHE A C 1
ATOM 2531 O O . PHE A 1 391 ? -53.446 -15.857 -10.854 1.00 28.91 368 PHE A O 1
ATOM 2539 N N . ARG A 1 392 ? -52.266 -15.214 -9.049 1.00 27.13 369 ARG A N 1
ATOM 2540 C CA . ARG A 1 392 ? -50.978 -15.212 -9.746 1.00 28.37 369 ARG A CA 1
ATOM 2541 C C . ARG A 1 392 ? -50.544 -16.592 -10.248 1.00 28.96 369 ARG A C 1
ATOM 2542 O O . ARG A 1 392 ? -50.030 -16.709 -11.359 1.00 32.24 369 ARG A O 1
ATOM 2550 N N . GLY A 1 393 ? -50.733 -17.635 -9.444 1.00 26.54 370 GLY A N 1
ATOM 2551 C CA . GLY A 1 393 ? -50.482 -18.978 -9.938 1.00 25.83 370 GLY A CA 1
ATOM 2552 C C . GLY A 1 393 ? -49.776 -19.975 -9.035 1.00 27.26 370 GLY A C 1
ATOM 2553 O O . GLY A 1 393 ? -50.179 -20.198 -7.890 1.00 28.19 370 GLY A O 1
ATOM 2554 N N . VAL A 1 394 ? -48.721 -20.589 -9.570 1.00 23.50 371 VAL A N 1
ATOM 2555 C CA . VAL A 1 394 ? -48.096 -21.756 -8.953 1.00 22.29 371 VAL A CA 1
ATOM 2556 C C . VAL A 1 394 ? -46.573 -21.635 -8.861 1.00 24.44 371 VAL A C 1
ATOM 2557 O O . VAL A 1 394 ? -45.913 -21.229 -9.820 1.00 25.71 371 VAL A O 1
ATOM 2561 N N . MET A 1 395 ? -46.023 -21.985 -7.700 1.00 20.82 372 MET A N 1
ATOM 2562 C CA . MET A 1 395 ? -44.578 -22.129 -7.540 1.00 19.88 372 MET A CA 1
ATOM 2563 C C . MET A 1 395 ? -44.233 -23.586 -7.268 1.00 25.21 372 MET A C 1
ATOM 2564 O O . MET A 1 395 ? -45.003 -24.296 -6.619 1.00 24.15 372 MET A O 1
ATOM 2569 N N . THR A 1 396 ? -43.070 -24.024 -7.755 1.00 24.07 373 THR A N 1
ATOM 2570 C CA . THR A 1 396 ? -42.584 -25.376 -7.486 1.00 25.39 373 THR A CA 1
ATOM 2571 C C . THR A 1 396 ? -41.096 -25.472 -7.217 1.00 23.45 373 THR A C 1
ATOM 2572 O O . THR A 1 396 ? -40.292 -24.812 -7.872 1.00 21.88 373 THR A O 1
ATOM 2576 N N . TRP A 1 397 ? -40.747 -26.329 -6.266 1.00 19.44 374 TRP A N 1
ATOM 2577 C CA . TRP A 1 397 ? -39.414 -26.898 -6.193 1.00 21.06 374 TRP A CA 1
ATOM 2578 C C . TRP A 1 397 ? -39.471 -28.240 -6.912 1.00 20.94 374 TRP A C 1
ATOM 2579 O O . TRP A 1 397 ? -40.093 -29.166 -6.402 1.00 20.74 374 TRP A O 1
ATOM 2590 N N . SER A 1 398 ? -38.845 -28.371 -8.082 1.00 21.70 375 SER A N 1
ATOM 2591 C CA . SER A 1 398 ? -38.013 -27.344 -8.696 1.00 21.72 375 SER A CA 1
ATOM 2592 C C . SER A 1 398 ? -37.987 -27.536 -10.206 1.00 25.63 375 SER A C 1
ATOM 2593 O O . SER A 1 398 ? -38.471 -28.545 -10.718 1.00 27.26 375 SER A O 1
ATOM 2596 N N . ILE A 1 399 ? -37.398 -26.576 -10.911 1.00 20.36 376 ILE A N 1
ATOM 2597 C CA . ILE A 1 399 ? -37.181 -26.697 -12.347 1.00 23.15 376 ILE A CA 1
ATOM 2598 C C . ILE A 1 399 ? -36.325 -27.927 -12.669 1.00 24.43 376 ILE A C 1
ATOM 2599 O O . ILE A 1 399 ? -36.635 -28.691 -13.587 1.00 25.66 376 ILE A O 1
ATOM 2604 N N . ASN A 1 400 ? -35.263 -28.131 -11.895 1.00 22.76 377 ASN A N 1
ATOM 2605 C CA . ASN A 1 400 ? -34.361 -29.260 -12.116 1.00 22.59 377 ASN A CA 1
ATOM 2606 C C . ASN A 1 400 ? -35.011 -30.616 -11.864 1.00 23.80 377 ASN A C 1
ATOM 2607 O O . ASN A 1 400 ? -34.825 -31.547 -12.647 1.00 23.30 377 ASN A O 1
ATOM 2612 N N . TRP A 1 401 ? -35.763 -30.737 -10.775 1.00 20.56 378 TRP A N 1
ATOM 2613 C CA . TRP A 1 401 ? -36.440 -31.997 -10.500 1.00 22.55 378 TRP A CA 1
ATOM 2614 C C . TRP A 1 401 ? -37.511 -32.261 -11.550 1.00 24.49 378 TRP A C 1
ATOM 2615 O O . TRP A 1 401 ? -37.705 -33.402 -11.969 1.00 25.69 378 TRP A O 1
ATOM 2626 N N . ASP A 1 402 ? -38.191 -31.204 -11.987 1.00 23.96 379 ASP A N 1
ATOM 2627 C CA . ASP A 1 402 ? -39.195 -31.343 -13.036 1.00 24.85 379 ASP A CA 1
ATOM 2628 C C . ASP A 1 402 ? -38.558 -31.814 -14.341 1.00 26.20 379 ASP A C 1
ATOM 2629 O O . ASP A 1 402 ? -39.095 -32.682 -15.028 1.00 26.89 379 ASP A O 1
ATOM 2634 N N . ARG A 1 403 ? -37.406 -31.238 -14.669 1.00 24.55 380 ARG A N 1
ATOM 2635 C CA . ARG A 1 403 ? -36.655 -31.613 -15.863 1.00 25.21 380 ARG A CA 1
ATOM 2636 C C . ARG A 1 403 ? -36.193 -33.067 -15.797 1.00 29.01 380 ARG A C 1
ATOM 2637 O O . ARG A 1 403 ? -36.346 -33.826 -16.759 1.00 22.28 380 ARG A O 1
ATOM 2645 N N . ARG A 1 404 ? -35.633 -33.448 -14.654 1.00 24.43 381 ARG A N 1
ATOM 2646 C CA . ARG A 1 404 ? -35.143 -34.805 -14.447 1.00 24.54 381 ARG A CA 1
ATOM 2647 C C . ARG A 1 404 ? -36.283 -35.819 -14.563 1.00 29.59 381 ARG A C 1
ATOM 2648 O O . ARG A 1 404 ? -36.099 -36.917 -15.090 1.00 29.52 381 ARG A O 1
ATOM 2656 N N . ASP A 1 405 ? -37.466 -35.430 -14.094 1.00 26.45 382 ASP A N 1
ATOM 2657 C CA . ASP A 1 405 ? -38.625 -36.320 -14.084 1.00 29.00 382 ASP A CA 1
ATOM 2658 C C . ASP A 1 405 ? -39.399 -36.316 -15.406 1.00 29.68 382 ASP A C 1
ATOM 2659 O O . ASP A 1 405 ? -40.397 -37.020 -15.544 1.00 31.14 382 ASP A O 1
ATOM 2664 N N . GLY A 1 406 ? -38.938 -35.525 -16.371 1.00 28.86 383 GLY A N 1
ATOM 2665 C CA . GLY A 1 406 ? -39.540 -35.502 -17.693 1.00 29.05 383 GLY A CA 1
ATOM 2666 C C . GLY A 1 406 ? -40.624 -34.456 -17.897 1.00 29.08 383 GLY A C 1
ATOM 2667 O O . GLY A 1 406 ? -41.555 -34.671 -18.673 1.00 30.27 383 GLY A O 1
ATOM 2668 N N . TYR A 1 407 ? -40.496 -33.329 -17.201 1.00 26.90 384 TYR A N 1
ATOM 2669 C CA . TYR A 1 407 ? -41.437 -32.211 -17.309 1.00 27.73 384 TYR A CA 1
ATOM 2670 C C . TYR A 1 407 ? -42.873 -32.619 -16.991 1.00 29.84 384 TYR A C 1
ATOM 2671 O O . TYR A 1 407 ? -43.819 -32.071 -17.555 1.00 30.41 384 TYR A O 1
ATOM 2680 N N . THR A 1 408 ? -43.030 -33.576 -16.083 1.00 26.98 385 THR A N 1
ATOM 2681 C CA . THR A 1 408 ? -44.350 -34.102 -15.750 1.00 27.61 385 THR A CA 1
ATOM 2682 C C . THR A 1 408 ? -45.178 -33.121 -14.927 1.00 27.63 385 THR A C 1
ATOM 2683 O O . THR A 1 408 ? -46.392 -33.278 -14.805 1.00 27.80 385 THR A O 1
ATOM 2687 N N . PHE A 1 409 ? -44.521 -32.118 -14.353 1.00 25.17 386 PHE A N 1
ATOM 2688 C CA . PHE A 1 409 ? -45.232 -31.079 -13.623 1.00 25.61 386 PHE A CA 1
ATOM 2689 C C . PHE A 1 409 ? -45.443 -29.861 -14.519 1.00 29.12 386 PHE A C 1
ATOM 2690 O O . PHE A 1 409 ? -46.573 -29.410 -14.706 1.00 26.90 386 PHE A O 1
ATOM 2698 N N . SER A 1 410 ? -44.354 -29.342 -15.081 1.00 26.41 387 SER A N 1
ATOM 2699 C CA . SER A 1 410 ? -44.406 -28.091 -15.835 1.00 26.39 387 SER A CA 1
ATOM 2700 C C . SER A 1 410 ? -45.337 -28.145 -17.047 1.00 28.14 387 SER A C 1
ATOM 2701 O O . SER A 1 410 ? -46.048 -27.182 -17.318 1.00 26.74 387 SER A O 1
ATOM 2704 N N . ARG A 1 411 ? -45.344 -29.259 -17.773 1.00 26.89 388 ARG A N 1
ATOM 2705 C CA . ARG A 1 411 ? -46.159 -29.333 -18.986 1.00 29.46 388 ARG A CA 1
ATOM 2706 C C . ARG A 1 411 ? -47.664 -29.235 -18.692 1.00 30.17 388 ARG A C 1
ATOM 2707 O O . ARG A 1 411 ? -48.333 -28.365 -19.250 1.00 29.98 388 ARG A O 1
ATOM 2715 N N . PRO A 1 412 ? -48.207 -30.105 -17.816 1.00 29.82 389 PRO A N 1
ATOM 2716 C CA . PRO A 1 412 ? -49.656 -29.955 -17.629 1.00 29.03 389 PRO A CA 1
ATOM 2717 C C . PRO A 1 412 ? -50.043 -28.722 -16.813 1.00 29.21 389 PRO A C 1
ATOM 2718 O O . PRO A 1 412 ? -51.110 -28.158 -17.052 1.00 29.55 389 PRO A O 1
ATOM 2722 N N . VAL A 1 413 ? -49.196 -28.302 -15.879 1.00 27.89 390 VAL A N 1
ATOM 2723 C CA . VAL A 1 413 ? -49.540 -27.167 -15.028 1.00 27.26 390 VAL A CA 1
ATOM 2724 C C . VAL A 1 413 ? -49.493 -25.851 -15.812 1.00 29.13 390 VAL A C 1
ATOM 2725 O O . VAL A 1 413 ? -50.370 -25.001 -15.650 1.00 29.13 390 VAL A O 1
ATOM 2729 N N . ALA A 1 414 ? -48.495 -25.689 -16.678 1.00 24.49 391 ALA A N 1
ATOM 2730 C CA . ALA A 1 414 ? -48.447 -24.511 -17.543 1.00 26.15 391 ALA A CA 1
ATOM 2731 C C . ALA A 1 414 ? -49.667 -24.471 -18.457 1.00 30.51 391 ALA A C 1
ATOM 2732 O O . ALA A 1 414 ? -50.216 -23.402 -18.713 1.00 31.33 391 ALA A O 1
ATOM 2734 N N . ALA A 1 415 ? -50.088 -25.636 -18.942 1.00 30.29 392 ALA A N 1
ATOM 2735 C CA . ALA A 1 415 ? -51.275 -25.723 -19.786 1.00 31.08 392 ALA A CA 1
ATOM 2736 C C . ALA A 1 415 ? -52.516 -25.264 -19.025 1.00 29.42 392 ALA A C 1
ATOM 2737 O O . ALA A 1 415 ? -53.365 -24.565 -19.577 1.00 30.49 392 ALA A O 1
ATOM 2739 N N . SER A 1 416 ? -52.611 -25.655 -17.757 1.00 28.24 393 SER A N 1
ATOM 2740 C CA . SER A 1 416 ? -53.728 -25.251 -16.908 1.00 30.39 393 SER A CA 1
ATOM 2741 C C . SER A 1 416 ? -53.732 -23.743 -16.673 1.00 31.80 393 SER A C 1
ATOM 2742 O O . SER A 1 416 ? -54.770 -23.092 -16.790 1.00 34.01 393 SER A O 1
ATOM 2745 N N . LEU A 1 417 ? -52.567 -23.195 -16.342 1.00 30.68 394 LEU A N 1
ATOM 2746 C CA . LEU A 1 417 ? -52.417 -21.753 -16.159 1.00 31.93 394 LEU A CA 1
ATOM 2747 C C . LEU A 1 417 ? -52.785 -20.995 -17.432 1.00 36.44 394 LEU A C 1
ATOM 2748 O O . LEU A 1 417 ? -53.343 -19.899 -17.386 1.00 38.71 394 LEU A O 1
ATOM 2753 N N . ARG A 1 418 ? -52.476 -21.614 -18.566 1.00 38.92 395 ARG A N 1
ATOM 2754 C CA . ARG A 1 418 ? -52.652 -21.028 -19.890 1.00 41.99 395 ARG A CA 1
ATOM 2755 C C . ARG A 1 418 ? -54.113 -21.091 -20.353 1.00 46.80 395 ARG A C 1
ATOM 2756 O O . ARG A 1 418 ? -54.442 -20.629 -21.448 1.00 50.61 395 ARG A O 1
ATOM 2764 N N . GLN A 1 419 ? -54.966 -21.663 -19.501 1.00 52.04 396 GLN A N 1
ATOM 2765 C CA . GLN A 1 419 ? -56.366 -21.978 -19.802 1.00 60.55 396 GLN A CA 1
ATOM 2766 C C . GLN A 1 419 ? -56.453 -23.058 -20.863 1.00 65.61 396 GLN A C 1
ATOM 2767 O O . GLN A 1 419 ? -56.645 -24.232 -20.550 1.00 66.96 396 GLN A O 1
#

B-factor: mean 36.41, std 15.63, range [17.43, 128.21]

Foldseek 3Di:
DFAADDAQDWDDAQHWHADPNFIWGFHHGGGRHPPPPCDQLQPQVTIDTDDDCLVAADWDLAFEAFEFEQAADSLGGGAALLPQDPLHQEYEYPAWAADDQLAIHDDGNCNNPDLVVNLVSQVVSVVSRHAYAHEQDDPRNAYHQQDPVSLVNNLVNVLVVCVVSVHQAYEYPRPPRHQQWAPGSCLVSVLVSRVSNCVSVDRSHAYEYEAACQQPLVQQVDHTGSGVSCQSSCVSCQSHQQAYAYELAPPFFADAPLDPDTDGQQALQRQLRSQLCQACWHFGPPVPGDIRHHHALSHYEYEAEQDDVQHPTRHYALVRQLLSVCQQAPVPNDDSGHHPDHRVSRHHYYYHHSSSCSSNRVRNSVSRSVSSVD

Secondary structure (DSSP, 8-state):
-PPBP-TT-EE-TT-EEEETTEEEEESS-EE--TTS---TTT-TTTEEE-----------SSEEEEEEESS-BTTBS---GGGS-TT-SEEEEEEEEE-SSS-EE----GGG--HHHHHHHHHHHHTTT-EEEEEEESTT------SHHHHHHHHHHHHHHHHHHT--EEEEE-TTTTT--TT-HHHHHHHHHHHHHHHHH-TT-EEEE--BGGGTGGGGT--BTTBTTTHHHHHHTTTT-SEEEEE-SSS--B--TTSSSPBPTT-HHHHHHHHHHHHHEEE---SS--EEEPPPGGGEEEEEESSTTS-SS----HHHHHHHHHHHHHS-S--S---SS--TT--EEEEE-HHHHHHTTSTTHHHHHHHHT-